Protein AF-A0A376BBV2-F1 (afdb_monomer_lite)

Radius of gyration: 43.09 Å; chains: 1; bounding box: 89×114×159 Å

Foldseek 3Di:
DDDDDDDDDDDDDDDDDDDDDDDDDDDDDDDDDDDDPPDDDDDDPPPPVVVVVVVVVVVPPPDPDDDDDPPDDPPDFDQLVNQCVPDDDPVSNVVSVVCCVQPVGDDDDDPVSVVVVVVVVVVVVVVCCQVLVLVVVQVVLVVCCVPPVPSQVVVQVVCCPPCCNPVPQKGKHQPDDFHAPVVVSWTKGAWIWMFRNDPPPPDQKGWTKIFRMKIWHFHPVCVVVLQDGTAEIETEQIETEIEHNDFCLVVCVPVRQNHKHQKYKYAFHWYHYNVQKTKTWHIWIFRMAGLQQRVLSRLVTQKTWIAIPNWIKIKHFDDPPDPVCPVVCVVLVVWFVTWIKIKTAWDWCVSVCQCVALARVFWDIWIKIKIKTKTHGDPPDVPPPDPDDDDDPDPDDPPDDDFRKIKMKMKMKTALIAGHQDPDARADLVRHGLDDSVLCVLLNVVLVVLNVVLVVCCVVPNQPVVVVVVVPDDPPDDDDDDDDDDDDDDDDDDDDDDDDDDDDDPDPDDPDDDDDDDDDDDDDDDDPDDDDPDDPDDDVPPPSGSIDMAIDMDMDGSNQSTSGDDCSSPCVVVRVSNSRVVRSSVVSVVVVVVVVVVVVVVVVVVVVVVVVVVVVVVVD

Organism: NCBI:txid36035

InterPro domains:
  IPR012571 Mitochondrial distribution and morphology protein family 31/32, fungi [PF08118] (80-198)
  IPR012571 Mitochondrial distribution and morphology protein family 31/32, fungi [PF08118] (200-379)
  IPR012571 Mitochondrial distribution and morphology protein family 31/32, fungi [PTHR31068] (56-618)

pLDDT: mean 70.57, std 24.75, range [23.73, 97.19]

Sequence (620 aa):
MKKVLPSITRYSTSRYFLSNTTKVSRIPITKIPIFSPIFYQLHNTHNFSTFQRLNYATYKNHNEDLNEHYTMKPPFKPTKEQLLKNSKGFLERFRIRSKWLLIKDYRPFNVDEISTLFSWFFIFQILWIILGTTTFVSLILFSVDKILGTNKDFVSMILNKSKWGADKNIQFVVMGDVSPNWRKGFLAFKCLRIKTKNANSSEPIFFDLTIKKLELTLSLRKWLNGQGLINEINLRGIEGNINLWEDPMANNWIKNHNYQINKIVCQDCHFIYNEDLNINIFNMTLPKLRFKYCMVDFFNATVVSGSINDSLFTIHKRQHSLAYTKDLSHDLASSWERISRLRIDQTSIRDLGLPRSKSFNWIDDGKLEITADIMIPKIESVDTDNNDHTPNNNMEDHDSKVNKYIVMDFKFKFKDLSAKLPSENPHLSNDATILKLDELKPLITYVNSKKTWYHSMRQKYGDPFLSSLRSSTYISNESPANNSSRNSGNALGDMGWTFTDDQIQHKSSYPEITVFSWPEDEDGNNSEGGKEIIKYHNIDRDTNNNEIILTCRVVENVQDLRNKLLFKETKIYDMVTMELYYDLMKVVEDWEYKKNHDWTKLWTATFMSQLLILGLGSIA

Secondary structure (DSSP, 8-state):
---PPPP------------------------PPP-----------SSSTTHHHHHHHTTSSS--S-------PPP----HHHHHHH--SHHHHHHHHHHHHHTSS-SPPPHHHHHHHHHHHHHHHHHHHHHSHHHHHHHHHHHHHHHHS-HHHHHHHHHHHSHHHHSS-EEEEE-S-EEEEGGGTEEEEEEEEEEES---TTSSEEEEEEEEEEEEEE-HHHHHTTS-SEEEEEEEEEEEEEEESS-TTTTTSSS-TT-EESEEEEEEEEEEETTTEEEEEEEEEES-EEGGGHHHHHHT-SEEEEEETTEEEEEEEPP---TT-HHHHHHHHHHEEEEEEEEEEEEETTTTTGGGSSSSTTEEEEEEEEEEEEEEE-----------------------S---EEEEEEEEEEEEEEE---SS--B-TT--B---HHHHHHHHHHHHHHHHHHHHHHHHH--HHHHHHHTS-------------------------------------------PPPPPP-------------------TT--S-EEEEEEEEEEEGGGGTT---GGGSTHHHHHHHHHHHHHHHHHHHHHHHHHHHHHHHHHHHHHHHHHHHHHHTT-

Structure (mmCIF, N/CA/C/O backbone):
data_AF-A0A376BBV2-F1
#
_entry.id   AF-A0A376BBV2-F1
#
loop_
_atom_site.group_PDB
_atom_site.id
_atom_site.type_symbol
_atom_site.label_atom_id
_atom_site.label_alt_id
_atom_site.label_comp_id
_atom_site.label_asym_id
_atom_site.label_entity_id
_atom_site.label_seq_id
_atom_site.pdbx_PDB_ins_code
_atom_site.Cartn_x
_atom_site.Cartn_y
_atom_site.Cartn_z
_atom_site.occupancy
_atom_site.B_iso_or_equiv
_atom_site.auth_seq_id
_atom_site.auth_comp_id
_atom_site.auth_asym_id
_atom_site.auth_atom_id
_atom_site.pdbx_PDB_model_num
ATOM 1 N N . MET A 1 1 ? -38.006 15.115 36.434 1.00 36.28 1 MET A N 1
ATOM 2 C CA . MET A 1 1 ? -37.764 16.531 36.073 1.00 36.28 1 MET A CA 1
ATOM 3 C C . MET A 1 1 ? -37.220 16.586 34.654 1.00 36.28 1 MET A C 1
ATOM 5 O O . MET A 1 1 ? -36.171 16.015 34.398 1.00 36.28 1 MET A O 1
ATOM 9 N N . LYS A 1 2 ? -37.971 17.198 33.731 1.00 38.59 2 LYS A N 1
ATOM 10 C CA . LYS A 1 2 ? -37.595 17.388 32.321 1.00 38.59 2 LYS A CA 1
ATOM 11 C C . LYS A 1 2 ? -36.348 18.275 32.222 1.00 38.59 2 LYS A C 1
ATOM 13 O O . LYS A 1 2 ? -36.377 19.390 32.736 1.00 38.59 2 LYS A O 1
ATOM 18 N N . LYS A 1 3 ? -35.314 17.836 31.501 1.00 30.34 3 LYS A N 1
ATOM 19 C CA . LYS A 1 3 ? -34.340 18.743 30.883 1.00 30.34 3 LYS A CA 1
ATOM 20 C C . LYS A 1 3 ? -34.187 18.395 29.408 1.00 30.34 3 LYS A C 1
ATOM 22 O O . LYS A 1 3 ? -33.968 17.253 29.027 1.00 30.34 3 LYS A O 1
ATOM 27 N N . VAL A 1 4 ? -34.434 19.432 28.629 1.00 31.56 4 VAL A N 1
ATOM 28 C CA . VAL A 1 4 ? -34.537 19.516 27.180 1.00 31.56 4 VAL A CA 1
ATOM 29 C C . VAL A 1 4 ? -33.126 19.515 26.588 1.00 31.56 4 VAL A C 1
ATOM 31 O O . VAL A 1 4 ? -32.280 20.284 27.036 1.00 31.56 4 VAL A O 1
ATOM 34 N N . LEU A 1 5 ? -32.882 18.656 25.596 1.00 30.78 5 LEU A N 1
ATOM 35 C CA . LEU A 1 5 ? -31.698 18.715 24.734 1.00 30.78 5 LEU A CA 1
ATOM 36 C C . LEU A 1 5 ? -31.789 19.930 23.797 1.00 30.78 5 LEU A C 1
ATOM 38 O O . LEU A 1 5 ? -32.842 20.122 23.184 1.00 30.78 5 LEU A O 1
ATOM 42 N N . PRO A 1 6 ? -30.705 20.692 23.582 1.00 30.81 6 PRO A N 1
ATOM 43 C CA . PRO A 1 6 ? -30.582 21.526 22.403 1.00 30.81 6 PRO A CA 1
ATOM 44 C C . PRO A 1 6 ? -29.951 20.726 21.254 1.00 30.81 6 PRO A C 1
ATOM 46 O O . PRO A 1 6 ? -28.831 20.226 21.335 1.00 30.81 6 PRO A O 1
ATOM 49 N N . SER A 1 7 ? -30.704 20.635 20.164 1.00 29.19 7 SER A N 1
ATOM 50 C CA . SER A 1 7 ? -30.272 20.220 18.833 1.00 29.19 7 SER A CA 1
ATOM 51 C C . SER A 1 7 ? -29.200 21.170 18.287 1.00 29.19 7 SER A C 1
ATOM 53 O O . SER A 1 7 ? -29.481 22.352 18.081 1.00 29.19 7 SER A O 1
ATOM 55 N N . ILE A 1 8 ? -27.998 20.665 18.003 1.00 28.12 8 ILE A N 1
ATOM 56 C CA . ILE A 1 8 ? -26.965 21.432 17.296 1.00 28.12 8 ILE A CA 1
ATOM 57 C C . ILE A 1 8 ? -27.146 21.219 15.791 1.00 28.12 8 ILE A C 1
ATOM 59 O O . ILE A 1 8 ? -26.928 20.143 15.236 1.00 28.12 8 ILE A O 1
ATOM 63 N N . THR A 1 9 ? -27.606 22.283 15.148 1.00 27.75 9 THR A N 1
ATOM 64 C CA . THR A 1 9 ? -27.820 22.448 13.712 1.00 27.75 9 THR A CA 1
ATOM 65 C C . THR A 1 9 ? -26.508 22.514 12.929 1.00 27.75 9 THR A C 1
ATOM 67 O O . THR A 1 9 ? -25.552 23.172 13.335 1.00 27.75 9 THR A O 1
ATOM 70 N N . ARG A 1 10 ? -26.502 21.865 11.757 1.00 25.77 10 ARG A N 1
ATOM 71 C CA . ARG A 1 10 ? -25.447 21.913 10.734 1.00 25.77 10 ARG A CA 1
ATOM 72 C C . ARG A 1 10 ? -25.265 23.341 10.210 1.00 25.77 10 ARG A C 1
ATOM 74 O O . ARG A 1 10 ? -26.220 23.925 9.704 1.00 25.77 10 ARG A O 1
ATOM 81 N N . TYR A 1 11 ? -24.039 23.859 10.238 1.00 26.86 11 TYR A N 1
ATOM 82 C CA . TYR A 1 11 ? -23.687 25.083 9.520 1.00 26.86 11 TYR A CA 1
ATOM 83 C C . TYR A 1 11 ? -23.192 24.751 8.110 1.00 26.86 11 TYR A C 1
ATOM 85 O O . TYR A 1 11 ? -22.118 24.191 7.915 1.00 26.86 11 TYR A O 1
ATOM 93 N N . SER A 1 12 ? -24.020 25.114 7.133 1.00 25.44 12 SER A N 1
ATOM 94 C CA . SER A 1 12 ? -23.662 25.312 5.730 1.00 25.44 12 SER A CA 1
ATOM 95 C C . SER A 1 12 ? -23.289 26.784 5.567 1.00 25.44 12 SER A C 1
ATOM 97 O O . SER A 1 12 ? -24.108 27.648 5.880 1.00 25.44 12 SER A O 1
ATOM 99 N N . THR A 1 13 ? -22.104 27.089 5.044 1.00 27.84 13 THR A N 1
ATOM 100 C CA . THR A 1 13 ? -21.741 28.454 4.650 1.00 27.84 13 THR A CA 1
ATOM 101 C C . THR A 1 13 ? -21.375 28.492 3.172 1.00 27.84 13 THR A C 1
ATOM 103 O O . THR A 1 13 ? -20.421 27.871 2.710 1.00 27.84 13 THR A O 1
ATOM 106 N N . SER A 1 14 ? -22.173 29.246 2.416 1.00 24.77 14 SER A N 1
ATOM 107 C CA . SER A 1 14 ? -21.867 29.693 1.063 1.00 24.77 14 SER A CA 1
ATOM 108 C C . SER A 1 14 ? -21.967 31.220 1.019 1.00 24.77 14 SER A C 1
ATOM 110 O O . SER A 1 14 ? -22.913 31.769 1.579 1.00 24.77 14 SER A O 1
ATOM 112 N N . ARG A 1 15 ? -21.054 31.829 0.248 1.00 25.98 15 ARG A N 1
ATOM 113 C CA . ARG A 1 15 ? -21.100 33.160 -0.398 1.00 25.98 15 ARG A CA 1
ATOM 114 C C . ARG A 1 15 ? -20.922 34.426 0.454 1.00 25.98 15 ARG A C 1
ATOM 116 O O . ARG A 1 15 ? -21.834 34.835 1.152 1.00 25.98 15 ARG A O 1
ATOM 123 N N . TYR A 1 16 ? -19.834 35.143 0.152 1.00 26.83 16 TYR A N 1
ATOM 124 C CA . TYR A 1 16 ? -19.787 36.589 -0.148 1.00 26.83 16 TYR A CA 1
ATOM 125 C C . TYR A 1 16 ? -18.721 36.769 -1.255 1.00 26.83 16 TYR A C 1
ATOM 127 O O . TYR A 1 16 ? -17.634 36.219 -1.134 1.00 26.83 16 TYR A O 1
ATOM 135 N N . PHE A 1 17 ? -19.099 37.106 -2.493 1.00 26.19 17 PHE A N 1
ATOM 136 C CA . PHE A 1 17 ? -19.283 38.431 -3.117 1.00 26.19 17 PHE A CA 1
ATOM 137 C C . PHE A 1 17 ? -17.994 39.180 -3.514 1.00 26.19 17 PHE A C 1
ATOM 139 O O . PHE A 1 17 ? -17.074 39.368 -2.729 1.00 26.19 17 PHE A O 1
ATOM 146 N N . LEU A 1 18 ? -17.994 39.570 -4.795 1.00 25.62 18 LEU A N 1
ATOM 147 C CA . LEU A 1 18 ? -16.977 40.254 -5.595 1.00 25.62 18 LEU A CA 1
ATOM 148 C C . LEU A 1 18 ? -16.691 41.696 -5.140 1.00 25.62 18 LEU A C 1
ATOM 150 O O . LEU A 1 18 ? -17.617 42.410 -4.763 1.00 25.62 18 LEU A O 1
ATOM 154 N N . SER A 1 19 ? -15.469 42.195 -5.376 1.00 26.11 19 SER A N 1
ATOM 155 C CA . SER A 1 19 ? -15.178 43.139 -6.482 1.00 26.11 19 SER A CA 1
ATOM 156 C C . SER A 1 19 ? -13.838 43.886 -6.334 1.00 26.11 19 SER A C 1
ATOM 158 O O . SER A 1 19 ? -13.332 44.093 -5.238 1.00 26.11 19 SER A O 1
ATOM 160 N N . ASN A 1 20 ? -13.347 44.332 -7.499 1.00 24.72 20 ASN A N 1
ATOM 161 C CA . ASN A 1 20 ? -12.390 45.416 -7.773 1.00 24.72 20 ASN A CA 1
ATOM 162 C C . ASN A 1 20 ? -10.904 45.091 -8.020 1.00 24.72 20 ASN A C 1
ATOM 164 O O . ASN A 1 20 ? -10.029 45.236 -7.178 1.00 24.72 20 ASN A O 1
ATOM 168 N N . THR A 1 21 ? -10.651 44.738 -9.286 1.00 27.98 21 THR A N 1
ATOM 169 C CA . THR A 1 21 ? -9.848 45.506 -10.262 1.00 27.98 21 THR A CA 1
ATOM 170 C C . THR A 1 21 ? -8.604 46.263 -9.779 1.00 27.98 21 THR A C 1
ATOM 172 O O . THR A 1 21 ? -8.720 47.347 -9.214 1.00 27.98 21 THR A O 1
ATOM 175 N N . THR A 1 22 ? -7.439 45.855 -10.285 1.00 28.06 22 THR A N 1
ATOM 176 C CA . THR A 1 22 ? -6.401 46.786 -10.757 1.00 28.06 22 THR A CA 1
ATOM 177 C C . THR A 1 22 ? -5.743 46.245 -12.028 1.00 28.06 22 THR A C 1
ATOM 179 O O . THR A 1 22 ? -5.361 45.083 -12.139 1.00 28.06 22 THR A O 1
ATOM 182 N N . LYS A 1 23 ? -5.703 47.117 -13.039 1.00 27.61 23 LYS A N 1
ATOM 183 C CA . LYS A 1 23 ? -5.090 46.926 -14.356 1.00 27.61 23 LYS A CA 1
ATOM 184 C C . LYS A 1 23 ? -3.576 46.759 -14.211 1.00 27.61 23 LYS A C 1
ATOM 186 O O . LYS A 1 23 ? -2.937 47.615 -13.608 1.00 27.61 23 LYS A O 1
ATOM 191 N N . VAL A 1 24 ? -3.005 45.752 -14.871 1.00 29.62 24 VAL A N 1
ATOM 192 C CA . VAL A 1 24 ? -1.566 45.689 -15.162 1.00 29.62 24 VAL A CA 1
ATOM 193 C C . VAL A 1 24 ? -1.363 45.606 -16.674 1.00 29.62 24 VAL A C 1
ATOM 195 O O . VAL A 1 24 ? -2.043 44.873 -17.393 1.00 29.62 24 VAL A O 1
ATOM 198 N N . SER A 1 25 ? -0.463 46.463 -17.138 1.00 27.69 25 SER A N 1
ATOM 199 C CA . SER A 1 25 ? -0.076 46.766 -18.510 1.00 27.69 25 SER A CA 1
ATOM 200 C C . SER A 1 25 ? 0.474 45.564 -19.281 1.00 27.69 25 SER A C 1
ATOM 202 O O . SER A 1 25 ? 1.327 44.826 -18.794 1.00 27.69 25 SER A O 1
ATOM 204 N N . ARG A 1 26 ? 0.012 45.424 -20.529 1.00 27.55 26 ARG A N 1
ATOM 205 C CA . ARG A 1 26 ? 0.464 44.438 -21.518 1.00 27.55 26 ARG A CA 1
ATOM 206 C C . ARG A 1 26 ? 1.838 44.816 -22.080 1.00 27.55 26 ARG A C 1
ATOM 208 O O . ARG A 1 26 ? 2.002 45.917 -22.595 1.00 27.55 26 ARG A O 1
ATOM 215 N N . ILE A 1 27 ? 2.769 43.865 -22.068 1.00 33.34 27 ILE A N 1
ATOM 216 C CA . ILE A 1 27 ? 3.990 43.859 -22.887 1.00 33.34 27 ILE A CA 1
ATOM 217 C C . ILE A 1 27 ? 3.764 42.810 -23.994 1.00 33.34 27 ILE A C 1
ATOM 219 O O . ILE A 1 27 ? 3.333 41.700 -23.671 1.00 33.34 27 ILE A O 1
ATOM 223 N N . PRO A 1 28 ? 3.983 43.112 -25.286 1.00 29.38 28 PRO A N 1
ATOM 224 C CA . PRO A 1 28 ? 3.757 42.146 -26.355 1.00 29.38 28 PRO A CA 1
ATOM 225 C C . PRO A 1 28 ? 4.915 41.143 -26.424 1.00 29.38 28 PRO A C 1
ATOM 227 O O . PRO A 1 28 ? 6.038 41.498 -26.774 1.00 29.38 28 PRO A O 1
ATOM 230 N N . ILE A 1 29 ? 4.632 39.877 -26.116 1.00 31.03 29 ILE A N 1
ATOM 231 C CA . ILE A 1 29 ? 5.540 38.761 -26.395 1.00 31.03 29 ILE A CA 1
ATOM 232 C C . ILE A 1 29 ? 5.282 38.289 -27.826 1.00 31.03 29 ILE A C 1
ATOM 234 O O . ILE A 1 29 ? 4.148 38.052 -28.248 1.00 31.03 29 ILE A O 1
ATOM 238 N N . THR A 1 30 ? 6.369 38.209 -28.578 1.00 30.28 30 THR A N 1
ATOM 239 C CA . THR A 1 30 ? 6.460 37.796 -29.971 1.00 30.28 30 THR A CA 1
ATOM 240 C C . THR A 1 30 ? 5.952 36.366 -30.167 1.00 30.28 30 THR A C 1
ATOM 242 O O . THR A 1 30 ? 6.302 35.437 -29.442 1.00 30.28 30 THR A O 1
ATOM 245 N N . LYS A 1 31 ? 5.089 36.196 -31.173 1.00 28.80 31 LYS A N 1
ATOM 246 C CA . LYS A 1 31 ? 4.529 34.909 -31.591 1.00 28.80 31 LYS A CA 1
ATOM 247 C C . LYS A 1 31 ? 5.634 34.037 -32.191 1.00 28.80 31 LYS A C 1
ATOM 249 O O . LYS A 1 31 ? 6.164 34.361 -33.248 1.00 28.80 31 LYS A O 1
ATOM 254 N N . ILE A 1 32 ? 5.931 32.916 -31.544 1.00 35.41 32 ILE A N 1
ATOM 255 C CA . ILE A 1 32 ? 6.656 31.794 -32.149 1.00 35.41 32 ILE A CA 1
ATOM 256 C C . ILE A 1 32 ? 5.599 30.936 -32.864 1.00 35.41 32 ILE A C 1
ATOM 258 O O . ILE A 1 32 ? 4.650 30.502 -32.204 1.00 35.41 32 ILE A O 1
ATOM 262 N N . PRO A 1 33 ? 5.683 30.711 -34.187 1.00 31.48 33 PRO A N 1
ATOM 263 C CA . PRO A 1 33 ? 4.717 29.872 -34.876 1.00 31.48 33 PRO A CA 1
ATOM 264 C C . PRO A 1 33 ? 4.909 28.404 -34.487 1.00 31.48 33 PRO A C 1
ATOM 266 O O . PRO A 1 33 ? 5.987 27.824 -34.609 1.00 31.48 33 PRO A O 1
ATOM 269 N N . ILE A 1 34 ? 3.812 27.822 -34.018 1.00 30.80 34 ILE A N 1
ATOM 270 C CA . ILE A 1 34 ? 3.610 26.393 -33.820 1.00 30.80 34 ILE A CA 1
ATOM 271 C C . ILE A 1 34 ? 3.652 25.737 -35.204 1.00 30.80 34 ILE A C 1
ATOM 273 O O . ILE A 1 34 ? 2.870 26.093 -36.085 1.00 30.80 34 ILE A O 1
ATOM 277 N N . PHE A 1 35 ? 4.571 24.792 -35.396 1.00 28.20 35 PHE A N 1
ATOM 278 C CA . PHE A 1 35 ? 4.574 23.899 -36.552 1.00 28.20 35 PHE A CA 1
ATOM 279 C C . PHE A 1 35 ? 3.278 23.079 -36.542 1.00 28.20 35 PHE A C 1
ATOM 281 O O . PHE A 1 35 ? 3.091 22.209 -35.691 1.00 28.20 35 PHE A O 1
ATOM 288 N N . SER A 1 36 ? 2.379 23.358 -37.482 1.00 31.92 36 SER A N 1
ATOM 289 C CA . SER A 1 36 ? 1.284 22.456 -37.818 1.00 31.92 36 SER A CA 1
ATOM 290 C C . SER A 1 36 ? 1.835 21.262 -38.615 1.00 31.92 36 SER A C 1
ATOM 292 O O . SER A 1 36 ? 2.699 21.443 -39.479 1.00 31.92 36 SER A O 1
ATOM 294 N N . PRO A 1 37 ? 1.371 20.027 -38.359 1.00 33.22 37 PRO A N 1
ATOM 295 C CA . PRO A 1 37 ? 1.704 18.895 -39.206 1.00 33.22 37 PRO A CA 1
ATOM 296 C C . PRO A 1 37 ? 0.907 19.027 -40.507 1.00 33.22 37 PRO A C 1
ATOM 298 O O . PRO A 1 37 ? -0.321 18.960 -40.515 1.00 33.22 37 PRO A O 1
ATOM 301 N N . ILE A 1 38 ? 1.609 19.231 -41.620 1.00 31.58 38 ILE A N 1
ATOM 302 C CA . ILE A 1 38 ? 1.019 19.174 -42.958 1.00 31.58 38 ILE A CA 1
ATOM 303 C C . ILE A 1 38 ? 0.725 17.702 -43.258 1.00 31.58 38 ILE A C 1
ATOM 305 O O . ILE A 1 38 ? 1.577 16.966 -43.748 1.00 31.58 38 ILE A O 1
ATOM 309 N N . PHE A 1 39 ? -0.484 17.260 -42.936 1.00 33.59 39 PHE A N 1
ATOM 310 C CA . PHE A 1 39 ? -1.061 16.052 -43.507 1.00 33.59 39 PHE A CA 1
ATOM 311 C C . PHE A 1 39 ? -2.562 16.271 -43.639 1.00 33.59 39 PHE A C 1
ATOM 313 O O . PHE A 1 39 ? -3.285 16.091 -42.676 1.00 33.59 39 PHE A O 1
ATOM 320 N N . TYR A 1 40 ? -2.984 16.769 -44.802 1.00 34.06 40 TYR A N 1
ATOM 321 C CA . TYR A 1 40 ? -4.253 16.491 -45.488 1.00 34.06 40 TYR A CA 1
ATOM 322 C C . TYR A 1 40 ? -4.318 17.394 -46.724 1.00 34.06 40 TYR A C 1
ATOM 324 O O . TYR A 1 40 ? -4.765 18.534 -46.659 1.00 34.06 40 TYR A O 1
ATOM 332 N N . GLN A 1 41 ? -3.871 16.878 -47.868 1.00 26.92 41 GLN A N 1
ATOM 333 C CA . GLN A 1 41 ? -4.374 17.336 -49.161 1.00 26.92 41 GLN A CA 1
ATOM 334 C C . GLN A 1 41 ? -4.287 16.177 -50.153 1.00 26.92 41 GLN A C 1
ATOM 336 O O . GLN A 1 41 ? -3.341 16.029 -50.920 1.00 26.92 41 GLN A O 1
ATOM 341 N N . LEU A 1 42 ? -5.281 15.297 -50.065 1.00 34.06 42 LEU A N 1
ATOM 342 C CA . LEU A 1 42 ? -5.593 14.315 -51.093 1.00 34.06 42 LEU A CA 1
ATOM 343 C C . LEU A 1 42 ? -6.802 14.831 -51.875 1.00 34.06 42 LEU A C 1
ATOM 345 O O . LEU A 1 42 ? -7.757 15.331 -51.288 1.00 34.06 42 LEU A O 1
ATOM 349 N N . HIS A 1 43 ? -6.725 14.650 -53.192 1.00 36.88 43 HIS A N 1
ATOM 350 C CA . HIS A 1 43 ? -7.783 14.814 -54.189 1.00 36.88 43 HIS A CA 1
ATOM 351 C C . HIS A 1 43 ? -8.224 16.237 -54.554 1.00 36.88 43 HIS A C 1
ATOM 353 O O . HIS A 1 43 ? -9.274 16.716 -54.147 1.00 36.88 43 HIS A O 1
ATOM 359 N N . ASN A 1 44 ? -7.484 16.847 -55.486 1.00 32.34 44 ASN A N 1
ATOM 360 C CA . ASN A 1 44 ? -8.077 17.221 -56.777 1.00 32.34 44 ASN A CA 1
ATOM 361 C C . ASN A 1 44 ? -6.982 17.562 -57.799 1.00 32.34 44 ASN A C 1
ATOM 363 O O . ASN A 1 44 ? -6.497 18.685 -57.875 1.00 32.34 44 ASN A O 1
ATOM 367 N N . THR A 1 45 ? -6.589 16.573 -58.603 1.00 34.78 45 THR A N 1
ATOM 368 C CA . THR A 1 45 ? -5.724 16.755 -59.779 1.00 34.78 45 THR A CA 1
ATOM 369 C C . THR A 1 45 ? -6.431 16.273 -61.045 1.00 34.78 45 THR A C 1
ATOM 371 O O . THR A 1 45 ? -5.870 15.562 -61.870 1.00 34.78 45 THR A O 1
ATOM 374 N N . HIS A 1 46 ? -7.672 16.711 -61.245 1.00 40.53 46 HIS A N 1
ATOM 375 C CA . HIS A 1 46 ? -8.220 16.858 -62.591 1.00 40.53 46 HIS A CA 1
ATOM 376 C C . HIS A 1 46 ? -8.078 18.334 -62.956 1.00 40.53 46 HIS A C 1
ATOM 378 O O . HIS A 1 46 ? -8.852 19.131 -62.446 1.00 40.53 46 HIS A O 1
ATOM 384 N N . ASN A 1 47 ? -7.026 18.687 -63.715 1.00 40.31 47 ASN A N 1
ATOM 385 C CA . ASN A 1 47 ? -6.902 19.883 -64.587 1.00 40.31 47 ASN A CA 1
ATOM 386 C C . ASN A 1 47 ? -5.454 20.323 -64.895 1.00 40.31 47 ASN A C 1
ATOM 388 O O . ASN A 1 47 ? -5.256 21.362 -65.515 1.00 40.31 47 ASN A O 1
ATOM 392 N N . PHE A 1 48 ? -4.424 19.533 -64.563 1.00 35.94 48 PHE A N 1
ATOM 393 C CA . PHE A 1 48 ? -3.047 19.829 -65.009 1.00 35.94 48 PHE A CA 1
ATOM 394 C C . PHE A 1 48 ? -2.639 19.149 -66.330 1.00 35.94 48 PHE A C 1
ATOM 396 O O . PHE A 1 48 ? -1.591 19.465 -66.887 1.00 35.94 48 PHE A O 1
ATOM 403 N N . SER A 1 49 ? -3.472 18.262 -66.887 1.00 41.50 49 SER A N 1
ATOM 404 C CA . SER A 1 49 ? -3.200 17.578 -68.163 1.00 41.50 49 SER A CA 1
ATOM 405 C C . SER A 1 49 ? -3.610 18.378 -69.410 1.00 41.50 49 SER A C 1
ATOM 407 O O . SER A 1 49 ? -3.260 17.993 -70.527 1.00 41.50 49 SER A O 1
ATOM 409 N N . THR A 1 50 ? -4.309 19.507 -69.251 1.00 42.94 50 THR A N 1
ATOM 410 C CA . THR A 1 50 ? -4.815 20.332 -70.363 1.00 42.94 50 THR A CA 1
ATOM 411 C C . THR A 1 50 ? -3.858 21.452 -70.782 1.00 42.94 50 THR A C 1
ATOM 413 O O . THR A 1 50 ? -3.852 21.826 -71.951 1.00 42.94 50 THR A O 1
ATOM 416 N N . PHE A 1 51 ? -2.973 21.927 -69.897 1.00 42.22 51 PHE A N 1
ATOM 417 C CA . PHE A 1 51 ? -2.018 23.000 -70.229 1.00 42.22 51 PHE A CA 1
ATOM 418 C C . PHE A 1 51 ? -0.742 22.519 -70.938 1.00 42.22 51 PHE A C 1
ATOM 420 O O . PHE A 1 51 ? -0.142 23.275 -71.695 1.00 42.22 51 PHE A O 1
ATOM 427 N N . GLN A 1 52 ? -0.353 21.248 -70.787 1.00 41.91 52 GLN A N 1
ATOM 428 C CA . GLN A 1 52 ? 0.759 20.671 -71.561 1.00 41.91 52 GLN A CA 1
ATOM 429 C C . 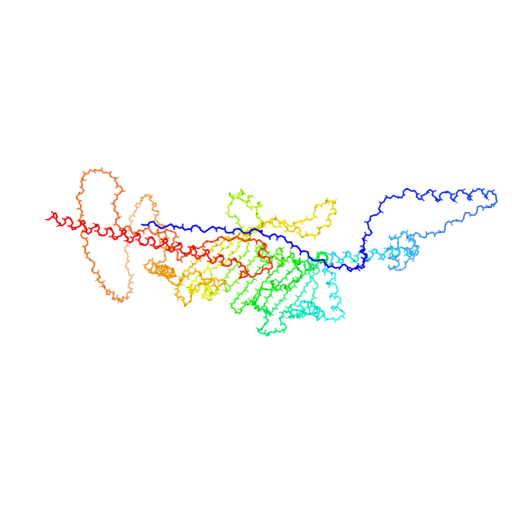GLN A 1 52 ? 0.339 20.172 -72.955 1.00 41.91 52 GLN A C 1
ATOM 431 O O . GLN A 1 52 ? 1.199 19.985 -73.811 1.00 41.91 52 GLN A O 1
ATOM 436 N N . ARG A 1 53 ? -0.965 20.006 -73.232 1.00 40.09 53 ARG A N 1
ATOM 437 C CA . ARG A 1 53 ? -1.456 19.604 -74.566 1.00 40.09 53 ARG A CA 1
ATOM 438 C C . ARG A 1 53 ? -1.501 20.746 -75.585 1.00 40.09 53 ARG A C 1
ATOM 440 O O . ARG A 1 53 ? -1.428 20.468 -76.777 1.00 40.09 53 ARG A O 1
ATOM 447 N N . LEU A 1 54 ? -1.563 22.005 -75.146 1.00 40.94 54 LEU A N 1
ATOM 448 C CA . LEU A 1 54 ? -1.627 23.158 -76.054 1.00 40.94 54 LEU A CA 1
ATOM 449 C C . LEU A 1 54 ? -0.260 23.577 -76.621 1.00 40.94 54 LEU A C 1
ATOM 451 O O . LEU A 1 54 ? -0.216 24.060 -77.743 1.00 40.94 54 LEU A O 1
ATOM 455 N N . ASN A 1 55 ? 0.853 23.304 -75.930 1.00 42.00 55 ASN A N 1
ATOM 456 C CA . ASN A 1 55 ? 2.197 23.633 -76.441 1.00 42.00 55 ASN A CA 1
ATOM 457 C C . ASN A 1 55 ? 2.851 22.526 -77.287 1.00 42.00 55 ASN A C 1
ATOM 459 O O . ASN A 1 55 ? 3.846 22.785 -77.955 1.00 42.00 55 ASN A O 1
ATOM 463 N N . TYR A 1 56 ? 2.290 21.313 -77.312 1.00 41.38 56 TYR A N 1
ATOM 464 C CA . TYR A 1 56 ? 2.757 20.238 -78.201 1.00 41.38 56 TYR A CA 1
ATOM 465 C C . TYR A 1 56 ? 2.018 20.192 -79.550 1.00 41.38 56 TYR A C 1
ATOM 467 O O . TYR A 1 56 ? 2.499 19.549 -80.481 1.00 41.38 56 TYR A O 1
ATOM 475 N N . ALA A 1 57 ? 0.878 20.879 -79.686 1.00 43.69 57 ALA A N 1
ATOM 476 C CA . ALA A 1 57 ? 0.106 20.921 -80.931 1.00 43.69 57 ALA A CA 1
ATOM 477 C C . ALA A 1 57 ? 0.606 21.993 -81.921 1.00 43.69 57 ALA A C 1
ATOM 479 O O . ALA A 1 57 ? 0.457 21.826 -83.126 1.00 43.69 57 ALA A O 1
ATOM 480 N N . THR A 1 58 ? 1.259 23.057 -81.445 1.00 43.91 58 THR A N 1
ATOM 481 C CA . THR A 1 58 ? 1.740 24.169 -82.289 1.00 43.91 58 THR A CA 1
ATOM 482 C C . THR A 1 58 ? 3.113 23.934 -82.918 1.00 43.91 58 THR A C 1
ATOM 484 O O . THR A 1 58 ? 3.507 24.679 -83.807 1.00 43.91 58 THR A O 1
ATOM 487 N N . TYR A 1 59 ? 3.831 22.885 -82.512 1.00 40.81 59 TYR A N 1
ATOM 488 C CA . TYR A 1 59 ? 5.140 22.533 -83.081 1.00 40.81 59 TYR A CA 1
ATOM 489 C C . TYR A 1 59 ? 5.086 21.402 -84.120 1.00 40.81 59 TYR A C 1
ATOM 491 O O . TYR A 1 59 ? 6.115 21.027 -84.675 1.00 40.81 59 TYR A O 1
ATOM 499 N N . LYS A 1 60 ? 3.895 20.855 -84.403 1.00 42.56 60 LYS A N 1
ATOM 500 C CA . LYS A 1 60 ? 3.709 19.683 -85.275 1.00 42.56 60 LYS A CA 1
ATOM 501 C C . LYS A 1 60 ? 3.118 20.007 -86.658 1.00 42.56 60 LYS A C 1
ATOM 503 O O . LYS A 1 60 ? 2.569 19.118 -87.287 1.00 42.56 60 LYS A O 1
ATOM 508 N N . ASN A 1 61 ? 3.223 21.253 -87.127 1.00 42.66 61 ASN A N 1
ATOM 509 C CA . ASN A 1 61 ? 2.681 21.681 -88.430 1.00 42.66 61 ASN A CA 1
ATOM 510 C C . ASN A 1 61 ? 3.694 22.436 -89.310 1.00 42.66 61 ASN A C 1
ATOM 512 O O . ASN A 1 61 ? 3.296 23.199 -90.186 1.00 42.66 61 ASN A O 1
ATOM 516 N N . HIS A 1 62 ? 5.001 22.272 -89.083 1.00 45.81 62 HIS A N 1
ATOM 517 C CA . HIS A 1 62 ? 6.003 22.996 -89.876 1.00 45.81 62 HIS A CA 1
ATOM 518 C C . HIS A 1 62 ? 7.263 22.208 -90.224 1.00 45.81 62 HIS A C 1
ATOM 520 O O . HIS A 1 62 ? 8.319 22.806 -90.326 1.00 45.81 62 HIS A O 1
ATOM 526 N N . ASN A 1 63 ? 7.156 20.888 -90.396 1.00 39.84 63 ASN A N 1
ATOM 527 C CA . ASN A 1 63 ? 8.191 20.057 -91.026 1.00 39.84 63 ASN A CA 1
ATOM 528 C C . ASN A 1 63 ? 7.556 18.742 -91.519 1.00 39.84 63 ASN A C 1
ATOM 530 O O . ASN A 1 63 ? 7.848 17.663 -91.007 1.00 39.84 63 ASN A O 1
ATOM 534 N N . GLU A 1 64 ? 6.629 18.843 -92.469 1.00 44.91 64 GLU A N 1
ATOM 535 C CA . GLU A 1 64 ? 6.368 17.768 -93.431 1.00 44.91 64 GLU A CA 1
ATOM 536 C C . GLU A 1 64 ? 7.116 18.165 -94.697 1.00 44.91 64 GLU A C 1
ATOM 538 O O . GLU A 1 64 ? 6.648 19.017 -95.438 1.00 44.91 64 GLU A O 1
ATOM 543 N N . ASP A 1 65 ? 8.353 17.690 -94.813 1.00 48.12 65 ASP A N 1
ATOM 544 C CA . ASP A 1 65 ? 9.007 17.269 -96.055 1.00 48.12 65 ASP A CA 1
ATOM 545 C C . ASP A 1 65 ? 10.515 17.151 -95.800 1.00 48.12 65 ASP A C 1
ATOM 547 O O . ASP A 1 65 ? 11.156 18.071 -95.299 1.00 48.12 65 ASP A O 1
ATOM 551 N N . LEU A 1 66 ? 11.065 15.987 -96.168 1.00 47.62 66 LEU A N 1
ATOM 552 C CA . LEU A 1 66 ? 12.484 15.600 -96.129 1.00 47.62 66 LEU A CA 1
ATOM 553 C C . LEU A 1 66 ? 13.052 15.257 -94.736 1.00 47.62 66 LEU A C 1
ATOM 555 O O . LEU A 1 66 ? 13.606 16.102 -94.039 1.00 47.62 66 LEU A O 1
ATOM 559 N N . ASN A 1 67 ? 12.994 13.972 -94.359 1.00 38.47 67 ASN A N 1
ATOM 560 C CA . ASN A 1 67 ? 14.199 13.163 -94.100 1.00 38.47 67 ASN A CA 1
ATOM 561 C C . ASN A 1 67 ? 13.856 11.726 -93.668 1.00 38.47 67 ASN A C 1
ATOM 563 O O . ASN A 1 67 ? 12.956 11.473 -92.871 1.00 38.47 67 ASN A O 1
ATOM 567 N N . GLU A 1 68 ? 14.609 10.791 -94.237 1.00 42.25 68 GLU A N 1
ATOM 568 C CA . GLU A 1 68 ? 14.475 9.342 -94.135 1.00 42.25 68 GLU A CA 1
ATOM 569 C C . GLU A 1 68 ? 14.432 8.800 -92.696 1.00 42.25 68 GLU A C 1
ATOM 571 O O . GLU A 1 68 ? 15.185 9.192 -91.801 1.00 42.25 68 GLU A O 1
ATOM 576 N N . HIS A 1 69 ? 13.559 7.811 -92.508 1.00 46.66 69 HIS A N 1
ATOM 577 C CA . HIS A 1 69 ? 13.408 7.012 -91.300 1.00 46.66 69 HIS A CA 1
ATOM 578 C C . HIS A 1 69 ? 14.671 6.186 -90.992 1.00 46.66 69 HIS A C 1
ATOM 580 O O . HIS A 1 69 ? 14.799 5.037 -91.408 1.00 46.66 69 HIS A O 1
ATOM 586 N N . TYR A 1 70 ? 15.547 6.703 -90.133 1.00 48.28 70 TYR A N 1
ATOM 587 C CA . TYR A 1 70 ? 16.409 5.856 -89.306 1.00 48.28 70 TYR A CA 1
ATOM 588 C C . TYR A 1 70 ? 15.672 5.547 -88.002 1.00 48.28 70 TYR A C 1
ATOM 590 O O . TYR A 1 70 ? 15.747 6.292 -87.025 1.00 48.28 70 TYR A O 1
ATOM 598 N N . THR A 1 71 ? 14.929 4.438 -87.958 1.00 49.38 71 THR A N 1
ATOM 599 C CA . THR A 1 71 ? 14.412 3.908 -86.691 1.00 49.38 71 THR A CA 1
ATOM 600 C C . THR A 1 71 ? 15.588 3.372 -85.876 1.00 49.38 71 THR A C 1
ATOM 602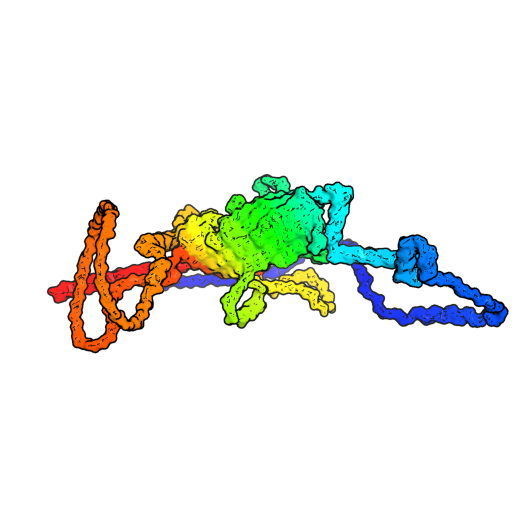 O O . THR A 1 71 ? 15.961 2.202 -85.997 1.00 49.38 71 THR A O 1
ATOM 605 N N . MET A 1 72 ? 16.209 4.216 -85.050 1.00 50.38 72 MET A N 1
ATOM 606 C CA . MET A 1 72 ? 17.121 3.725 -84.021 1.00 50.38 72 MET A CA 1
ATOM 607 C C . MET A 1 72 ? 16.327 2.786 -83.107 1.00 50.38 72 MET A C 1
ATOM 609 O O . MET A 1 72 ? 15.394 3.213 -82.425 1.00 50.38 72 MET A O 1
ATOM 613 N N . LYS A 1 73 ? 16.662 1.487 -83.121 1.00 52.78 73 LYS A N 1
ATOM 614 C CA . LYS A 1 73 ? 16.145 0.524 -82.139 1.00 52.78 73 LYS A CA 1
ATOM 615 C C . LYS A 1 73 ? 16.367 1.119 -80.743 1.00 52.78 73 LYS A C 1
ATOM 617 O O . LYS A 1 73 ? 17.477 1.593 -80.484 1.00 52.78 73 LYS A O 1
ATOM 622 N N . PRO A 1 74 ? 15.364 1.102 -79.844 1.00 58.62 74 PRO A N 1
ATOM 623 C CA . PRO A 1 74 ? 15.575 1.580 -78.487 1.00 58.62 74 PRO A CA 1
ATOM 624 C C . PRO A 1 74 ? 16.761 0.817 -77.881 1.00 58.62 74 PRO A C 1
ATOM 626 O O . PRO A 1 74 ? 16.890 -0.389 -78.128 1.00 58.62 74 PRO A O 1
ATOM 629 N N . PRO A 1 75 ? 17.648 1.490 -77.126 1.00 60.91 75 PRO A N 1
ATOM 630 C CA . PRO A 1 75 ? 18.812 0.843 -76.542 1.00 60.91 75 PRO A CA 1
ATOM 631 C C . PRO A 1 75 ? 18.369 -0.389 -75.750 1.00 60.91 75 PRO A C 1
ATOM 633 O O . PRO A 1 75 ? 17.419 -0.331 -74.965 1.00 60.91 75 PRO A O 1
ATOM 636 N N . PHE A 1 76 ? 19.040 -1.515 -75.995 1.00 63.84 76 PHE A N 1
ATOM 637 C CA . PHE A 1 76 ? 18.757 -2.788 -75.344 1.00 63.84 76 PHE A CA 1
ATOM 638 C C . PHE A 1 76 ? 18.828 -2.618 -73.823 1.00 63.84 76 PHE A C 1
ATOM 640 O O . PHE A 1 76 ? 19.906 -2.420 -73.260 1.00 63.84 76 PHE A O 1
ATOM 647 N N . LYS A 1 77 ? 17.674 -2.677 -73.150 1.00 64.69 77 LYS A N 1
ATOM 648 C CA . LYS A 1 77 ? 17.610 -2.684 -71.688 1.00 64.69 77 LYS A CA 1
ATOM 649 C C . LYS A 1 77 ? 17.824 -4.124 -71.213 1.00 64.69 77 LYS A C 1
ATOM 651 O O . LYS A 1 77 ? 16.965 -4.967 -71.479 1.00 64.69 77 LYS A O 1
ATOM 656 N N . PRO A 1 78 ? 18.943 -4.432 -70.535 1.00 73.75 78 PRO A N 1
ATOM 657 C CA . PRO A 1 78 ? 19.219 -5.791 -70.096 1.00 73.75 78 PRO A CA 1
ATOM 658 C C . PRO A 1 78 ? 18.139 -6.246 -69.114 1.00 73.75 78 PRO A C 1
ATOM 660 O O . PRO A 1 78 ? 17.807 -5.551 -68.152 1.00 73.75 78 PRO A O 1
ATOM 663 N N . THR A 1 79 ? 17.570 -7.422 -69.362 1.00 78.75 79 THR A N 1
ATOM 664 C CA . THR A 1 79 ? 16.530 -7.986 -68.497 1.00 78.75 79 THR A CA 1
ATOM 665 C C . THR A 1 79 ? 17.145 -8.425 -67.166 1.00 78.75 79 THR A C 1
ATOM 667 O O . THR A 1 79 ? 18.306 -8.841 -67.111 1.00 78.75 79 THR A O 1
ATOM 670 N N . LYS A 1 80 ? 16.364 -8.391 -66.078 1.00 79.12 80 LYS A N 1
ATOM 671 C CA . LYS A 1 80 ? 16.775 -8.850 -64.736 1.00 79.12 80 LYS A CA 1
ATOM 672 C C . LYS A 1 80 ? 17.543 -10.180 -64.765 1.00 79.12 80 LYS A C 1
ATOM 674 O O . LYS A 1 80 ? 18.551 -10.326 -64.081 1.00 79.12 80 LYS A O 1
ATOM 679 N N . GLU A 1 81 ? 17.082 -11.140 -65.561 1.00 82.12 81 GLU A N 1
ATOM 680 C CA . GLU A 1 81 ? 17.675 -12.478 -65.673 1.00 82.12 81 GLU A CA 1
ATOM 681 C C . GLU A 1 81 ? 19.049 -12.473 -66.352 1.00 82.12 81 GLU A C 1
ATOM 683 O O . GLU A 1 81 ? 19.951 -13.186 -65.918 1.00 82.12 81 GLU A O 1
ATOM 688 N N . GLN A 1 82 ? 19.250 -11.611 -67.351 1.00 80.62 82 GLN A N 1
ATOM 689 C CA . GLN A 1 82 ? 20.536 -11.446 -68.034 1.00 80.62 82 GLN A CA 1
ATOM 690 C C . GLN A 1 82 ? 21.575 -10.793 -67.112 1.00 80.62 82 GLN A C 1
ATOM 692 O O . GLN A 1 82 ? 22.732 -11.210 -67.087 1.00 80.62 82 GLN A O 1
ATOM 697 N N . LEU A 1 83 ? 21.149 -9.833 -66.283 1.00 80.94 83 LEU A N 1
ATOM 698 C CA . LEU A 1 83 ? 22.000 -9.224 -65.255 1.00 80.94 83 LEU A CA 1
ATOM 699 C C . LEU A 1 83 ? 22.378 -10.229 -64.158 1.00 80.94 83 LEU A C 1
ATOM 701 O O . LEU A 1 83 ? 23.523 -10.263 -63.713 1.00 80.94 83 LEU A O 1
ATOM 705 N N . LEU A 1 84 ? 21.440 -11.091 -63.750 1.00 83.75 84 LEU A N 1
ATOM 706 C CA . LEU A 1 84 ? 21.714 -12.157 -62.783 1.00 83.75 84 LEU A CA 1
ATOM 707 C C . LEU A 1 84 ? 22.641 -13.240 -63.356 1.00 83.75 84 LEU A C 1
ATOM 709 O O . LEU A 1 84 ? 23.501 -13.734 -62.626 1.00 83.75 84 LEU A O 1
ATOM 713 N N . LYS A 1 85 ? 22.519 -13.571 -64.648 1.00 83.44 85 LYS A N 1
ATOM 714 C CA . LYS A 1 85 ? 23.376 -14.547 -65.342 1.00 83.44 85 LYS A CA 1
ATOM 715 C C . LYS A 1 85 ? 24.833 -14.082 -65.444 1.00 83.44 85 LYS A C 1
ATOM 717 O O . LYS A 1 85 ? 25.734 -14.897 -65.276 1.00 83.44 85 LYS A O 1
ATOM 722 N N . ASN A 1 86 ? 25.058 -12.783 -65.645 1.00 84.06 86 ASN A N 1
ATOM 723 C CA . ASN A 1 86 ? 26.401 -12.201 -65.764 1.00 84.06 86 ASN A CA 1
ATOM 724 C C . ASN A 1 86 ? 27.066 -11.875 -64.412 1.00 84.06 86 ASN A C 1
ATOM 726 O O . ASN A 1 86 ? 28.260 -11.585 -64.376 1.00 84.06 86 ASN A O 1
ATOM 730 N N . SER A 1 87 ? 26.317 -11.920 -63.306 1.00 80.56 87 SER A N 1
ATOM 731 C CA . SER A 1 87 ? 26.831 -11.607 -61.966 1.00 80.56 87 SER A CA 1
ATOM 732 C C . SER A 1 87 ? 27.587 -12.779 -61.325 1.00 80.56 87 SER A C 1
ATOM 734 O O . SER A 1 87 ? 27.091 -13.915 -61.288 1.00 80.56 87 SER A O 1
ATOM 736 N N . LYS A 1 88 ? 28.774 -12.491 -60.777 1.00 81.81 88 LYS A N 1
ATOM 737 C CA . LYS A 1 88 ? 29.713 -13.495 -60.241 1.00 81.81 88 LYS A CA 1
ATOM 738 C C . LYS A 1 88 ? 29.637 -13.648 -58.717 1.00 81.81 88 LYS A C 1
ATOM 740 O O . LYS A 1 88 ? 30.182 -14.610 -58.187 1.00 81.81 88 LYS A O 1
ATOM 745 N N . GLY A 1 89 ? 28.930 -12.754 -58.012 1.00 88.81 89 GLY A N 1
ATOM 746 C CA . GLY A 1 89 ? 28.856 -12.751 -56.543 1.00 88.81 89 GLY A CA 1
ATOM 747 C C . GLY A 1 89 ? 27.449 -12.631 -55.944 1.00 88.81 89 GLY A C 1
ATOM 748 O O . GLY A 1 89 ? 26.515 -12.118 -56.563 1.00 88.81 89 GLY A O 1
ATOM 749 N N . PHE A 1 90 ? 27.304 -13.062 -54.685 1.00 85.31 90 PHE A N 1
ATOM 750 C CA . PHE A 1 90 ? 26.064 -12.927 -53.905 1.00 85.31 90 PHE A CA 1
ATOM 751 C C . PHE A 1 90 ? 25.621 -11.464 -53.771 1.00 85.31 90 PHE A C 1
ATOM 753 O O . PHE A 1 90 ? 24.448 -11.153 -53.974 1.00 85.31 90 PHE A O 1
ATOM 760 N N . LEU A 1 91 ? 26.563 -10.556 -53.491 1.00 85.12 91 LEU A N 1
ATOM 761 C CA . LEU A 1 91 ? 26.273 -9.136 -53.299 1.00 85.12 91 LEU A CA 1
ATOM 762 C C . LEU A 1 91 ? 25.775 -8.465 -54.587 1.00 85.12 91 LEU A C 1
ATOM 764 O O . LEU A 1 91 ? 24.858 -7.651 -54.540 1.00 85.12 91 LEU A O 1
ATOM 768 N N . GLU A 1 92 ? 26.322 -8.841 -55.745 1.00 83.00 92 GLU A N 1
ATOM 769 C CA . GLU A 1 92 ? 25.863 -8.348 -57.049 1.00 83.00 92 GLU A CA 1
ATOM 770 C C . GLU A 1 92 ? 24.441 -8.828 -57.349 1.00 83.00 92 GLU A C 1
ATOM 772 O O . GLU A 1 92 ? 23.582 -8.027 -57.716 1.00 83.00 92 GLU A O 1
ATOM 777 N N . ARG A 1 93 ? 24.152 -10.113 -57.104 1.00 85.75 93 ARG A N 1
ATOM 778 C CA . ARG A 1 93 ? 22.800 -10.679 -57.244 1.00 85.75 93 ARG A CA 1
ATOM 779 C C . ARG A 1 93 ? 21.807 -10.024 -56.294 1.00 85.75 93 ARG A C 1
ATOM 781 O O . ARG A 1 93 ? 20.690 -9.716 -56.706 1.00 85.75 93 ARG A O 1
ATOM 788 N N . PHE A 1 94 ? 22.204 -9.793 -55.044 1.00 87.62 94 PHE A N 1
ATOM 789 C CA . PHE A 1 94 ? 21.391 -9.093 -54.053 1.00 87.62 94 PHE A CA 1
ATOM 790 C C . PHE A 1 94 ? 21.133 -7.645 -54.473 1.00 87.62 94 PHE A C 1
ATOM 792 O O . PHE A 1 94 ? 19.984 -7.219 -54.464 1.00 87.62 94 PHE A O 1
ATOM 799 N N . ARG A 1 95 ? 22.160 -6.922 -54.938 1.00 83.62 95 ARG A N 1
ATOM 800 C CA . ARG A 1 95 ? 22.045 -5.549 -55.451 1.00 83.62 95 ARG A CA 1
ATOM 801 C C . ARG A 1 95 ? 21.120 -5.459 -56.663 1.00 83.62 95 ARG A C 1
ATOM 803 O O . ARG A 1 95 ? 20.311 -4.542 -56.739 1.00 83.62 95 ARG A O 1
ATOM 810 N N . ILE A 1 96 ? 21.219 -6.395 -57.607 1.00 85.50 96 ILE A N 1
ATOM 811 C CA . ILE A 1 96 ? 20.333 -6.454 -58.781 1.00 85.50 96 ILE A CA 1
ATOM 812 C C . ILE A 1 96 ? 18.892 -6.735 -58.337 1.00 85.50 96 ILE A C 1
ATOM 814 O O . ILE A 1 96 ? 17.966 -6.062 -58.787 1.00 85.50 96 ILE A O 1
ATOM 818 N N . ARG A 1 97 ? 18.687 -7.695 -57.423 1.00 85.81 97 ARG A N 1
ATOM 819 C CA . ARG A 1 97 ? 17.359 -8.031 -56.883 1.00 85.81 97 ARG A CA 1
ATOM 820 C C . ARG A 1 97 ? 16.743 -6.876 -56.093 1.00 85.81 97 ARG A C 1
ATOM 822 O O . ARG A 1 97 ? 15.565 -6.603 -56.294 1.00 85.81 97 ARG A O 1
ATOM 829 N N . SER A 1 98 ? 17.512 -6.195 -55.245 1.00 83.69 98 SER A N 1
ATOM 830 C CA . SER A 1 98 ? 17.033 -5.070 -54.437 1.00 83.69 98 SER A CA 1
ATOM 831 C C . SER A 1 98 ? 16.721 -3.846 -55.297 1.00 83.69 98 SER A C 1
ATOM 833 O O . SER A 1 98 ? 15.650 -3.265 -55.147 1.00 83.69 98 SER A O 1
ATOM 835 N N . LYS A 1 99 ? 17.573 -3.507 -56.276 1.00 81.56 99 LYS A N 1
ATOM 836 C CA . LYS A 1 99 ? 17.288 -2.441 -57.253 1.00 81.56 99 LYS A CA 1
ATOM 837 C C . LYS A 1 99 ? 16.024 -2.716 -58.064 1.00 81.56 99 LYS A C 1
ATOM 839 O O . LYS A 1 99 ? 15.186 -1.831 -58.213 1.00 81.56 99 LYS A O 1
ATOM 844 N N . TRP A 1 100 ? 15.862 -3.948 -58.546 1.00 83.06 100 TRP A N 1
ATOM 845 C CA . TRP A 1 100 ? 14.667 -4.336 -59.292 1.00 83.06 100 TRP A CA 1
ATOM 846 C C . TRP A 1 100 ? 13.403 -4.315 -58.425 1.00 83.06 100 TRP A C 1
ATOM 848 O O . TRP A 1 100 ? 12.327 -4.004 -58.921 1.00 83.06 100 TRP A O 1
ATOM 858 N N . LEU A 1 101 ? 13.514 -4.630 -57.133 1.00 85.06 101 LEU A N 1
ATOM 859 C CA . LEU A 1 101 ? 12.393 -4.543 -56.198 1.00 85.06 101 LEU A CA 1
ATOM 860 C C . LEU A 1 101 ? 11.977 -3.087 -55.946 1.00 85.06 101 LEU A C 1
ATOM 862 O O . LEU A 1 101 ? 10.785 -2.807 -55.898 1.00 85.06 101 LEU A O 1
ATOM 866 N N . LEU A 1 102 ? 12.946 -2.176 -55.819 1.00 82.00 102 LEU A N 1
ATOM 867 C CA . LEU A 1 102 ? 12.695 -0.775 -55.472 1.00 82.00 102 LEU A CA 1
ATOM 868 C C . LEU A 1 102 ? 12.239 0.080 -56.666 1.00 82.00 102 LEU A C 1
ATOM 870 O O . LEU A 1 102 ? 11.280 0.829 -56.532 1.00 82.00 102 LEU A O 1
ATOM 874 N N . ILE A 1 103 ? 12.906 -0.022 -57.823 1.00 83.25 103 ILE A N 1
ATOM 875 C CA . ILE A 1 103 ? 12.662 0.858 -58.991 1.00 83.25 103 ILE A CA 1
ATOM 876 C C . ILE A 1 103 ? 12.118 0.085 -60.204 1.00 83.25 103 ILE A C 1
ATOM 878 O O . ILE A 1 103 ? 11.587 0.688 -61.133 1.00 83.25 103 ILE A O 1
ATOM 882 N N . LYS A 1 104 ? 12.225 -1.254 -60.218 1.00 79.88 104 LYS A N 1
ATOM 883 C CA . LYS A 1 104 ? 11.949 -2.114 -61.394 1.00 79.88 104 LYS A CA 1
ATOM 884 C C . LYS A 1 104 ? 12.777 -1.761 -62.640 1.00 79.88 104 LYS A C 1
ATOM 886 O O . LYS A 1 104 ? 12.419 -2.155 -63.745 1.00 79.88 104 LYS A O 1
ATOM 891 N N . ASP A 1 105 ? 13.894 -1.058 -62.462 1.00 75.06 105 ASP A N 1
ATOM 892 C CA . ASP A 1 105 ? 14.823 -0.682 -63.532 1.00 75.06 105 ASP A CA 1
ATOM 893 C C . ASP A 1 105 ? 16.278 -0.737 -63.016 1.00 75.06 105 ASP A C 1
ATOM 895 O O . ASP A 1 105 ? 16.526 -0.824 -61.810 1.00 75.06 105 ASP A O 1
ATOM 899 N N . TYR A 1 106 ? 17.256 -0.712 -63.924 1.00 75.25 106 TYR A N 1
ATOM 900 C CA . TYR A 1 106 ? 18.691 -0.786 -63.612 1.00 75.25 106 TYR A CA 1
ATOM 901 C C . TYR A 1 106 ? 19.403 0.583 -63.621 1.00 75.25 106 TYR A C 1
ATOM 903 O O . TYR A 1 106 ? 20.617 0.655 -63.404 1.00 75.25 106 TYR A O 1
ATOM 911 N N . ARG A 1 107 ? 18.660 1.681 -63.828 1.00 81.62 107 ARG A N 1
ATOM 912 C CA . ARG A 1 107 ? 19.183 3.061 -63.821 1.00 81.62 107 ARG A CA 1
ATOM 913 C C . ARG A 1 107 ? 19.758 3.486 -62.450 1.00 81.62 107 ARG A C 1
ATOM 915 O O . ARG A 1 107 ? 19.410 2.883 -61.429 1.00 81.62 107 ARG A O 1
ATOM 922 N N . PRO A 1 108 ? 20.668 4.482 -62.389 1.00 80.88 108 PRO A N 1
ATOM 923 C CA . PRO A 1 108 ? 21.093 5.067 -61.115 1.00 80.88 108 PRO A CA 1
ATOM 924 C C . PRO A 1 108 ? 19.914 5.755 -60.408 1.00 80.88 108 PRO A C 1
ATOM 926 O O . PRO A 1 108 ? 19.001 6.256 -61.064 1.00 80.88 108 PRO A O 1
ATOM 929 N N . PHE A 1 109 ? 19.939 5.753 -59.073 1.00 81.38 109 PHE A N 1
ATOM 930 C CA . PHE A 1 109 ? 18.921 6.412 -58.254 1.00 81.38 109 PHE A CA 1
ATOM 931 C C . PHE A 1 109 ? 18.947 7.929 -58.483 1.00 81.38 109 PHE A C 1
ATOM 933 O O . PHE A 1 109 ? 20.029 8.520 -58.506 1.00 81.38 109 PHE A O 1
ATOM 940 N N . ASN A 1 110 ? 17.773 8.552 -58.613 1.00 86.81 110 ASN A N 1
ATOM 941 C CA . ASN A 1 110 ? 17.673 10.014 -58.593 1.00 86.81 110 ASN A CA 1
ATOM 942 C C . ASN A 1 110 ? 17.803 10.542 -57.151 1.00 86.81 110 ASN A C 1
ATOM 944 O O . ASN A 1 110 ? 17.456 9.842 -56.199 1.00 86.81 110 ASN A O 1
ATOM 948 N N . VAL A 1 111 ? 18.247 11.790 -56.982 1.00 88.00 111 VAL A N 1
ATOM 949 C CA . VAL A 1 111 ? 18.330 12.455 -55.671 1.00 88.00 111 VAL A CA 1
ATOM 950 C C . VAL A 1 111 ? 16.965 12.470 -54.979 1.00 88.00 111 VAL A C 1
ATOM 952 O O . VAL A 1 111 ? 16.902 12.194 -53.785 1.00 88.00 111 VAL A O 1
ATOM 955 N N . ASP A 1 112 ? 15.877 12.673 -55.726 1.00 87.06 112 ASP A N 1
ATOM 956 C CA . ASP A 1 112 ? 14.508 12.660 -55.186 1.00 87.06 112 ASP A CA 1
ATOM 957 C C . ASP A 1 112 ? 14.077 11.276 -54.676 1.00 87.06 112 ASP A C 1
ATOM 959 O O . ASP A 1 112 ? 13.351 11.148 -53.693 1.00 87.06 112 ASP A O 1
ATOM 963 N N . GLU A 1 113 ? 14.545 10.203 -55.315 1.00 85.62 113 GLU A N 1
ATOM 964 C CA . GLU A 1 113 ? 14.250 8.828 -54.893 1.00 85.62 113 GLU A CA 1
ATOM 965 C C . GLU A 1 113 ? 15.071 8.452 -53.662 1.00 85.62 113 GLU A C 1
ATOM 967 O O . GLU A 1 113 ? 14.556 7.827 -52.737 1.00 85.62 113 GLU A O 1
ATOM 972 N N . ILE A 1 114 ? 16.341 8.870 -53.628 1.00 86.00 114 ILE A N 1
ATOM 973 C CA . ILE A 1 114 ? 17.218 8.693 -52.468 1.00 86.00 114 ILE A CA 1
ATOM 974 C C . ILE A 1 114 ? 16.654 9.464 -51.277 1.00 86.00 114 ILE A C 1
ATOM 976 O O . ILE A 1 114 ? 16.566 8.901 -50.189 1.00 86.00 114 ILE A O 1
ATOM 980 N N . SER A 1 115 ? 16.229 10.715 -51.470 1.00 87.75 115 SER A N 1
ATOM 981 C CA . SER A 1 115 ? 15.650 11.536 -50.406 1.00 87.75 115 SER A CA 1
ATOM 982 C C . SER A 1 115 ? 14.311 10.975 -49.921 1.00 87.75 115 SER A C 1
ATOM 984 O O . SER A 1 115 ? 14.071 10.940 -48.715 1.00 87.75 115 SER A O 1
ATOM 986 N N . THR A 1 116 ? 13.482 10.432 -50.819 1.00 89.19 116 THR A N 1
ATOM 987 C CA . THR A 1 116 ? 12.228 9.749 -50.461 1.00 89.19 116 THR A CA 1
ATOM 988 C C . THR A 1 116 ? 12.487 8.487 -49.634 1.00 89.19 116 THR A C 1
ATOM 990 O O . THR A 1 116 ? 11.867 8.298 -48.586 1.00 89.19 116 THR A O 1
ATOM 993 N N . LEU A 1 117 ? 13.439 7.640 -50.046 1.00 86.44 117 LEU A N 1
ATOM 994 C CA . LEU A 1 117 ? 13.839 6.451 -49.282 1.00 86.44 117 LEU A CA 1
ATOM 995 C C . LEU A 1 117 ? 14.433 6.828 -47.920 1.00 86.44 117 LEU A C 1
ATOM 997 O O . LEU A 1 117 ? 14.149 6.172 -46.919 1.00 86.44 117 LEU A O 1
ATOM 1001 N N . PHE A 1 118 ? 15.226 7.898 -47.870 1.00 88.94 118 PHE A N 1
ATOM 1002 C CA . PHE A 1 118 ? 15.828 8.402 -46.640 1.00 88.94 118 PHE A CA 1
ATOM 1003 C C . PHE A 1 118 ? 14.774 8.970 -45.679 1.00 88.94 118 PHE A C 1
ATOM 1005 O O . PHE A 1 118 ? 14.819 8.695 -44.482 1.00 88.94 118 PHE A O 1
ATOM 1012 N N . SER A 1 119 ? 13.767 9.674 -46.201 1.00 91.56 119 SER A N 1
ATOM 1013 C CA . SER A 1 119 ? 12.613 10.140 -45.426 1.00 91.56 119 SER A CA 1
ATOM 1014 C C . SER A 1 119 ? 11.817 8.967 -44.845 1.00 91.56 119 SER A C 1
ATOM 1016 O O . SER A 1 119 ? 11.546 8.933 -43.645 1.00 91.56 119 SER A O 1
ATOM 1018 N N . TRP A 1 120 ? 11.529 7.939 -45.652 1.00 88.94 120 TRP A N 1
ATOM 1019 C CA . TRP A 1 120 ? 10.819 6.748 -45.177 1.00 88.94 120 TRP A CA 1
ATOM 1020 C C . TRP A 1 120 ? 11.620 5.962 -44.134 1.00 88.94 120 TRP A C 1
ATOM 1022 O O . TRP A 1 120 ? 11.055 5.490 -43.148 1.00 88.94 120 TRP A O 1
ATOM 1032 N N . PHE A 1 121 ? 12.944 5.887 -44.296 1.00 90.31 121 PHE A N 1
ATOM 1033 C CA . PHE A 1 121 ? 13.831 5.316 -43.289 1.00 90.31 121 PHE A CA 1
ATOM 1034 C C . PHE A 1 121 ? 13.731 6.070 -41.958 1.00 90.31 121 PHE A C 1
ATOM 1036 O O . PHE A 1 121 ? 13.550 5.436 -40.922 1.00 90.31 121 PHE A O 1
ATOM 1043 N N . PHE A 1 122 ? 13.776 7.406 -41.959 1.00 90.50 122 PHE A N 1
ATOM 1044 C CA . PHE A 1 122 ? 13.614 8.182 -40.725 1.00 90.50 122 PHE A CA 1
ATOM 1045 C C . PHE A 1 122 ? 12.237 8.023 -40.091 1.00 90.50 122 PHE A C 1
ATOM 1047 O O . PHE A 1 122 ? 12.150 7.862 -38.875 1.00 90.50 122 PHE A O 1
ATOM 1054 N N . ILE A 1 123 ? 11.169 8.018 -40.892 1.00 90.38 123 ILE A N 1
ATOM 1055 C CA . ILE A 1 123 ? 9.811 7.775 -40.394 1.00 90.38 123 ILE A CA 1
ATOM 1056 C C . ILE A 1 123 ? 9.737 6.394 -39.738 1.00 90.38 123 ILE A C 1
ATOM 1058 O O . ILE A 1 123 ? 9.182 6.265 -38.650 1.00 90.38 123 ILE A O 1
ATOM 1062 N N . PHE A 1 124 ? 10.353 5.376 -40.345 1.00 91.56 124 PHE A N 1
ATOM 1063 C CA . PHE A 1 124 ? 10.438 4.041 -39.764 1.00 91.56 124 PHE A CA 1
ATOM 1064 C C . PHE A 1 124 ? 11.221 4.029 -38.442 1.00 91.56 124 PHE A C 1
ATOM 1066 O O . PHE A 1 124 ? 10.767 3.405 -37.485 1.00 91.56 124 PHE A O 1
ATOM 1073 N N . GLN A 1 125 ? 12.340 4.758 -38.343 1.00 89.00 125 GLN A N 1
ATOM 1074 C CA . GLN A 1 125 ? 13.086 4.886 -37.083 1.00 89.00 125 GLN A CA 1
ATOM 1075 C C . GLN A 1 125 ? 12.246 5.556 -35.993 1.00 89.00 125 GLN A C 1
ATOM 1077 O O . GLN A 1 125 ? 12.186 5.056 -34.874 1.00 89.00 125 GLN A O 1
ATOM 1082 N N . ILE A 1 126 ? 11.549 6.648 -36.314 1.00 88.50 126 ILE A N 1
ATOM 1083 C CA . ILE A 1 126 ? 10.671 7.352 -35.369 1.00 88.50 126 ILE A CA 1
ATOM 1084 C C . ILE A 1 126 ? 9.519 6.441 -34.928 1.00 88.50 126 ILE A C 1
ATOM 1086 O O . ILE A 1 126 ? 9.242 6.327 -33.735 1.00 88.50 126 ILE A O 1
ATOM 1090 N N . LEU A 1 127 ? 8.876 5.748 -35.870 1.00 86.44 127 LEU A N 1
ATOM 1091 C CA . LEU A 1 127 ? 7.778 4.826 -35.591 1.00 86.44 127 LEU A CA 1
ATOM 1092 C C . LEU A 1 127 ? 8.235 3.667 -34.696 1.00 86.44 127 LEU A C 1
ATOM 1094 O O . LEU A 1 127 ? 7.558 3.330 -33.722 1.00 86.44 127 LEU A O 1
ATOM 1098 N N . TRP A 1 128 ? 9.404 3.093 -34.981 1.00 85.50 128 TRP A N 1
ATOM 1099 C CA . TRP A 1 128 ? 10.000 2.045 -34.159 1.00 85.50 128 TRP A CA 1
ATOM 1100 C C . TRP A 1 128 ? 10.392 2.554 -32.770 1.00 85.50 128 TRP A C 1
ATOM 1102 O O . TRP A 1 128 ? 10.146 1.861 -31.788 1.00 85.50 128 TRP A O 1
ATOM 1112 N N . ILE A 1 129 ? 10.910 3.779 -32.655 1.00 85.56 129 ILE A N 1
ATOM 1113 C CA . ILE A 1 129 ? 11.192 4.409 -31.361 1.00 85.56 129 ILE A CA 1
ATOM 1114 C C . ILE A 1 129 ? 9.905 4.606 -30.560 1.00 85.56 129 ILE A C 1
ATOM 1116 O O . ILE A 1 129 ? 9.943 4.406 -29.356 1.00 85.56 129 ILE A O 1
ATOM 1120 N N . ILE A 1 130 ? 8.779 4.968 -31.183 1.00 80.38 130 ILE A N 1
ATOM 1121 C CA . ILE A 1 130 ? 7.496 5.194 -30.493 1.00 80.38 130 ILE A CA 1
ATOM 1122 C C . ILE A 1 130 ? 6.827 3.876 -30.068 1.00 80.38 130 ILE A C 1
ATOM 1124 O O . ILE A 1 130 ? 6.263 3.809 -28.975 1.00 80.38 130 ILE A O 1
ATOM 1128 N N . LEU A 1 131 ? 6.876 2.840 -30.913 1.00 81.31 131 LEU A N 1
ATOM 1129 C CA . LEU A 1 131 ? 6.269 1.526 -30.646 1.00 81.31 131 LEU A CA 1
ATOM 1130 C C . LEU A 1 131 ? 7.148 0.641 -29.751 1.00 81.31 131 LEU A C 1
ATOM 1132 O O . LEU A 1 131 ? 6.650 -0.057 -28.874 1.00 81.31 131 LEU A O 1
ATOM 1136 N N . GLY A 1 132 ? 8.457 0.668 -29.987 1.00 85.69 132 GLY A N 1
ATOM 1137 C CA . GLY A 1 132 ? 9.482 -0.168 -29.369 1.00 85.69 132 GLY A CA 1
ATOM 1138 C C . GLY A 1 132 ? 10.430 0.635 -28.482 1.00 85.69 132 GLY A C 1
ATOM 1139 O O . GLY A 1 132 ? 11.641 0.430 -28.497 1.00 85.69 132 GLY A O 1
ATOM 1140 N N . THR A 1 133 ? 9.893 1.557 -27.699 1.00 89.75 133 THR A N 1
ATOM 1141 C CA . THR A 1 133 ? 10.618 2.471 -26.797 1.00 89.75 133 THR A CA 1
ATOM 1142 C C . THR A 1 133 ? 11.579 1.739 -25.865 1.00 89.75 133 THR A C 1
ATOM 1144 O O . THR A 1 133 ? 12.745 2.109 -25.742 1.00 89.75 133 THR A O 1
ATOM 1147 N N . THR A 1 134 ? 11.107 0.662 -25.230 1.00 91.06 134 THR A N 1
ATOM 1148 C CA . THR A 1 134 ? 11.921 -0.196 -24.362 1.00 91.06 134 THR A CA 1
ATOM 1149 C C . THR A 1 134 ? 12.995 -0.906 -25.144 1.00 91.06 134 THR A C 1
ATOM 1151 O O . THR A 1 134 ? 14.152 -0.864 -24.747 1.00 91.06 134 THR A O 1
ATOM 1154 N N . THR A 1 135 ? 12.623 -1.522 -26.266 1.00 89.56 135 THR A N 1
ATOM 1155 C CA . THR A 1 135 ? 13.547 -2.254 -27.129 1.00 89.56 135 THR A CA 1
ATOM 1156 C C . THR A 1 135 ? 14.661 -1.340 -27.626 1.00 89.56 135 THR A C 1
ATOM 1158 O O . THR A 1 135 ? 15.828 -1.699 -27.523 1.00 89.56 135 THR A O 1
ATOM 1161 N N . PHE A 1 136 ? 14.328 -0.115 -28.028 1.00 89.69 136 PHE A N 1
ATOM 1162 C CA . PHE A 1 136 ? 15.276 0.896 -28.473 1.00 89.69 136 PHE A CA 1
ATOM 1163 C C . PHE A 1 136 ? 16.243 1.316 -27.359 1.00 89.69 136 PHE A C 1
ATOM 1165 O O . PHE A 1 136 ? 17.457 1.209 -27.528 1.00 89.69 136 PHE A O 1
ATOM 1172 N N . VAL A 1 137 ? 15.729 1.716 -26.188 1.00 89.50 137 VAL A N 1
ATOM 1173 C CA . VAL A 1 137 ? 16.575 2.084 -25.034 1.00 89.50 137 VAL A CA 1
ATOM 1174 C C . VAL A 1 137 ? 17.452 0.909 -24.603 1.00 89.50 137 VAL A C 1
ATOM 1176 O O . VAL A 1 137 ? 18.630 1.077 -24.297 1.00 89.50 137 VAL A O 1
ATOM 1179 N N . SER A 1 138 ? 16.898 -0.299 -24.625 1.00 88.38 138 SER A N 1
ATOM 1180 C CA . SER A 1 138 ? 17.622 -1.510 -24.267 1.00 88.38 138 SER A CA 1
ATOM 1181 C C . SER A 1 138 ? 18.717 -1.862 -25.286 1.00 88.38 138 SER A C 1
ATOM 1183 O O . SER A 1 138 ? 19.770 -2.351 -24.886 1.00 88.38 138 SER A O 1
ATOM 1185 N N . LEU A 1 139 ? 18.533 -1.524 -26.573 1.00 89.12 139 LEU A N 1
ATOM 1186 C CA . LEU A 1 139 ? 19.560 -1.655 -27.613 1.00 89.12 139 LEU A CA 1
ATOM 1187 C C . LEU A 1 139 ? 20.711 -0.679 -27.384 1.00 89.12 139 LEU A C 1
ATOM 1189 O O . LEU A 1 139 ? 21.872 -1.058 -27.523 1.00 89.12 139 LEU A O 1
ATOM 1193 N N . ILE A 1 140 ? 20.391 0.564 -27.014 1.00 87.69 140 ILE A N 1
ATOM 1194 C CA . ILE A 1 140 ? 21.392 1.585 -26.685 1.00 87.69 140 ILE A CA 1
ATOM 1195 C C . ILE A 1 140 ? 22.231 1.116 -25.499 1.00 87.69 140 ILE A C 1
ATOM 1197 O O . ILE A 1 140 ? 23.454 1.099 -25.591 1.00 87.69 140 ILE A O 1
ATOM 1201 N N . LEU A 1 141 ? 21.589 0.680 -24.411 1.00 87.38 141 LEU A N 1
ATOM 1202 C CA . LEU A 1 141 ? 22.297 0.208 -23.220 1.00 87.38 141 LEU A CA 1
ATOM 1203 C C . LEU A 1 141 ? 23.126 -1.049 -23.500 1.00 87.38 141 LEU A C 1
ATOM 1205 O O . LEU A 1 141 ? 24.253 -1.145 -23.025 1.00 87.38 141 LEU A O 1
ATOM 1209 N N . PHE A 1 142 ? 22.614 -1.972 -24.318 1.00 88.00 142 PHE A N 1
ATOM 1210 C CA . PHE A 1 142 ? 23.381 -3.127 -24.783 1.00 88.00 142 PHE A CA 1
ATOM 1211 C C . PHE A 1 142 ? 24.590 -2.719 -25.637 1.00 88.00 142 PHE A C 1
ATOM 1213 O O . PHE A 1 142 ? 25.665 -3.294 -25.500 1.00 88.00 142 PHE A O 1
ATOM 1220 N N . SER A 1 143 ? 24.444 -1.710 -26.495 1.00 87.00 143 SER A N 1
ATOM 1221 C CA . SER A 1 143 ? 25.545 -1.204 -27.325 1.00 87.00 143 SER A CA 1
ATOM 1222 C C . SER A 1 143 ? 26.618 -0.526 -26.472 1.00 87.00 143 SER A C 1
ATOM 1224 O O . SER A 1 143 ? 27.802 -0.787 -26.660 1.00 87.00 143 SER A O 1
ATOM 1226 N N . VAL A 1 144 ? 26.212 0.290 -25.493 1.00 86.19 144 VAL A N 1
ATOM 1227 C CA . VAL A 1 144 ? 27.116 0.903 -24.506 1.00 86.19 144 VAL A CA 1
ATOM 1228 C C . VAL A 1 144 ? 27.861 -0.168 -23.717 1.00 86.19 144 VAL A C 1
ATOM 1230 O O . VAL A 1 144 ? 29.070 -0.059 -23.547 1.00 86.19 144 VAL A O 1
ATOM 1233 N N . ASP A 1 145 ? 27.173 -1.224 -23.287 1.00 86.56 145 ASP A N 1
ATOM 1234 C CA . ASP A 1 145 ? 27.798 -2.355 -22.603 1.00 86.56 145 ASP A CA 1
ATOM 1235 C C . ASP A 1 145 ? 28.851 -3.046 -23.484 1.00 86.56 145 ASP A C 1
ATOM 1237 O O . ASP A 1 145 ? 29.985 -3.249 -23.061 1.00 86.56 145 ASP A O 1
ATOM 1241 N N . LYS A 1 146 ? 28.525 -3.327 -24.752 1.00 86.69 146 LYS A N 1
ATOM 1242 C CA . LYS A 1 146 ? 29.458 -3.971 -25.690 1.00 86.69 146 LYS A CA 1
ATOM 1243 C C . LYS A 1 146 ? 30.669 -3.120 -26.059 1.00 86.69 146 LYS A C 1
ATOM 1245 O O . LYS A 1 146 ? 31.721 -3.689 -26.330 1.00 86.69 146 LYS A O 1
ATOM 1250 N N . ILE A 1 147 ? 30.521 -1.798 -26.107 1.00 88.50 147 ILE A N 1
ATOM 1251 C CA . ILE A 1 147 ? 31.588 -0.884 -26.538 1.00 88.50 147 ILE A CA 1
ATOM 1252 C C . ILE A 1 147 ? 32.440 -0.421 -25.349 1.00 88.50 147 ILE A C 1
ATOM 1254 O O . ILE A 1 147 ? 33.656 -0.328 -25.475 1.00 88.50 147 ILE A O 1
ATOM 1258 N N . LEU A 1 148 ? 31.814 -0.118 -24.206 1.00 80.62 148 LEU A N 1
ATOM 1259 C CA . LEU A 1 148 ? 32.450 0.554 -23.066 1.00 80.62 148 LEU A CA 1
ATOM 1260 C C . LEU A 1 148 ? 32.485 -0.285 -21.780 1.00 80.62 148 LEU A C 1
ATOM 1262 O O . LEU A 1 148 ? 33.142 0.127 -20.827 1.00 80.62 148 LEU A O 1
ATOM 1266 N N . GLY A 1 149 ? 31.752 -1.401 -21.698 1.00 76.81 149 GLY A N 1
ATOM 1267 C CA . GLY A 1 149 ? 31.723 -2.289 -20.523 1.00 76.81 149 GLY A CA 1
ATOM 1268 C C . GLY A 1 149 ? 31.221 -1.652 -19.216 1.00 76.81 149 GLY A C 1
ATOM 1269 O O . GLY A 1 149 ? 31.404 -2.221 -18.144 1.00 76.81 149 GLY A O 1
ATOM 1270 N N . THR A 1 150 ? 30.628 -0.456 -19.278 1.00 78.38 150 THR A N 1
ATOM 1271 C CA . THR A 1 150 ? 30.317 0.409 -18.118 1.00 78.38 150 THR A CA 1
ATOM 1272 C C . THR A 1 150 ? 28.854 0.865 -18.111 1.00 78.38 150 THR A C 1
ATOM 1274 O O . THR A 1 150 ? 28.521 1.990 -17.733 1.00 78.38 150 THR A O 1
ATOM 1277 N N . ASN A 1 151 ? 27.930 -0.013 -18.514 1.00 81.56 151 ASN A N 1
ATOM 1278 C CA . ASN A 1 151 ? 26.496 0.308 -18.536 1.00 81.56 151 ASN A CA 1
ATOM 1279 C C . ASN A 1 151 ? 25.942 0.700 -17.147 1.00 81.56 151 ASN A C 1
ATOM 1281 O O . ASN A 1 151 ? 25.138 1.626 -17.047 1.00 81.56 151 ASN A O 1
ATOM 1285 N N . LYS A 1 152 ? 26.398 0.047 -16.074 1.00 84.88 152 LYS A N 1
ATOM 1286 C CA . LYS A 1 152 ? 25.992 0.297 -14.683 1.00 84.88 152 LYS A CA 1
ATOM 1287 C C . LYS A 1 152 ? 26.377 1.693 -14.193 1.00 84.88 152 LYS A C 1
ATOM 1289 O O . LYS A 1 152 ? 25.542 2.390 -13.611 1.00 84.88 152 LYS A O 1
ATOM 1294 N N . ASP A 1 153 ? 27.592 2.139 -14.502 1.00 85.19 153 ASP A N 1
ATOM 1295 C CA . ASP A 1 153 ? 28.098 3.455 -14.107 1.00 85.19 153 ASP A CA 1
ATOM 1296 C C . ASP A 1 153 ? 27.429 4.552 -14.933 1.00 85.19 153 ASP A C 1
ATOM 1298 O O . ASP A 1 153 ? 27.008 5.575 -14.392 1.00 85.19 153 ASP A O 1
ATOM 1302 N N . PHE A 1 154 ? 27.231 4.302 -16.231 1.00 84.56 154 PHE A N 1
ATOM 1303 C CA . PHE A 1 154 ? 26.509 5.204 -17.122 1.00 84.56 154 PHE A CA 1
ATOM 1304 C C . PHE A 1 154 ? 25.067 5.443 -16.655 1.00 84.56 154 PHE A C 1
ATOM 1306 O O . PHE A 1 154 ? 24.627 6.587 -16.524 1.00 84.56 154 PHE A O 1
ATOM 1313 N N . VAL A 1 155 ? 24.338 4.371 -16.340 1.00 86.06 155 VAL A N 1
ATOM 1314 C CA . VAL A 1 155 ? 22.968 4.454 -15.821 1.00 86.06 155 VAL A CA 1
ATOM 1315 C C . VAL A 1 155 ? 22.941 5.144 -14.459 1.00 86.06 155 VAL A C 1
ATOM 1317 O O . VAL A 1 155 ? 22.117 6.035 -14.253 1.00 86.06 155 VAL A O 1
ATOM 1320 N N . SER A 1 156 ? 23.844 4.782 -13.545 1.00 84.69 156 SER A N 1
ATOM 1321 C CA . SER A 1 156 ? 23.939 5.430 -12.230 1.00 84.69 156 SER A CA 1
ATOM 1322 C C . SER A 1 156 ? 24.206 6.930 -12.376 1.00 84.69 156 SER A C 1
ATOM 1324 O O . SER A 1 156 ? 23.556 7.740 -11.716 1.00 84.69 156 SER A O 1
ATOM 1326 N N . MET A 1 157 ? 25.092 7.332 -13.294 1.00 85.25 157 MET A N 1
ATOM 1327 C CA . MET A 1 157 ? 25.357 8.740 -13.597 1.00 85.25 157 MET A CA 1
ATOM 1328 C C . MET A 1 157 ? 24.105 9.454 -14.119 1.00 85.25 157 MET A C 1
ATOM 1330 O O . MET A 1 157 ? 23.807 10.560 -13.666 1.00 85.25 157 MET A O 1
ATOM 1334 N N . ILE A 1 158 ? 23.355 8.843 -15.042 1.00 85.56 158 ILE A N 1
ATOM 1335 C CA . ILE A 1 158 ? 22.112 9.423 -15.576 1.00 85.56 158 ILE A CA 1
ATOM 1336 C C . ILE A 1 158 ? 21.066 9.598 -14.472 1.00 85.56 158 ILE A C 1
ATOM 1338 O O . ILE A 1 158 ? 20.465 10.667 -14.361 1.00 85.56 158 ILE A O 1
ATOM 1342 N N . LEU A 1 159 ? 20.855 8.578 -13.637 1.00 84.44 159 LEU A N 1
ATOM 1343 C CA . LEU A 1 159 ? 19.878 8.631 -12.548 1.00 84.44 159 LEU A CA 1
ATOM 1344 C C . LEU A 1 159 ? 20.260 9.678 -11.496 1.00 84.44 159 LEU A C 1
ATOM 1346 O O . LEU A 1 159 ? 19.402 10.435 -11.045 1.00 84.44 159 LEU A O 1
ATOM 1350 N N . ASN A 1 160 ? 21.546 9.788 -11.163 1.00 84.19 160 ASN A N 1
ATOM 1351 C CA . ASN A 1 160 ? 22.038 10.771 -10.198 1.00 84.19 160 ASN A CA 1
ATOM 1352 C C . ASN A 1 160 ? 22.010 12.212 -10.728 1.00 84.19 160 ASN A C 1
ATOM 1354 O O . ASN A 1 160 ? 21.823 13.137 -9.940 1.00 84.19 160 ASN A O 1
ATOM 1358 N N . LYS A 1 161 ? 22.166 12.413 -12.045 1.00 83.69 161 LYS A N 1
ATOM 1359 C CA . LYS A 1 161 ? 22.007 13.723 -12.705 1.00 83.69 161 LYS A CA 1
ATOM 1360 C C . LYS A 1 161 ? 20.548 14.093 -12.979 1.00 83.69 161 LYS A C 1
ATOM 1362 O O . LYS A 1 161 ? 20.253 15.259 -13.228 1.00 83.69 161 LYS A O 1
ATOM 1367 N N . SER A 1 162 ? 19.631 13.125 -12.959 1.00 79.94 162 SER A N 1
ATOM 1368 C CA . SER A 1 162 ? 18.194 13.392 -13.057 1.00 79.94 162 SER A CA 1
ATOM 1369 C C . SER A 1 162 ? 17.741 14.299 -11.913 1.00 79.94 162 SER A C 1
ATOM 1371 O O . SER A 1 162 ? 18.322 14.268 -10.831 1.00 79.94 162 SER A O 1
ATOM 1373 N N . LYS A 1 163 ? 16.636 15.033 -12.098 1.00 71.19 163 LYS A N 1
ATOM 1374 C CA . LYS A 1 163 ? 16.003 15.845 -11.036 1.00 71.19 163 LYS A CA 1
ATOM 1375 C C . LYS A 1 163 ? 15.737 15.049 -9.751 1.00 71.19 163 LYS A C 1
ATOM 1377 O O . LYS A 1 163 ? 15.668 15.618 -8.672 1.00 71.19 163 LYS A O 1
ATOM 1382 N N . TRP A 1 164 ? 15.594 13.729 -9.871 1.00 66.44 164 TRP A N 1
ATOM 1383 C CA . TRP A 1 164 ? 15.450 12.819 -8.738 1.00 66.44 164 TRP A CA 1
ATOM 1384 C C . TRP A 1 164 ? 16.736 12.717 -7.911 1.00 66.44 164 TRP A C 1
ATOM 1386 O O . TRP A 1 164 ? 16.664 12.740 -6.693 1.00 66.44 164 TRP A O 1
ATOM 1396 N N . GLY A 1 165 ? 17.907 12.638 -8.544 1.00 63.38 165 GLY A N 1
ATOM 1397 C CA . GLY A 1 165 ? 19.181 12.578 -7.831 1.00 63.38 165 GLY A CA 1
ATOM 1398 C C . GLY A 1 165 ? 19.769 13.948 -7.487 1.00 63.38 165 GLY A C 1
ATOM 1399 O O . GLY A 1 165 ? 20.371 14.115 -6.426 1.00 63.38 165 GLY A O 1
ATOM 1400 N N . ALA A 1 166 ? 19.593 14.938 -8.362 1.00 63.22 166 ALA A N 1
ATOM 1401 C CA . ALA A 1 166 ? 20.176 16.269 -8.214 1.00 63.22 166 ALA A CA 1
ATOM 1402 C C . ALA A 1 166 ? 19.425 17.136 -7.191 1.00 63.22 166 ALA A C 1
ATOM 1404 O O . ALA A 1 166 ? 20.058 17.678 -6.291 1.00 63.22 166 ALA A O 1
ATOM 1405 N N . ASP A 1 167 ? 18.091 17.210 -7.283 1.00 63.81 167 ASP A N 1
ATOM 1406 C CA . ASP A 1 167 ? 17.296 18.165 -6.494 1.00 63.81 167 ASP A CA 1
ATOM 1407 C C . ASP A 1 167 ? 16.783 17.574 -5.168 1.00 63.81 167 ASP A C 1
ATOM 1409 O O . ASP A 1 167 ? 16.356 18.318 -4.294 1.00 63.81 167 ASP A O 1
ATOM 1413 N N . LYS A 1 168 ? 16.747 16.239 -5.026 1.00 67.31 168 LYS A N 1
ATOM 1414 C CA . LYS A 1 168 ? 15.983 15.554 -3.958 1.00 67.31 168 LYS A CA 1
ATOM 1415 C C . LYS A 1 168 ? 16.818 14.724 -2.995 1.00 67.31 168 LYS A C 1
ATOM 1417 O O . LYS A 1 168 ? 16.285 13.845 -2.330 1.00 67.31 168 LYS A O 1
ATOM 1422 N N . ASN A 1 169 ? 18.123 14.985 -2.943 1.00 75.81 169 ASN A N 1
ATOM 1423 C CA . ASN A 1 169 ? 19.030 14.303 -2.023 1.00 75.81 169 ASN A CA 1
ATOM 1424 C C . ASN A 1 169 ? 18.996 12.758 -2.169 1.00 75.81 169 ASN A C 1
ATOM 1426 O O . ASN A 1 169 ? 19.221 12.035 -1.208 1.00 75.81 169 ASN A O 1
ATOM 1430 N N . ILE A 1 170 ? 18.728 12.230 -3.374 1.00 81.81 170 ILE A N 1
ATOM 1431 C CA . ILE A 1 170 ? 18.678 10.780 -3.646 1.00 81.81 170 ILE A CA 1
ATOM 1432 C C . ILE A 1 170 ? 19.946 10.339 -4.380 1.00 81.81 170 ILE A C 1
ATOM 1434 O O . ILE A 1 170 ? 20.400 10.989 -5.321 1.00 81.81 170 ILE A O 1
ATOM 1438 N N . GLN A 1 171 ? 20.508 9.208 -3.982 1.00 86.06 171 GLN A N 1
ATOM 1439 C CA . GLN A 1 171 ? 21.592 8.515 -4.656 1.00 86.06 171 GLN A CA 1
ATOM 1440 C C . GLN A 1 171 ? 21.096 7.184 -5.212 1.00 86.06 171 GLN A C 1
ATOM 1442 O O . GLN A 1 171 ? 20.582 6.339 -4.483 1.00 86.06 171 GLN A O 1
ATOM 1447 N N . PHE A 1 172 ? 21.317 6.981 -6.503 1.00 88.06 172 PHE A N 1
ATOM 1448 C CA . PHE A 1 172 ? 21.105 5.720 -7.194 1.00 88.06 172 PHE A CA 1
ATOM 1449 C C . PHE A 1 172 ? 22.463 5.071 -7.462 1.00 88.06 172 PHE A C 1
ATOM 1451 O O . PHE A 1 172 ? 23.338 5.679 -8.084 1.00 88.06 172 PHE A O 1
ATOM 1458 N N . VAL A 1 173 ? 22.636 3.837 -6.996 1.00 87.88 173 VAL A N 1
ATOM 1459 C CA . VAL A 1 173 ? 23.842 3.033 -7.212 1.00 87.88 173 VAL A CA 1
ATOM 1460 C C . VAL A 1 173 ? 23.423 1.700 -7.814 1.00 87.88 173 VAL A C 1
ATOM 1462 O O . VAL A 1 173 ? 22.839 0.852 -7.140 1.00 87.88 173 VAL A O 1
ATOM 1465 N N . VAL A 1 174 ? 23.707 1.515 -9.099 1.00 89.44 174 VAL A N 1
ATOM 1466 C CA . VAL A 1 174 ? 23.481 0.245 -9.791 1.00 89.44 174 VAL A CA 1
ATOM 1467 C C . VAL A 1 174 ? 24.694 -0.650 -9.544 1.00 89.44 174 VAL A C 1
ATOM 1469 O O . VAL A 1 174 ? 25.785 -0.362 -10.028 1.00 89.44 174 VAL A O 1
ATOM 1472 N N . MET A 1 175 ? 24.521 -1.718 -8.766 1.00 86.19 175 MET A N 1
ATOM 1473 C CA . MET A 1 175 ? 25.614 -2.629 -8.405 1.00 86.19 175 MET A CA 1
ATOM 1474 C C . MET A 1 175 ? 25.760 -3.789 -9.393 1.00 86.19 175 MET A C 1
ATOM 1476 O O . MET A 1 175 ? 26.870 -4.274 -9.608 1.00 86.19 175 MET A O 1
ATOM 1480 N N . GLY A 1 176 ? 24.653 -4.243 -9.983 1.00 84.75 176 GLY A N 1
ATOM 1481 C CA . GLY A 1 176 ? 24.646 -5.313 -10.978 1.00 84.75 176 GLY A CA 1
ATOM 1482 C C . GLY A 1 176 ? 24.486 -4.813 -12.414 1.00 84.75 176 GLY A C 1
ATOM 1483 O O . GLY A 1 176 ? 24.553 -3.620 -12.702 1.00 84.75 176 GLY A O 1
ATOM 1484 N N . ASP A 1 177 ? 24.268 -5.751 -13.332 1.00 84.75 177 ASP A N 1
ATOM 1485 C CA . ASP A 1 177 ? 24.135 -5.433 -14.755 1.00 84.75 177 ASP A CA 1
ATOM 1486 C C . ASP A 1 177 ? 22.776 -4.811 -15.086 1.00 84.75 177 ASP A C 1
ATOM 1488 O O . ASP A 1 177 ? 21.737 -5.171 -14.515 1.00 84.75 177 ASP A O 1
ATOM 1492 N N . VAL A 1 178 ? 22.778 -3.962 -16.114 1.00 87.12 178 VAL A N 1
ATOM 1493 C CA . VAL A 1 178 ? 21.562 -3.497 -16.783 1.00 87.12 178 VAL A CA 1
ATOM 1494 C C . VAL A 1 178 ? 21.443 -4.229 -18.111 1.00 87.12 178 VAL A C 1
ATOM 1496 O O . VAL A 1 178 ? 22.183 -3.965 -19.055 1.00 87.12 178 VAL A O 1
ATOM 1499 N N . SER A 1 179 ? 20.521 -5.187 -18.178 1.00 86.75 179 SER A N 1
ATOM 1500 C CA . SER A 1 179 ? 20.405 -6.115 -19.304 1.00 86.75 179 SER A CA 1
ATOM 1501 C C . SER A 1 179 ? 19.021 -6.067 -19.956 1.00 86.75 179 SER A C 1
ATOM 1503 O O . SER A 1 179 ? 18.006 -5.910 -19.269 1.00 86.75 179 SER A O 1
ATOM 1505 N N . PRO A 1 180 ? 18.946 -6.204 -21.288 1.00 86.44 180 PRO A N 1
ATOM 1506 C CA . PRO A 1 180 ? 17.676 -6.290 -21.989 1.00 86.44 180 PRO A CA 1
ATOM 1507 C C . PRO A 1 180 ? 17.036 -7.674 -21.811 1.00 86.44 180 PRO A C 1
ATOM 1509 O O . PRO A 1 180 ? 17.690 -8.705 -21.967 1.00 86.44 180 PRO A O 1
ATOM 1512 N N . ASN A 1 181 ? 15.727 -7.714 -21.575 1.00 86.81 181 ASN A N 1
ATOM 1513 C CA . ASN A 1 181 ? 14.921 -8.932 -21.626 1.00 86.81 181 ASN A CA 1
ATOM 1514 C C . ASN A 1 181 ? 13.970 -8.875 -22.831 1.00 86.81 181 ASN A C 1
ATOM 1516 O O . ASN A 1 181 ? 12.764 -8.668 -22.686 1.00 86.81 181 ASN A O 1
ATOM 1520 N N . TRP A 1 182 ? 14.526 -9.053 -24.034 1.00 81.50 182 TRP A N 1
ATOM 1521 C CA . TRP A 1 182 ? 13.824 -8.882 -25.315 1.00 81.50 182 TRP A CA 1
ATOM 1522 C C . TRP A 1 182 ? 12.570 -9.742 -25.458 1.00 81.50 182 TRP A C 1
ATOM 1524 O O . TRP A 1 182 ? 11.554 -9.255 -25.942 1.00 81.50 182 TRP A O 1
ATOM 1534 N N . ARG A 1 183 ? 12.607 -10.995 -24.979 1.00 83.75 183 ARG A N 1
ATOM 1535 C CA . ARG A 1 183 ? 11.458 -11.916 -25.050 1.00 83.75 183 ARG A CA 1
ATOM 1536 C C . ARG A 1 183 ? 10.224 -11.350 -24.348 1.00 83.75 183 ARG A C 1
ATOM 1538 O O . ARG A 1 183 ? 9.106 -11.644 -24.753 1.00 83.75 183 ARG A O 1
ATOM 1545 N N . LYS A 1 184 ? 10.434 -10.579 -23.282 1.00 81.75 184 LYS A N 1
ATOM 1546 C CA . LYS A 1 184 ? 9.364 -9.983 -22.483 1.00 81.75 184 LYS A CA 1
ATOM 1547 C C . LYS A 1 184 ? 9.245 -8.460 -22.664 1.00 81.75 184 LYS A C 1
ATOM 1549 O O . LYS A 1 184 ? 8.362 -7.862 -22.068 1.00 81.75 184 LYS A O 1
ATOM 1554 N N . GLY A 1 185 ? 10.124 -7.829 -23.447 1.00 85.12 185 GLY A N 1
ATOM 1555 C CA . GLY A 1 185 ? 10.139 -6.379 -23.677 1.00 85.12 185 GLY A CA 1
ATOM 1556 C C . GLY A 1 185 ? 10.563 -5.521 -22.475 1.00 85.12 185 GLY A C 1
ATOM 1557 O O . GLY A 1 185 ? 10.332 -4.311 -22.497 1.00 85.12 185 GLY A O 1
ATOM 1558 N N . PHE A 1 186 ? 11.173 -6.116 -21.442 1.00 90.12 186 PHE A N 1
ATOM 1559 C CA . PHE A 1 186 ? 11.598 -5.401 -20.231 1.00 90.12 186 PHE A CA 1
ATOM 1560 C C . PHE A 1 186 ? 13.067 -4.985 -20.286 1.00 90.12 186 PHE A C 1
ATOM 1562 O O . PHE A 1 186 ? 13.916 -5.699 -20.821 1.00 90.12 186 PHE A O 1
ATOM 1569 N N . LEU A 1 187 ? 13.374 -3.870 -19.630 1.00 91.88 187 LEU A N 1
ATOM 1570 C CA . LEU A 1 187 ? 14.726 -3.511 -19.225 1.00 91.88 187 LEU A CA 1
ATOM 1571 C C . LEU A 1 187 ? 14.949 -3.976 -17.782 1.00 91.88 187 LEU A C 1
ATOM 1573 O O . LEU A 1 187 ? 14.210 -3.556 -16.893 1.00 91.88 187 LEU A O 1
ATOM 1577 N N . ALA A 1 188 ? 15.929 -4.851 -17.554 1.00 92.12 188 ALA A N 1
ATOM 1578 C CA . ALA A 1 188 ? 16.186 -5.461 -16.254 1.00 92.12 188 ALA A CA 1
ATOM 1579 C C . ALA A 1 188 ? 17.447 -4.882 -15.597 1.00 92.12 188 ALA A C 1
ATOM 1581 O O . ALA A 1 188 ? 18.532 -4.930 -16.171 1.00 92.12 188 ALA A O 1
ATOM 1582 N N . PHE A 1 189 ? 17.303 -4.404 -14.368 1.00 91.94 189 PHE A N 1
ATOM 1583 C CA . PHE A 1 189 ? 18.363 -3.937 -13.485 1.00 91.94 189 PHE A CA 1
ATOM 1584 C C . PHE A 1 189 ? 18.565 -4.989 -12.400 1.00 91.94 189 PHE A C 1
ATOM 1586 O O . PHE A 1 189 ? 17.615 -5.368 -11.705 1.00 91.94 189 PHE A O 1
ATOM 1593 N N . LYS A 1 190 ? 19.798 -5.472 -12.259 1.00 92.06 190 LYS A N 1
ATOM 1594 C CA . LYS A 1 190 ? 20.192 -6.348 -11.156 1.00 92.06 190 LYS A CA 1
ATOM 1595 C C . LYS A 1 190 ? 20.798 -5.498 -10.044 1.00 92.06 190 LYS A C 1
ATOM 1597 O O . LYS A 1 190 ? 21.684 -4.695 -10.317 1.00 92.06 190 LYS A O 1
ATOM 1602 N N . CYS A 1 191 ? 20.343 -5.696 -8.811 1.00 91.50 191 CYS A N 1
ATOM 1603 C CA . CYS A 1 191 ? 20.864 -5.049 -7.605 1.00 91.50 191 CYS A CA 1
ATOM 1604 C C . CYS A 1 191 ? 20.989 -3.520 -7.736 1.00 91.50 191 CYS A C 1
ATOM 1606 O O . CYS A 1 191 ? 22.078 -2.978 -7.924 1.00 91.50 191 CYS A O 1
ATOM 1608 N N . LEU A 1 192 ? 19.861 -2.818 -7.631 1.00 92.94 192 LEU A N 1
ATOM 1609 C CA . LEU A 1 192 ? 19.815 -1.360 -7.545 1.00 92.94 192 LEU A CA 1
ATOM 1610 C C . LEU A 1 192 ? 19.715 -0.946 -6.078 1.00 92.94 192 LEU A C 1
ATOM 1612 O O . LEU A 1 192 ? 18.753 -1.311 -5.410 1.00 92.94 192 LEU A O 1
ATOM 1616 N N . ARG A 1 193 ? 20.661 -0.146 -5.593 1.00 92.25 193 ARG A N 1
ATOM 1617 C CA . ARG A 1 193 ? 20.573 0.481 -4.274 1.00 92.25 193 ARG A CA 1
ATOM 1618 C C . ARG A 1 193 ? 20.163 1.940 -4.415 1.00 92.25 193 ARG A C 1
ATOM 1620 O O . ARG A 1 193 ? 20.703 2.664 -5.252 1.00 92.25 193 ARG A O 1
ATOM 1627 N N . ILE A 1 194 ? 19.205 2.357 -3.602 1.00 91.44 194 ILE A N 1
ATOM 1628 C CA . ILE A 1 194 ? 18.663 3.708 -3.562 1.00 91.44 194 ILE A CA 1
ATOM 1629 C C . ILE A 1 194 ? 18.830 4.226 -2.136 1.00 91.44 194 ILE A C 1
ATOM 1631 O O . ILE A 1 194 ? 18.359 3.592 -1.196 1.00 91.44 194 ILE A O 1
ATOM 1635 N N . LYS A 1 195 ? 19.511 5.359 -1.977 1.00 89.38 195 LYS A N 1
ATOM 1636 C CA . LYS A 1 195 ? 19.800 5.963 -0.673 1.00 89.38 195 LYS A CA 1
ATOM 1637 C C . LYS A 1 195 ? 19.482 7.444 -0.647 1.00 89.38 195 LYS A C 1
ATOM 1639 O O . LYS A 1 195 ? 19.611 8.098 -1.676 1.00 89.38 195 LYS A O 1
ATOM 1644 N N . THR A 1 196 ? 19.211 7.999 0.522 1.00 86.69 196 THR A N 1
ATOM 1645 C CA . THR A 1 196 ? 19.341 9.446 0.750 1.00 86.69 196 THR A CA 1
ATOM 1646 C C . THR A 1 196 ? 20.836 9.816 0.874 1.00 86.69 196 THR A C 1
ATOM 1648 O O . THR A 1 196 ? 21.562 9.133 1.596 1.00 86.69 196 THR A O 1
ATOM 1651 N N . LYS A 1 197 ? 21.349 10.838 0.155 1.00 77.50 197 LYS A N 1
ATOM 1652 C CA . LYS A 1 197 ? 22.800 11.171 0.150 1.00 77.50 197 LYS A CA 1
ATOM 1653 C C . LYS A 1 197 ? 23.258 11.740 1.489 1.00 77.50 197 LYS A C 1
ATOM 1655 O O . LYS A 1 197 ? 24.360 11.424 1.927 1.00 77.50 197 LYS A O 1
ATOM 1660 N N . ASN A 1 198 ? 22.440 12.586 2.111 1.00 69.69 198 ASN A N 1
ATOM 1661 C CA . ASN A 1 198 ? 22.710 13.132 3.435 1.00 69.69 198 ASN A CA 1
ATOM 1662 C C . ASN A 1 198 ? 21.814 12.440 4.465 1.00 69.69 198 ASN A C 1
ATOM 1664 O O . ASN A 1 198 ? 20.607 12.651 4.466 1.00 69.69 198 ASN A O 1
ATOM 1668 N N . ALA A 1 199 ? 22.406 11.606 5.317 1.00 58.97 199 ALA A N 1
ATOM 1669 C CA . ALA A 1 199 ? 21.705 10.889 6.382 1.00 58.97 199 ALA A CA 1
ATOM 1670 C C . ALA A 1 199 ? 21.626 11.701 7.688 1.00 58.97 199 ALA A C 1
ATOM 1672 O O . ALA A 1 199 ? 21.445 11.128 8.760 1.00 58.97 199 ALA A O 1
ATOM 1673 N N . ASN A 1 200 ? 21.804 13.024 7.627 1.00 60.84 200 ASN A N 1
ATOM 1674 C CA . ASN A 1 200 ? 21.612 13.867 8.799 1.00 60.84 200 ASN A CA 1
ATOM 1675 C C . ASN A 1 200 ? 20.138 13.798 9.225 1.00 60.84 200 ASN A C 1
ATOM 1677 O O . ASN A 1 200 ? 19.239 13.938 8.397 1.00 60.84 200 ASN A O 1
ATOM 1681 N N . SER A 1 201 ? 19.902 13.623 10.524 1.00 54.31 201 SER A N 1
ATOM 1682 C CA . SER A 1 201 ? 18.603 13.420 11.188 1.00 54.31 201 SER A CA 1
ATOM 1683 C C . SER A 1 201 ? 17.588 14.570 11.043 1.00 54.31 201 SER A C 1
ATOM 1685 O O . SER A 1 201 ? 16.549 14.556 11.693 1.00 54.31 201 SER A O 1
ATOM 1687 N N . SER A 1 202 ? 17.877 15.570 10.207 1.00 57.81 202 SER A N 1
ATOM 1688 C CA . SER A 1 202 ? 17.022 16.726 9.925 1.00 57.81 202 SER A CA 1
ATOM 1689 C C . SER A 1 202 ? 16.265 16.639 8.594 1.00 57.81 202 SER A C 1
ATOM 1691 O O . SER A 1 202 ? 15.475 17.530 8.300 1.00 57.81 202 SER A O 1
ATOM 1693 N N . GLU A 1 203 ? 16.544 15.645 7.747 1.00 65.31 203 GLU A N 1
ATOM 1694 C CA . GLU A 1 203 ? 15.805 15.454 6.492 1.00 65.31 203 GLU A CA 1
ATOM 1695 C C . GLU A 1 203 ? 14.436 14.823 6.781 1.00 65.31 203 GLU A C 1
ATOM 1697 O O . GLU A 1 203 ? 14.384 13.869 7.543 1.00 65.31 203 GLU A O 1
ATOM 1702 N N . PRO A 1 204 ? 13.329 15.273 6.165 1.00 70.12 204 PRO A N 1
ATOM 1703 C CA . PRO A 1 204 ? 11.985 14.766 6.468 1.00 70.12 204 PRO A CA 1
ATOM 1704 C C . PRO A 1 204 ? 11.750 13.322 5.993 1.00 70.12 204 PRO A C 1
ATOM 1706 O O . PRO A 1 204 ? 10.792 12.672 6.422 1.00 70.12 204 PRO A O 1
ATOM 1709 N N . ILE A 1 205 ? 12.602 12.815 5.094 1.00 76.88 205 ILE A N 1
ATOM 1710 C CA . ILE A 1 205 ? 12.480 11.489 4.482 1.00 76.88 205 ILE A CA 1
ATOM 1711 C C . ILE A 1 205 ? 13.864 10.847 4.343 1.00 76.88 205 ILE A C 1
ATOM 1713 O O . ILE A 1 205 ? 14.727 11.333 3.609 1.00 76.88 205 ILE A O 1
ATOM 1717 N N . PHE A 1 206 ? 14.045 9.699 4.988 1.00 84.25 206 PHE A N 1
ATOM 1718 C CA . PHE A 1 206 ? 15.246 8.878 4.895 1.00 84.25 206 PHE A CA 1
ATOM 1719 C C . PHE A 1 206 ? 14.898 7.489 4.361 1.00 84.25 206 PHE A C 1
ATOM 1721 O O . PHE A 1 206 ? 13.981 6.833 4.849 1.00 84.25 206 PHE A O 1
ATOM 1728 N N . PHE A 1 207 ? 15.636 7.015 3.360 1.00 86.75 207 PHE A N 1
ATOM 1729 C CA . PHE A 1 207 ? 15.532 5.631 2.910 1.00 86.75 207 PHE A CA 1
ATOM 1730 C C . PHE A 1 207 ? 16.895 5.085 2.475 1.00 86.75 207 PHE A C 1
ATOM 1732 O O . PHE A 1 207 ? 17.673 5.771 1.812 1.00 86.75 207 PHE A O 1
ATOM 1739 N N . ASP A 1 208 ? 17.170 3.828 2.826 1.00 91.12 208 ASP A N 1
ATOM 1740 C CA . ASP A 1 208 ? 18.256 3.009 2.270 1.00 91.12 208 ASP A CA 1
ATOM 1741 C C . ASP A 1 208 ? 17.637 1.684 1.842 1.00 91.12 208 ASP A C 1
ATOM 1743 O O . ASP A 1 208 ? 17.345 0.825 2.671 1.00 91.12 208 ASP A O 1
ATOM 1747 N N . LEU A 1 209 ? 17.373 1.564 0.543 1.00 93.31 209 LEU A N 1
ATOM 1748 C CA . LEU A 1 209 ? 16.664 0.448 -0.064 1.00 93.31 209 LEU A CA 1
ATOM 1749 C C . LEU A 1 209 ? 17.558 -0.244 -1.083 1.00 93.31 209 LEU A C 1
ATOM 1751 O O . LEU A 1 209 ? 18.147 0.389 -1.958 1.00 93.31 209 LEU A O 1
ATOM 1755 N N . THR A 1 210 ? 17.607 -1.565 -1.019 1.00 95.44 210 THR A N 1
ATOM 1756 C CA . THR A 1 210 ? 18.275 -2.421 -1.993 1.00 95.44 210 THR A CA 1
ATOM 1757 C C . THR A 1 210 ? 17.228 -3.242 -2.729 1.00 95.44 210 THR A C 1
ATOM 1759 O O . THR A 1 210 ? 16.422 -3.929 -2.119 1.00 95.44 210 THR A O 1
ATOM 1762 N N . ILE A 1 211 ? 17.234 -3.176 -4.056 1.00 96.06 211 ILE A N 1
ATOM 1763 C CA . ILE A 1 211 ? 16.303 -3.879 -4.936 1.00 96.06 211 ILE A CA 1
ATOM 1764 C C . ILE A 1 211 ? 17.093 -4.936 -5.703 1.00 96.06 211 ILE A C 1
ATOM 1766 O O . ILE A 1 211 ? 17.871 -4.598 -6.598 1.00 96.06 211 ILE A O 1
ATOM 1770 N N . LYS A 1 212 ? 16.897 -6.221 -5.388 1.00 95.31 212 LYS A N 1
ATOM 1771 C CA . LYS A 1 212 ? 17.624 -7.330 -6.038 1.00 95.31 212 LYS A CA 1
ATOM 1772 C C . LYS A 1 212 ? 17.357 -7.393 -7.540 1.00 95.31 212 LYS A C 1
ATOM 1774 O O . LYS A 1 212 ? 18.283 -7.601 -8.326 1.00 95.31 212 LYS A O 1
ATOM 1779 N N . LYS A 1 213 ? 16.106 -7.197 -7.960 1.00 95.31 213 LYS A N 1
ATOM 1780 C CA . LYS A 1 213 ? 15.738 -7.183 -9.379 1.00 95.31 213 LYS A CA 1
ATOM 1781 C C . LYS A 1 213 ? 14.621 -6.181 -9.662 1.00 95.31 213 LYS A C 1
ATOM 1783 O O . LYS A 1 213 ? 13.541 -6.270 -9.088 1.00 95.31 213 LYS A O 1
ATOM 1788 N N . LEU A 1 214 ? 14.877 -5.275 -10.601 1.00 95.25 214 LEU A N 1
ATOM 1789 C CA . LEU A 1 214 ? 13.920 -4.305 -11.131 1.00 95.25 214 LEU A CA 1
ATOM 1790 C C . LEU A 1 214 ? 13.776 -4.547 -12.635 1.00 95.25 214 LEU A C 1
ATOM 1792 O O . LEU A 1 214 ? 14.746 -4.437 -13.372 1.00 95.25 214 LEU A O 1
ATOM 1796 N N . GLU A 1 215 ? 12.581 -4.872 -13.109 1.00 95.06 215 GLU A N 1
ATOM 1797 C CA . GLU A 1 215 ? 12.261 -4.915 -14.538 1.00 95.06 215 GLU A CA 1
ATOM 1798 C C . GLU A 1 215 ? 11.281 -3.789 -14.854 1.00 95.06 215 GLU A C 1
ATOM 1800 O O . GLU A 1 215 ? 10.292 -3.614 -14.149 1.00 95.06 215 GLU A O 1
ATOM 1805 N N . LEU A 1 216 ? 11.535 -3.020 -15.910 1.00 94.50 216 LEU A N 1
ATOM 1806 C CA . LEU A 1 216 ? 10.670 -1.905 -16.283 1.00 94.50 216 LEU A CA 1
ATOM 1807 C C . LEU A 1 216 ? 10.366 -1.868 -17.776 1.00 94.50 216 LEU A C 1
ATOM 1809 O O . LEU A 1 216 ? 11.178 -2.287 -18.605 1.00 94.50 216 LEU A O 1
ATOM 1813 N N . THR A 1 217 ? 9.191 -1.340 -18.110 1.00 94.38 217 THR A N 1
ATOM 1814 C CA . THR A 1 217 ? 8.846 -0.929 -19.471 1.00 94.38 217 THR A CA 1
ATOM 1815 C C . THR A 1 217 ? 8.646 0.578 -19.543 1.00 94.38 217 THR A C 1
ATOM 1817 O O . THR A 1 217 ? 8.239 1.233 -18.587 1.00 94.38 217 THR A O 1
ATOM 1820 N N . LEU A 1 218 ? 8.948 1.138 -20.704 1.00 92.50 218 LEU A N 1
ATOM 1821 C CA . LEU A 1 218 ? 8.928 2.555 -21.022 1.00 92.50 218 LEU A CA 1
ATOM 1822 C C . LEU A 1 218 ? 7.896 2.781 -22.126 1.00 92.50 218 LEU A C 1
ATOM 1824 O O . LEU A 1 218 ? 7.728 1.926 -22.986 1.00 92.50 218 LEU A O 1
ATOM 1828 N N . SER A 1 219 ? 7.245 3.936 -22.153 1.00 92.69 219 SER A N 1
ATOM 1829 C CA . SER A 1 219 ? 6.324 4.338 -23.215 1.00 92.69 219 SER A CA 1
ATOM 1830 C C . SER A 1 219 ? 6.514 5.816 -23.537 1.00 92.69 219 SER A C 1
ATOM 1832 O O . SER A 1 219 ? 6.151 6.701 -22.766 1.00 92.69 219 SER A O 1
ATOM 1834 N N . LEU A 1 220 ? 7.094 6.084 -24.704 1.00 89.81 220 LEU A N 1
ATOM 1835 C CA . LEU A 1 220 ? 7.308 7.423 -25.236 1.00 89.81 220 LEU A CA 1
ATOM 1836 C C . LEU A 1 220 ? 5.984 8.080 -25.615 1.00 89.81 220 LEU A C 1
ATOM 1838 O O . LEU A 1 220 ? 5.814 9.255 -25.329 1.00 89.81 220 LEU A O 1
ATOM 1842 N N . ARG A 1 221 ? 5.015 7.331 -26.162 1.00 89.62 221 ARG A N 1
ATOM 1843 C CA . ARG A 1 221 ? 3.659 7.856 -26.408 1.00 89.62 221 ARG A CA 1
ATOM 1844 C C . ARG A 1 221 ? 3.051 8.416 -25.120 1.00 89.62 221 ARG A C 1
ATOM 1846 O O . ARG A 1 221 ? 2.560 9.537 -25.098 1.00 89.62 221 ARG A O 1
ATOM 1853 N N . LYS A 1 222 ? 3.143 7.656 -24.028 1.00 91.50 222 LYS A N 1
ATOM 1854 C CA . LYS A 1 222 ? 2.673 8.082 -22.707 1.00 91.50 222 LYS A CA 1
ATOM 1855 C C . LYS A 1 222 ? 3.454 9.289 -22.177 1.00 91.50 222 LYS A C 1
ATOM 1857 O O . LYS A 1 222 ? 2.864 10.211 -21.618 1.00 91.50 222 LYS A O 1
ATOM 1862 N N . TRP A 1 223 ? 4.770 9.301 -22.378 1.00 90.19 223 TRP A N 1
ATOM 1863 C CA . TRP A 1 223 ? 5.620 10.416 -21.974 1.00 90.19 223 TRP A CA 1
ATOM 1864 C C . TRP A 1 223 ? 5.287 11.715 -22.715 1.00 90.19 223 TRP A C 1
ATOM 1866 O O . TRP A 1 223 ? 5.144 12.747 -22.066 1.00 90.19 223 TRP A O 1
ATOM 1876 N N . LEU A 1 224 ? 5.101 11.649 -24.038 1.00 88.81 224 LEU A N 1
ATOM 1877 C CA . LEU A 1 224 ? 4.708 12.780 -24.885 1.00 88.81 224 LEU A CA 1
ATOM 1878 C C . LEU A 1 224 ? 3.313 13.307 -24.522 1.00 88.81 224 LEU A C 1
ATOM 1880 O O . LEU A 1 224 ? 3.089 14.510 -24.562 1.00 88.81 224 LEU A O 1
ATOM 1884 N N . ASN A 1 225 ? 2.418 12.430 -24.061 1.00 88.88 225 ASN A N 1
ATOM 1885 C CA . ASN A 1 225 ? 1.112 12.805 -23.511 1.00 88.88 225 ASN A CA 1
ATOM 1886 C C . ASN A 1 225 ? 1.185 13.374 -22.075 1.00 88.88 225 ASN A C 1
ATOM 1888 O O . ASN A 1 225 ? 0.154 13.581 -21.440 1.00 88.88 225 ASN A O 1
ATOM 1892 N N . GLY A 1 226 ? 2.381 13.570 -21.509 1.00 85.75 226 GLY A N 1
ATOM 1893 C CA . GLY A 1 226 ? 2.573 14.130 -20.167 1.00 85.75 226 GLY A CA 1
ATOM 1894 C C . GLY A 1 226 ? 2.305 13.161 -19.007 1.00 85.75 226 GLY A C 1
ATOM 1895 O O . GLY A 1 226 ? 2.397 13.558 -17.849 1.00 85.75 226 GLY A O 1
ATOM 1896 N N . GLN A 1 227 ? 2.036 11.882 -19.277 1.00 87.38 227 GLN A N 1
ATOM 1897 C CA . GLN A 1 227 ? 1.645 10.881 -18.271 1.00 87.38 227 GLN A CA 1
ATOM 1898 C C . GLN A 1 227 ? 2.827 10.119 -17.643 1.00 87.38 227 GLN A C 1
ATOM 1900 O O . GLN A 1 227 ? 2.631 9.204 -16.841 1.00 87.38 227 GLN A O 1
ATOM 1905 N N . GLY A 1 228 ? 4.061 10.488 -17.997 1.00 87.81 228 GLY A N 1
ATOM 1906 C CA . GLY A 1 228 ? 5.285 9.846 -17.516 1.00 87.81 228 GLY A CA 1
ATOM 1907 C C . GLY A 1 228 ? 5.814 8.753 -18.449 1.00 87.81 228 GLY A C 1
ATOM 1908 O O . GLY A 1 228 ? 5.080 8.170 -19.239 1.00 87.81 228 GLY A O 1
ATOM 1909 N N . LEU A 1 229 ? 7.122 8.493 -18.373 1.00 91.25 229 LEU A N 1
ATOM 1910 C CA . LEU A 1 229 ? 7.804 7.552 -19.269 1.00 91.25 229 LEU A CA 1
ATOM 1911 C C . LEU A 1 229 ? 7.614 6.090 -18.860 1.00 91.25 229 LEU A C 1
ATOM 1913 O O . LEU A 1 229 ? 7.598 5.221 -19.724 1.00 91.25 229 LEU A O 1
ATOM 1917 N N . ILE A 1 230 ? 7.479 5.797 -17.567 1.00 93.12 230 ILE A N 1
ATOM 1918 C CA . ILE A 1 230 ? 7.417 4.417 -17.083 1.00 93.12 230 ILE A CA 1
ATOM 1919 C C . ILE A 1 230 ? 6.007 3.859 -17.295 1.00 93.12 230 ILE A C 1
ATOM 1921 O O . ILE A 1 230 ? 5.010 4.458 -16.888 1.00 93.12 230 ILE A O 1
ATOM 1925 N N . ASN A 1 231 ? 5.917 2.706 -17.949 1.00 93.19 231 ASN A N 1
ATOM 1926 C CA . ASN A 1 231 ? 4.658 2.035 -18.242 1.00 93.19 231 ASN A CA 1
ATOM 1927 C C . ASN A 1 231 ? 4.361 0.922 -17.226 1.00 93.19 231 ASN A C 1
ATOM 1929 O O . ASN A 1 231 ? 3.335 0.994 -16.554 1.00 93.19 231 ASN A O 1
ATOM 1933 N N . GLU A 1 232 ? 5.271 -0.038 -17.060 1.00 95.31 232 GLU A N 1
ATOM 1934 C CA . GLU A 1 232 ? 5.166 -1.147 -16.100 1.00 95.31 232 GLU A CA 1
ATOM 1935 C C . GLU A 1 232 ? 6.442 -1.257 -15.264 1.00 95.31 232 GLU A C 1
ATOM 1937 O O . GLU A 1 232 ? 7.539 -1.037 -15.784 1.00 95.31 232 GLU A O 1
ATOM 1942 N N . ILE A 1 233 ? 6.293 -1.607 -13.985 1.00 95.81 233 ILE A N 1
ATOM 1943 C CA . ILE A 1 233 ? 7.394 -1.863 -13.051 1.00 95.81 233 ILE A CA 1
ATOM 1944 C C . ILE A 1 233 ? 7.166 -3.214 -12.373 1.00 95.81 233 ILE A C 1
ATOM 1946 O O . ILE A 1 233 ? 6.132 -3.415 -11.742 1.00 95.81 233 ILE A O 1
ATOM 1950 N N . ASN A 1 234 ? 8.157 -4.099 -12.441 1.00 96.19 234 ASN A N 1
ATOM 1951 C CA . ASN A 1 234 ? 8.211 -5.332 -11.667 1.00 96.19 234 ASN A CA 1
ATOM 1952 C C . ASN A 1 234 ? 9.411 -5.280 -10.716 1.00 96.19 234 ASN A C 1
ATOM 1954 O O . ASN A 1 234 ? 10.563 -5.236 -11.153 1.00 96.19 234 ASN A O 1
ATOM 1958 N N . LEU A 1 235 ? 9.138 -5.301 -9.418 1.00 96.25 235 LEU A N 1
ATOM 1959 C CA . LEU A 1 235 ? 10.124 -5.274 -8.346 1.00 96.25 235 LEU A CA 1
ATOM 1960 C C . LEU A 1 235 ? 10.181 -6.643 -7.671 1.00 96.25 235 LEU A C 1
ATOM 1962 O O . LEU A 1 235 ? 9.143 -7.241 -7.381 1.00 96.25 235 LEU A O 1
ATOM 1966 N N . ARG A 1 236 ? 11.391 -7.141 -7.410 1.00 96.19 236 ARG A N 1
ATOM 1967 C CA . ARG A 1 236 ? 11.612 -8.354 -6.618 1.00 96.19 236 ARG A CA 1
ATOM 1968 C C . ARG A 1 236 ? 12.753 -8.169 -5.635 1.00 96.19 236 ARG A C 1
ATOM 1970 O O . ARG A 1 236 ? 13.817 -7.682 -6.033 1.00 96.19 236 ARG A O 1
ATOM 1977 N N . GLY A 1 237 ? 12.558 -8.631 -4.402 1.00 94.88 237 GLY A N 1
ATOM 1978 C CA . GLY A 1 237 ? 13.610 -8.621 -3.390 1.00 94.88 237 GLY A CA 1
ATOM 1979 C C . GLY A 1 237 ? 13.981 -7.205 -2.968 1.00 94.88 237 GLY A C 1
ATOM 1980 O O . GLY A 1 237 ? 15.146 -6.835 -3.106 1.00 94.88 237 GLY A O 1
ATOM 1981 N N . ILE A 1 238 ? 12.996 -6.394 -2.572 1.00 96.12 238 ILE A N 1
ATOM 1982 C CA . ILE A 1 238 ? 13.261 -5.078 -1.971 1.00 96.12 238 ILE A CA 1
ATOM 1983 C C . ILE A 1 238 ? 13.585 -5.302 -0.500 1.00 96.12 238 ILE A C 1
ATOM 1985 O O . ILE A 1 238 ? 12.788 -5.920 0.192 1.00 96.12 238 ILE A O 1
ATOM 1989 N N . GLU A 1 239 ? 14.713 -4.792 -0.028 1.00 95.31 239 GLU A N 1
ATOM 1990 C CA . GLU A 1 239 ? 15.155 -4.893 1.364 1.00 95.31 239 GLU A CA 1
ATOM 1991 C C . GLU A 1 239 ? 15.706 -3.543 1.828 1.00 95.31 239 GLU A C 1
ATOM 1993 O O . GLU A 1 239 ? 16.506 -2.934 1.113 1.00 95.31 239 GLU A O 1
ATOM 1998 N N . GLY A 1 240 ? 15.307 -3.062 3.008 1.00 93.38 240 GLY A N 1
ATOM 1999 C CA . GLY A 1 240 ? 15.917 -1.869 3.599 1.00 93.38 240 GLY A CA 1
ATOM 2000 C C . GLY A 1 240 ? 15.054 -1.119 4.607 1.00 93.38 240 GLY A C 1
ATOM 2001 O O . GLY A 1 240 ? 14.038 -1.625 5.070 1.00 93.38 240 GLY A O 1
ATOM 2002 N N . ASN A 1 241 ? 15.458 0.107 4.934 1.00 92.06 241 ASN A N 1
ATOM 2003 C CA . ASN A 1 241 ? 14.810 0.924 5.963 1.00 92.06 241 ASN A CA 1
ATOM 2004 C C . ASN A 1 241 ? 14.204 2.184 5.346 1.00 92.06 241 ASN A C 1
ATOM 2006 O O . ASN A 1 241 ? 14.814 2.803 4.468 1.00 92.06 241 ASN A O 1
ATOM 2010 N N . ILE A 1 242 ? 13.015 2.560 5.816 1.00 90.38 242 ILE A N 1
ATOM 2011 C CA . ILE A 1 242 ? 12.268 3.739 5.379 1.00 90.38 242 ILE A CA 1
ATOM 2012 C C . ILE A 1 242 ? 11.811 4.504 6.620 1.00 90.38 242 ILE A C 1
ATOM 2014 O O . ILE A 1 242 ? 10.953 4.031 7.357 1.00 90.38 242 ILE A O 1
ATOM 2018 N N . ASN A 1 243 ? 12.312 5.719 6.802 1.00 87.62 243 ASN A N 1
ATOM 2019 C CA . ASN A 1 243 ? 11.843 6.642 7.827 1.00 87.62 243 ASN A CA 1
ATOM 2020 C C . ASN A 1 243 ? 11.157 7.829 7.134 1.00 87.62 243 ASN A C 1
ATOM 2022 O O . ASN A 1 243 ? 11.791 8.574 6.382 1.00 87.62 243 ASN A O 1
ATOM 2026 N N . LEU A 1 244 ? 9.847 7.973 7.349 1.00 81.25 244 LEU A N 1
ATOM 2027 C CA . LEU A 1 244 ? 9.034 9.092 6.867 1.00 81.25 244 LEU A CA 1
ATOM 2028 C C . LEU A 1 244 ? 8.535 9.889 8.072 1.00 81.25 244 LEU A C 1
ATOM 2030 O O . LEU A 1 244 ? 7.687 9.404 8.829 1.00 81.25 244 LEU A O 1
ATOM 2034 N N . TRP A 1 245 ? 9.032 11.116 8.219 1.00 75.12 245 TRP A N 1
ATOM 2035 C CA . TRP A 1 245 ? 8.538 12.068 9.215 1.00 75.12 245 TRP A CA 1
ATOM 2036 C C . TRP A 1 245 ? 7.441 12.985 8.649 1.00 75.12 245 TRP A C 1
ATOM 2038 O O . TRP A 1 245 ? 6.562 13.406 9.398 1.00 75.12 245 TRP A O 1
ATOM 2048 N N . GLU A 1 246 ? 7.435 13.218 7.332 1.00 73.75 246 GLU A N 1
ATOM 2049 C CA . GLU A 1 246 ? 6.416 13.990 6.600 1.00 73.75 246 GLU A CA 1
ATOM 2050 C C . GLU A 1 246 ? 5.883 13.207 5.385 1.00 73.75 246 GLU A C 1
ATOM 2052 O O . GLU A 1 246 ? 6.560 12.309 4.870 1.00 73.75 246 GLU A O 1
ATOM 2057 N N . ASP A 1 247 ? 4.684 13.543 4.892 1.00 69.56 247 ASP A N 1
ATOM 2058 C CA . ASP A 1 247 ? 4.141 12.910 3.688 1.00 69.56 247 ASP A CA 1
ATOM 2059 C C . ASP A 1 247 ? 4.877 13.392 2.418 1.00 69.56 247 ASP A C 1
ATOM 2061 O O . ASP A 1 247 ? 4.875 14.586 2.083 1.00 69.56 247 ASP A O 1
ATOM 2065 N N . PRO A 1 248 ? 5.483 12.471 1.641 1.00 67.12 248 PRO A N 1
ATOM 2066 C CA . PRO A 1 248 ? 6.169 12.821 0.399 1.00 67.12 248 PRO A CA 1
ATOM 2067 C C . PRO A 1 248 ? 5.245 13.486 -0.631 1.00 67.12 248 PRO A C 1
ATOM 2069 O O . PRO A 1 248 ? 5.700 14.245 -1.491 1.00 67.12 248 PRO A O 1
ATOM 2072 N N . MET A 1 249 ? 3.951 13.183 -0.603 1.00 67.62 249 MET A N 1
ATOM 2073 C CA . MET A 1 249 ? 2.990 13.663 -1.589 1.00 67.62 249 MET A CA 1
ATOM 2074 C C . MET A 1 249 ? 2.519 15.082 -1.293 1.00 67.62 249 MET A C 1
ATOM 2076 O O . MET A 1 249 ? 2.375 15.864 -2.237 1.00 67.62 249 MET A O 1
ATOM 2080 N N . ALA A 1 250 ? 2.384 15.433 -0.013 1.00 60.62 250 ALA A N 1
ATOM 2081 C CA . ALA A 1 250 ? 2.076 16.788 0.430 1.00 60.62 250 ALA A CA 1
ATOM 2082 C C . ALA A 1 250 ? 3.181 17.779 0.018 1.00 60.62 250 ALA A C 1
ATOM 2084 O O . ALA A 1 250 ? 2.897 18.874 -0.469 1.00 60.62 250 ALA A O 1
ATOM 2085 N N . ASN A 1 251 ? 4.446 17.349 0.074 1.00 61.69 251 ASN A N 1
ATOM 2086 C CA . ASN A 1 251 ? 5.614 18.162 -0.282 1.00 61.69 251 ASN A CA 1
ATOM 2087 C C . ASN A 1 251 ? 5.910 18.240 -1.795 1.00 61.69 251 ASN A C 1
ATOM 2089 O O . ASN A 1 251 ? 7.034 18.549 -2.204 1.00 61.69 251 ASN A O 1
ATOM 2093 N N . ASN A 1 252 ? 4.926 17.951 -2.660 1.00 65.62 252 ASN A N 1
ATOM 2094 C CA . ASN A 1 252 ? 5.069 17.977 -4.122 1.00 65.62 252 ASN A CA 1
ATOM 2095 C C . ASN A 1 252 ? 6.316 17.222 -4.607 1.00 65.62 252 ASN A C 1
ATOM 2097 O O . ASN A 1 252 ? 7.033 17.664 -5.519 1.00 65.62 252 ASN A O 1
ATOM 2101 N N . TRP A 1 253 ? 6.600 16.055 -4.008 1.00 65.50 253 TRP A N 1
ATOM 2102 C CA . TRP A 1 253 ? 7.803 15.314 -4.365 1.00 65.50 253 TRP A CA 1
ATOM 2103 C C . TRP A 1 253 ? 7.805 14.937 -5.853 1.00 65.50 253 TRP A C 1
ATOM 2105 O O . TRP A 1 253 ? 8.854 14.832 -6.485 1.00 65.50 253 TRP A O 1
ATOM 2115 N N . ILE A 1 254 ? 6.630 14.819 -6.461 1.00 68.94 254 ILE A N 1
ATOM 2116 C CA . ILE A 1 254 ? 6.479 14.570 -7.887 1.00 68.94 254 ILE A CA 1
ATOM 2117 C C . ILE A 1 254 ? 5.829 15.798 -8.518 1.00 68.94 254 ILE A C 1
ATOM 2119 O O . ILE A 1 254 ? 4.622 15.985 -8.449 1.00 68.94 254 ILE A O 1
ATOM 2123 N N . LYS A 1 255 ? 6.650 16.631 -9.177 1.00 70.38 255 LYS A N 1
ATOM 2124 C CA . LYS A 1 255 ? 6.197 17.866 -9.851 1.00 70.38 255 LYS A CA 1
ATOM 2125 C C . LYS A 1 255 ? 5.136 17.600 -10.928 1.00 70.38 255 LYS A C 1
ATOM 2127 O O . LYS A 1 255 ? 4.299 18.455 -11.201 1.00 70.38 255 LYS A O 1
ATOM 2132 N N . ASN A 1 256 ? 5.191 16.429 -11.571 1.00 75.88 256 ASN A N 1
ATOM 2133 C CA . ASN A 1 256 ? 4.210 16.042 -12.578 1.00 75.88 256 ASN A CA 1
ATOM 2134 C C . ASN A 1 256 ? 3.011 15.338 -11.929 1.00 75.88 256 ASN A C 1
ATOM 2136 O O . ASN A 1 256 ? 3.032 14.128 -11.712 1.00 75.88 256 ASN A O 1
ATOM 2140 N N . HIS A 1 257 ? 1.948 16.100 -11.697 1.00 71.88 257 HIS A N 1
ATOM 2141 C CA . HIS A 1 257 ? 0.695 15.615 -11.118 1.00 71.88 257 HIS A CA 1
ATOM 2142 C C . HIS A 1 257 ? -0.023 14.563 -11.977 1.00 71.88 257 HIS A C 1
ATOM 2144 O O . HIS A 1 257 ? -0.766 13.742 -11.442 1.00 71.88 257 HIS A O 1
ATOM 2150 N N . ASN A 1 258 ? 0.223 14.553 -13.291 1.00 83.56 258 ASN A N 1
ATOM 2151 C CA . ASN A 1 258 ? -0.401 13.620 -14.233 1.00 83.56 258 ASN A CA 1
ATOM 2152 C C . ASN A 1 258 ? 0.428 12.347 -14.434 1.00 83.56 258 ASN A C 1
ATOM 2154 O O . ASN A 1 258 ? 0.068 11.490 -15.243 1.00 83.56 258 ASN A O 1
ATOM 2158 N N . TYR A 1 259 ? 1.542 12.210 -13.711 1.00 88.00 259 TYR A N 1
ATOM 2159 C CA . TYR A 1 259 ? 2.357 11.015 -13.788 1.00 88.00 259 TYR A CA 1
ATOM 2160 C C . TYR A 1 259 ? 1.571 9.820 -13.243 1.00 88.00 259 TYR A C 1
ATOM 2162 O O . TYR A 1 259 ? 1.124 9.799 -12.093 1.00 88.00 259 TYR A O 1
ATOM 2170 N N . GLN A 1 260 ? 1.441 8.801 -14.084 1.00 90.88 260 GLN A N 1
ATOM 2171 C CA . GLN A 1 260 ? 0.816 7.536 -13.734 1.00 90.88 260 GLN A CA 1
ATOM 2172 C C . GLN A 1 260 ? 1.744 6.386 -14.095 1.00 90.88 260 GLN A C 1
ATOM 2174 O O . GLN A 1 260 ? 2.580 6.515 -14.983 1.00 90.88 260 GLN A O 1
ATOM 2179 N N . ILE A 1 261 ? 1.590 5.240 -13.451 1.00 94.00 261 ILE A N 1
ATOM 2180 C CA . ILE A 1 261 ? 2.228 3.973 -13.815 1.00 94.00 261 ILE A CA 1
ATOM 2181 C C . ILE A 1 261 ? 1.093 2.996 -14.101 1.00 94.00 261 ILE A C 1
ATOM 2183 O O . ILE A 1 261 ? 0.138 2.921 -13.335 1.00 94.00 261 ILE A O 1
ATOM 2187 N N . ASN A 1 262 ? 1.151 2.300 -15.236 1.00 93.44 262 ASN A N 1
ATOM 2188 C CA . ASN A 1 262 ? 0.019 1.504 -15.713 1.00 93.44 262 ASN A CA 1
ATOM 2189 C C . ASN A 1 262 ? -0.001 0.105 -15.110 1.00 93.44 262 ASN A C 1
ATOM 2191 O O . ASN A 1 262 ? -1.021 -0.551 -15.185 1.00 93.44 262 ASN A O 1
ATOM 2195 N N . LYS A 1 263 ? 1.108 -0.391 -14.564 1.00 95.25 263 LYS A N 1
ATOM 2196 C CA . LYS A 1 263 ? 1.123 -1.665 -13.849 1.00 95.25 263 LYS A CA 1
ATOM 2197 C C . LYS A 1 263 ? 2.321 -1.730 -12.920 1.00 95.25 263 LYS A C 1
ATOM 2199 O O . LYS A 1 263 ? 3.433 -1.393 -13.326 1.00 95.25 263 LYS A O 1
ATOM 2204 N N . ILE A 1 264 ? 2.089 -2.150 -11.683 1.00 96.56 264 ILE A N 1
ATOM 2205 C CA . ILE A 1 264 ? 3.150 -2.360 -10.698 1.00 96.56 264 ILE A CA 1
ATOM 2206 C C . ILE A 1 264 ? 2.975 -3.746 -10.104 1.00 96.56 264 ILE A C 1
ATOM 2208 O O . ILE A 1 264 ? 1.894 -4.081 -9.624 1.00 96.56 264 ILE A O 1
ATOM 2212 N N . VAL A 1 265 ? 4.041 -4.535 -10.132 1.00 96.75 265 VAL A N 1
ATOM 2213 C CA . VAL A 1 265 ? 4.116 -5.832 -9.467 1.00 96.75 265 VAL A CA 1
ATOM 2214 C C . VAL A 1 265 ? 5.294 -5.800 -8.508 1.00 96.75 265 VAL A C 1
ATOM 2216 O O . VAL A 1 265 ? 6.413 -5.517 -8.925 1.00 96.75 265 VAL A O 1
ATOM 2219 N N . CYS A 1 266 ? 5.065 -6.116 -7.241 1.00 96.62 266 CYS A N 1
ATOM 2220 C CA . CYS A 1 266 ? 6.118 -6.238 -6.238 1.00 96.62 266 CYS A CA 1
ATOM 2221 C C . CYS A 1 266 ? 6.039 -7.616 -5.589 1.00 96.62 266 CYS A C 1
ATOM 2223 O O . CYS A 1 266 ? 4.951 -8.073 -5.238 1.00 96.62 266 CYS A O 1
ATOM 2225 N N . GLN A 1 267 ? 7.183 -8.278 -5.449 1.00 96.88 267 GLN A N 1
ATOM 2226 C CA . GLN A 1 267 ? 7.296 -9.604 -4.843 1.00 96.88 267 GLN A CA 1
ATOM 2227 C C . GLN A 1 267 ? 8.469 -9.615 -3.869 1.00 96.88 267 GLN A C 1
ATOM 2229 O O . GLN A 1 267 ? 9.490 -8.975 -4.136 1.00 96.88 267 GLN A O 1
ATOM 2234 N N . ASP A 1 268 ? 8.322 -10.341 -2.765 1.00 95.94 268 ASP A N 1
ATOM 2235 C CA . ASP A 1 268 ? 9.370 -10.532 -1.758 1.00 95.94 268 ASP A CA 1
ATOM 2236 C C . ASP A 1 268 ? 10.002 -9.201 -1.314 1.00 95.94 268 ASP A C 1
ATOM 2238 O O . ASP A 1 268 ? 11.186 -8.946 -1.532 1.00 95.94 268 ASP A O 1
ATOM 2242 N N . CYS A 1 269 ? 9.189 -8.287 -0.784 1.00 96.00 269 CYS A N 1
ATOM 2243 C CA . CYS A 1 269 ? 9.669 -7.014 -0.248 1.00 96.00 269 CYS A CA 1
ATOM 2244 C C . CYS A 1 269 ? 9.649 -7.054 1.279 1.00 96.00 269 CYS A C 1
ATOM 2246 O O . CYS A 1 269 ? 8.658 -7.475 1.866 1.00 96.00 269 CYS A O 1
ATOM 2248 N N . HIS A 1 270 ? 10.713 -6.574 1.903 1.00 95.62 270 HIS A N 1
ATOM 2249 C CA . HIS A 1 270 ? 10.876 -6.448 3.341 1.00 95.62 270 HIS A CA 1
ATOM 2250 C C . HIS A 1 270 ? 11.421 -5.054 3.640 1.00 95.62 270 HIS A C 1
ATOM 2252 O O . HIS A 1 270 ? 12.435 -4.645 3.072 1.00 95.62 270 HIS A O 1
ATOM 2258 N N . PHE A 1 271 ? 10.750 -4.297 4.496 1.00 93.94 271 PHE A N 1
ATOM 2259 C CA . PHE A 1 271 ? 11.268 -3.012 4.934 1.00 93.94 271 PHE A CA 1
ATOM 2260 C C . PHE A 1 271 ? 10.830 -2.664 6.348 1.00 93.94 271 PHE A C 1
ATOM 2262 O O . PHE A 1 271 ? 9.710 -2.962 6.762 1.00 93.94 271 PHE A O 1
ATOM 2269 N N . ILE A 1 272 ? 11.726 -1.999 7.072 1.00 91.88 272 ILE A N 1
ATOM 2270 C CA . ILE A 1 272 ? 11.448 -1.463 8.403 1.00 91.88 272 ILE A CA 1
ATOM 2271 C C . ILE A 1 272 ? 11.001 -0.015 8.231 1.00 91.88 272 ILE A C 1
ATOM 2273 O O . ILE A 1 272 ? 11.739 0.810 7.687 1.00 91.88 272 ILE A O 1
ATOM 2277 N N . TYR A 1 273 ? 9.778 0.273 8.660 1.00 89.00 273 TYR A N 1
ATOM 2278 C CA . TYR A 1 273 ? 9.164 1.589 8.616 1.00 89.00 273 TYR A CA 1
ATOM 2279 C C . TYR A 1 273 ? 9.268 2.287 9.977 1.00 89.00 273 TYR A C 1
ATOM 2281 O O . TYR A 1 273 ? 8.834 1.731 10.985 1.00 89.00 273 TYR A O 1
ATOM 2289 N N . ASN A 1 274 ? 9.810 3.509 9.998 1.00 85.06 274 ASN A N 1
ATOM 2290 C CA . ASN A 1 274 ? 9.960 4.347 11.197 1.00 85.06 274 ASN A CA 1
ATOM 2291 C C . ASN A 1 274 ? 10.555 3.593 12.403 1.00 85.06 274 ASN A C 1
ATOM 2293 O O . ASN A 1 274 ? 10.091 3.764 13.525 1.00 85.06 274 ASN A O 1
ATOM 2297 N N . GLU A 1 275 ? 11.552 2.741 12.149 1.00 82.00 275 GLU A N 1
ATOM 2298 C CA . GLU A 1 275 ? 12.316 1.946 13.135 1.00 82.00 275 GLU A CA 1
ATOM 2299 C C . GLU A 1 275 ? 11.531 0.882 13.933 1.00 82.00 275 GLU A C 1
ATOM 2301 O O . GLU A 1 275 ? 12.137 -0.083 14.390 1.00 82.00 275 GLU A O 1
ATOM 2306 N N . ASP A 1 276 ? 10.203 0.984 14.014 1.00 82.56 276 ASP A N 1
ATOM 2307 C CA . ASP A 1 276 ? 9.356 0.131 14.859 1.00 82.56 276 ASP A CA 1
ATOM 2308 C C . ASP A 1 276 ? 8.477 -0.859 14.067 1.00 82.56 276 ASP A C 1
ATOM 2310 O O . ASP A 1 276 ? 8.034 -1.871 14.614 1.00 82.56 276 ASP A O 1
ATOM 2314 N N . LEU A 1 277 ? 8.177 -0.580 12.792 1.00 86.50 277 LEU A N 1
ATOM 2315 C CA . LEU A 1 277 ? 7.196 -1.347 12.013 1.00 86.50 277 LEU A CA 1
ATOM 2316 C C . LEU A 1 277 ? 7.879 -2.214 10.955 1.00 86.50 277 LEU A C 1
ATOM 2318 O O . LEU A 1 277 ? 8.315 -1.730 9.914 1.00 86.50 277 LEU A O 1
ATOM 2322 N N . ASN A 1 278 ? 7.922 -3.521 11.194 1.00 92.44 278 ASN A N 1
ATOM 2323 C CA . ASN A 1 278 ? 8.396 -4.500 10.226 1.00 92.44 278 ASN A CA 1
ATOM 2324 C C . ASN A 1 278 ? 7.288 -4.815 9.210 1.00 92.44 278 ASN A C 1
ATOM 2326 O O . ASN A 1 278 ? 6.263 -5.402 9.566 1.00 92.44 278 ASN A O 1
ATOM 2330 N N . ILE A 1 279 ? 7.492 -4.437 7.947 1.00 93.69 279 ILE A N 1
ATOM 2331 C CA . ILE A 1 279 ? 6.523 -4.638 6.871 1.00 93.69 279 ILE A CA 1
ATOM 2332 C C . ILE A 1 279 ? 7.108 -5.587 5.827 1.00 93.69 279 ILE A C 1
ATOM 2334 O O . ILE A 1 279 ? 8.115 -5.303 5.177 1.00 93.69 279 ILE A O 1
ATOM 2338 N N . ASN A 1 280 ? 6.400 -6.690 5.604 1.00 95.62 280 ASN A N 1
ATOM 2339 C CA . ASN A 1 280 ? 6.674 -7.635 4.533 1.00 95.62 280 ASN A CA 1
ATOM 2340 C C . ASN A 1 280 ? 5.551 -7.580 3.504 1.00 95.62 280 ASN A C 1
ATOM 2342 O O . ASN A 1 280 ? 4.374 -7.640 3.851 1.00 95.62 280 ASN A O 1
ATOM 2346 N N . ILE A 1 281 ? 5.899 -7.535 2.224 1.00 96.62 281 ILE A N 1
ATOM 2347 C CA . ILE A 1 281 ? 4.964 -7.681 1.110 1.00 96.62 281 ILE A CA 1
ATOM 2348 C C . ILE A 1 281 ? 5.397 -8.909 0.315 1.00 96.62 281 ILE A C 1
ATOM 2350 O O . ILE A 1 281 ? 6.394 -8.878 -0.406 1.00 96.62 281 ILE A O 1
ATOM 2354 N N . PHE A 1 282 ? 4.627 -9.989 0.422 1.00 96.44 282 PHE A N 1
ATOM 2355 C CA . PHE A 1 282 ? 4.880 -11.225 -0.322 1.00 96.44 282 PHE A CA 1
ATOM 2356 C C . PHE A 1 282 ? 4.511 -11.057 -1.795 1.00 96.44 282 PHE A C 1
ATOM 2358 O O . PHE A 1 282 ? 5.258 -11.442 -2.693 1.00 96.44 282 PHE A O 1
ATOM 2365 N N . ASN A 1 283 ?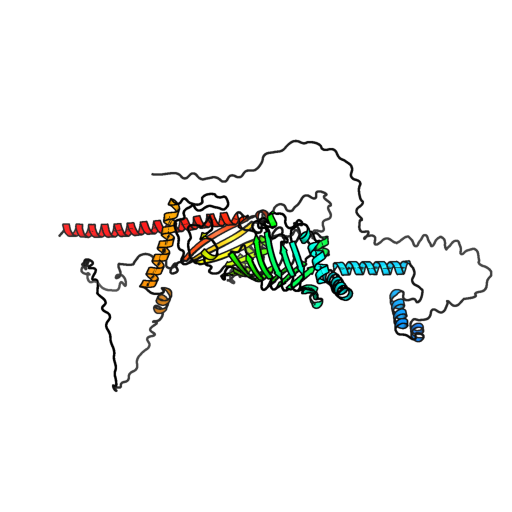 3.356 -10.442 -2.049 1.00 97.19 283 ASN A N 1
ATOM 2366 C CA . ASN A 1 283 ? 2.869 -10.181 -3.393 1.00 97.19 283 ASN A CA 1
ATOM 2367 C C . ASN A 1 283 ? 1.990 -8.932 -3.397 1.00 97.19 283 ASN A C 1
ATOM 2369 O O . ASN A 1 283 ? 1.064 -8.808 -2.600 1.00 97.19 283 ASN A O 1
ATOM 2373 N N . MET A 1 284 ? 2.251 -8.024 -4.325 1.00 97.00 284 MET A N 1
ATOM 2374 C CA . MET A 1 284 ? 1.430 -6.848 -4.572 1.00 97.00 284 MET A CA 1
ATOM 2375 C C . MET A 1 284 ? 1.308 -6.642 -6.071 1.00 97.00 284 MET A C 1
ATOM 2377 O O . MET A 1 284 ? 2.305 -6.627 -6.787 1.00 97.00 284 MET A O 1
ATOM 2381 N N . THR A 1 285 ? 0.082 -6.470 -6.556 1.00 96.69 285 THR A N 1
ATOM 2382 C CA . THR A 1 285 ? -0.186 -6.147 -7.958 1.00 96.69 285 THR A CA 1
ATOM 2383 C C . THR A 1 285 ? -1.189 -5.003 -8.055 1.00 96.69 285 THR A C 1
ATOM 2385 O O . THR A 1 285 ? -2.378 -5.153 -7.750 1.00 96.69 285 THR A O 1
ATOM 2388 N N . LEU A 1 286 ? -0.705 -3.856 -8.525 1.00 95.31 286 LEU A N 1
ATOM 2389 C CA . LEU A 1 286 ? -1.492 -2.653 -8.768 1.00 95.31 286 LEU A CA 1
ATOM 2390 C C . LEU A 1 286 ? -1.769 -2.520 -10.273 1.00 95.31 286 LEU A C 1
ATOM 2392 O O . LEU A 1 286 ? -0.821 -2.523 -11.068 1.00 95.31 286 LEU A O 1
ATOM 2396 N N . PRO A 1 287 ? -3.043 -2.383 -10.682 1.00 92.56 287 PRO A N 1
ATOM 2397 C CA . PRO A 1 287 ? -3.413 -2.218 -12.086 1.00 92.56 287 PRO A CA 1
ATOM 2398 C C . PRO A 1 287 ? -3.164 -0.798 -12.597 1.00 92.56 287 PRO A C 1
ATOM 2400 O O . PRO A 1 287 ? -3.250 -0.563 -13.791 1.00 92.56 287 PRO A O 1
ATOM 2403 N N . LYS A 1 288 ? -2.938 0.163 -11.700 1.00 92.12 288 LYS A N 1
ATOM 2404 C CA . LYS A 1 288 ? -2.636 1.559 -12.003 1.00 92.12 288 LYS A CA 1
ATOM 2405 C C . LYS A 1 288 ? -2.107 2.211 -10.731 1.00 92.12 288 LYS A C 1
ATOM 2407 O O . LYS A 1 288 ? -2.546 1.851 -9.645 1.00 92.12 288 LYS A O 1
ATOM 2412 N N . LEU A 1 289 ? -1.185 3.157 -10.862 1.00 92.31 289 LEU A N 1
ATOM 2413 C CA . LEU A 1 289 ? -0.756 4.027 -9.772 1.00 92.31 289 LEU A CA 1
ATOM 2414 C C . LEU A 1 289 ? -0.600 5.450 -10.298 1.00 92.31 289 LEU A C 1
ATOM 2416 O O . LEU A 1 289 ? 0.369 5.765 -10.989 1.00 92.31 289 LEU A O 1
ATOM 2420 N N . ARG A 1 290 ? -1.560 6.313 -9.989 1.00 89.56 290 ARG A N 1
ATOM 2421 C CA . ARG A 1 290 ? -1.474 7.757 -10.193 1.00 89.56 290 ARG A CA 1
ATOM 2422 C C . ARG A 1 290 ? -0.968 8.369 -8.908 1.00 89.56 290 ARG A C 1
ATOM 2424 O O . ARG A 1 290 ? -1.594 8.204 -7.867 1.00 89.56 290 ARG A O 1
ATOM 2431 N N . PHE A 1 291 ? 0.103 9.146 -8.989 1.00 85.62 291 PHE A N 1
ATOM 2432 C CA . PHE A 1 291 ? 0.629 9.800 -7.797 1.00 85.62 291 PHE A CA 1
ATOM 2433 C C . PHE A 1 291 ? -0.434 10.715 -7.157 1.00 85.62 291 PHE A C 1
ATOM 2435 O O . PHE A 1 291 ? -0.717 10.578 -5.975 1.00 85.62 291 PHE A O 1
ATOM 2442 N N . LYS A 1 292 ? -1.174 11.508 -7.944 1.00 85.06 292 LYS A N 1
ATOM 2443 C CA . LYS A 1 292 ? -2.294 12.340 -7.450 1.00 85.06 292 LYS A CA 1
ATOM 2444 C C . LYS A 1 292 ? -3.322 11.583 -6.577 1.00 85.06 292 LYS A C 1
ATOM 2446 O O . LYS A 1 292 ? -3.867 12.182 -5.656 1.00 85.06 292 LYS A O 1
ATOM 2451 N N . TYR A 1 293 ? -3.580 10.301 -6.857 1.00 86.44 293 TYR A N 1
ATOM 2452 C CA . TYR A 1 293 ? -4.588 9.465 -6.185 1.00 86.44 293 TYR A CA 1
ATOM 2453 C C . TYR A 1 293 ? -3.981 8.160 -5.642 1.00 86.44 293 TYR A C 1
ATOM 2455 O O . TYR A 1 293 ? -4.591 7.096 -5.743 1.00 86.44 293 TYR A O 1
ATOM 2463 N N . CYS A 1 294 ? -2.769 8.237 -5.083 1.00 87.25 294 CYS A N 1
ATOM 2464 C CA . CYS A 1 294 ? -1.991 7.068 -4.668 1.00 87.25 294 CYS A CA 1
ATOM 2465 C C . CYS A 1 294 ? -2.758 6.160 -3.693 1.00 87.25 294 CYS A C 1
ATOM 2467 O O . CYS A 1 294 ? -2.856 4.958 -3.925 1.00 87.25 294 CYS A O 1
ATOM 2469 N N . MET A 1 295 ? -3.369 6.739 -2.654 1.00 88.06 295 MET A N 1
ATOM 2470 C CA . MET A 1 295 ? -4.142 5.990 -1.657 1.00 88.06 295 MET A CA 1
ATOM 2471 C C . MET A 1 295 ? -5.333 5.243 -2.284 1.00 88.06 295 MET A C 1
ATOM 2473 O O . MET A 1 295 ? -5.549 4.066 -2.004 1.00 88.06 295 MET A O 1
ATOM 2477 N N . VAL A 1 296 ? -6.083 5.900 -3.175 1.00 89.81 296 VAL A N 1
ATOM 2478 C CA . VAL A 1 296 ? -7.243 5.295 -3.854 1.00 89.81 296 VAL A CA 1
ATOM 2479 C C . VAL A 1 296 ? -6.801 4.151 -4.763 1.00 89.81 296 VAL A C 1
ATOM 2481 O O . VAL A 1 296 ? -7.383 3.067 -4.732 1.00 89.81 296 VAL A O 1
ATOM 2484 N N . ASP A 1 297 ? -5.745 4.374 -5.542 1.00 91.25 297 ASP A N 1
ATOM 2485 C CA . ASP A 1 297 ? -5.207 3.377 -6.464 1.00 91.25 297 ASP A CA 1
ATOM 2486 C C . ASP A 1 297 ? -4.580 2.185 -5.707 1.00 91.25 297 ASP A C 1
ATOM 2488 O O . ASP A 1 297 ? -4.691 1.046 -6.164 1.00 91.25 297 ASP A O 1
ATOM 2492 N N . PHE A 1 298 ? -4.011 2.411 -4.514 1.00 91.94 298 PHE A N 1
ATOM 2493 C CA . PHE A 1 298 ? -3.544 1.351 -3.615 1.00 91.94 298 PHE A CA 1
ATOM 2494 C C . PHE A 1 298 ? -4.696 0.466 -3.122 1.00 91.94 298 PHE A C 1
ATOM 2496 O O . PHE A 1 298 ? -4.599 -0.757 -3.184 1.00 91.94 298 PHE A O 1
ATOM 2503 N N . PHE A 1 299 ? -5.831 1.041 -2.711 1.00 90.81 299 PHE A N 1
ATOM 2504 C CA . PHE A 1 299 ? -7.005 0.236 -2.348 1.00 90.81 299 PHE A CA 1
ATOM 2505 C C . PHE A 1 299 ? -7.696 -0.409 -3.553 1.00 90.81 299 PHE A C 1
ATOM 2507 O O . PHE A 1 299 ? -8.346 -1.446 -3.401 1.00 90.81 299 PHE A O 1
ATOM 2514 N N . ASN A 1 300 ? -7.494 0.125 -4.761 1.00 90.75 300 ASN A N 1
ATOM 2515 C CA . ASN A 1 300 ? -7.903 -0.508 -6.017 1.00 90.75 300 ASN A CA 1
ATOM 2516 C C . ASN A 1 300 ? -6.939 -1.626 -6.477 1.00 90.75 300 ASN A C 1
ATOM 2518 O O . ASN A 1 300 ? -7.063 -2.140 -7.592 1.00 90.75 300 ASN A O 1
ATOM 2522 N N . ALA A 1 301 ? -5.978 -2.035 -5.637 1.00 92.25 301 ALA A N 1
ATOM 2523 C CA . ALA A 1 301 ? -5.086 -3.152 -5.922 1.00 92.25 301 ALA A CA 1
ATOM 2524 C C . ALA A 1 301 ? -5.852 -4.421 -6.303 1.00 92.25 301 ALA A C 1
ATOM 2526 O O . ALA A 1 301 ? -6.897 -4.741 -5.728 1.00 92.25 301 ALA A O 1
ATOM 2527 N N . THR A 1 302 ? -5.292 -5.194 -7.237 1.00 92.31 302 THR A N 1
ATOM 2528 C CA . THR A 1 302 ? -5.858 -6.501 -7.603 1.00 92.31 302 THR A CA 1
ATOM 2529 C C . THR A 1 302 ? -5.729 -7.484 -6.443 1.00 92.31 302 THR A C 1
ATOM 2531 O O . THR A 1 302 ? -6.737 -8.065 -6.031 1.00 92.31 302 THR A O 1
ATOM 2534 N N . VAL A 1 303 ? -4.509 -7.601 -5.913 1.00 94.56 303 VAL A N 1
ATOM 2535 C CA . VAL A 1 303 ? -4.119 -8.381 -4.739 1.00 94.56 303 VAL A CA 1
ATOM 2536 C C . VAL A 1 303 ? -2.950 -7.672 -4.056 1.00 94.56 303 VAL A C 1
ATOM 2538 O O . VAL A 1 303 ? -1.993 -7.268 -4.722 1.00 94.56 303 VAL A O 1
ATOM 2541 N N . VAL A 1 304 ? -3.015 -7.572 -2.734 1.00 96.62 304 VAL A N 1
ATOM 2542 C CA . VAL A 1 304 ? -1.879 -7.300 -1.850 1.00 96.62 304 VAL A CA 1
ATOM 2543 C C . VAL A 1 304 ? -1.910 -8.347 -0.749 1.00 96.62 304 VAL A C 1
ATOM 2545 O O . VAL A 1 304 ? -2.962 -8.593 -0.165 1.00 96.62 304 VAL A O 1
ATOM 2548 N N . SER A 1 305 ? -0.779 -8.975 -0.472 1.00 96.69 305 SER A N 1
ATOM 2549 C CA . SER A 1 305 ? -0.610 -9.919 0.628 1.00 96.69 305 SER A CA 1
ATOM 2550 C C . SER A 1 305 ? 0.745 -9.697 1.275 1.00 96.69 305 SER A C 1
ATOM 2552 O O . SER A 1 305 ? 1.757 -9.610 0.570 1.00 96.69 305 SER A O 1
ATOM 2554 N N . GLY A 1 306 ? 0.767 -9.647 2.597 1.00 96.44 306 GLY A N 1
ATOM 2555 C CA . GLY A 1 306 ? 1.969 -9.361 3.358 1.00 96.44 306 GLY A CA 1
ATOM 2556 C C . GLY A 1 306 ? 1.784 -9.606 4.847 1.00 96.44 306 GLY A C 1
ATOM 2557 O O . GLY A 1 306 ? 0.788 -10.197 5.265 1.00 96.44 306 GLY A O 1
ATOM 2558 N N . SER A 1 307 ? 2.735 -9.127 5.639 1.00 94.88 307 SER A N 1
ATOM 2559 C CA . SER A 1 307 ? 2.635 -9.087 7.094 1.00 94.88 307 SER A CA 1
ATOM 2560 C C . SER A 1 307 ? 3.122 -7.749 7.645 1.00 94.88 307 SER A C 1
ATOM 2562 O O . SER A 1 307 ? 4.025 -7.137 7.079 1.00 94.88 307 SER A O 1
ATOM 2564 N N . ILE A 1 308 ? 2.534 -7.306 8.752 1.00 91.75 308 ILE A N 1
ATOM 2565 C CA . ILE A 1 308 ? 2.978 -6.159 9.550 1.00 91.75 308 ILE A CA 1
ATOM 2566 C C . ILE A 1 308 ? 3.231 -6.690 10.960 1.00 91.75 308 ILE A C 1
ATOM 2568 O O . ILE A 1 308 ? 2.302 -7.231 11.556 1.00 91.75 308 ILE A O 1
ATOM 2572 N N . ASN A 1 309 ? 4.458 -6.567 11.474 1.00 88.25 309 ASN A N 1
ATOM 2573 C CA . ASN A 1 309 ? 4.866 -7.106 12.783 1.00 88.25 309 ASN A CA 1
ATOM 2574 C C . ASN A 1 309 ? 4.377 -8.557 12.984 1.00 88.25 309 ASN A C 1
ATOM 2576 O O . ASN A 1 309 ? 3.670 -8.866 13.936 1.00 88.25 309 ASN A O 1
ATOM 2580 N N . ASP A 1 310 ? 4.671 -9.416 12.001 1.00 85.38 310 ASP A N 1
ATOM 2581 C CA . ASP A 1 310 ? 4.273 -10.834 11.919 1.00 85.38 310 ASP A CA 1
ATOM 2582 C C . ASP A 1 310 ? 2.765 -11.128 11.800 1.00 85.38 310 ASP A C 1
ATOM 2584 O O . ASP A 1 310 ? 2.372 -12.276 11.583 1.00 85.38 310 ASP A O 1
ATOM 2588 N N . SER A 1 311 ? 1.903 -10.110 11.829 1.00 92.19 311 SER A N 1
ATOM 2589 C CA . SER A 1 311 ? 0.476 -10.272 11.558 1.00 92.19 311 SER A CA 1
ATOM 2590 C C . SER A 1 311 ? 0.178 -10.177 10.067 1.00 92.19 311 SER A C 1
ATOM 2592 O O . SER A 1 311 ? 0.561 -9.214 9.400 1.00 92.19 311 SER A O 1
ATOM 2594 N N . LEU A 1 312 ? -0.510 -11.180 9.522 1.00 95.38 312 LEU A N 1
ATOM 2595 C CA . LEU A 1 312 ? -0.851 -11.231 8.103 1.00 95.38 312 LEU A CA 1
ATOM 2596 C C . LEU A 1 312 ? -1.874 -10.153 7.741 1.00 95.38 312 LEU A C 1
ATOM 2598 O O . LEU A 1 312 ? -2.864 -9.943 8.442 1.00 95.38 312 LEU A O 1
ATOM 2602 N N . PHE A 1 313 ? -1.673 -9.514 6.591 1.00 95.50 313 PHE A N 1
ATOM 2603 C CA . PHE A 1 313 ? -2.674 -8.645 5.991 1.00 95.50 313 PHE A CA 1
ATOM 2604 C C . PHE A 1 313 ? -2.899 -8.980 4.520 1.00 95.50 313 PHE A C 1
ATOM 2606 O O . PHE A 1 313 ? -2.000 -9.422 3.798 1.00 95.50 313 PHE A O 1
ATOM 2613 N N . THR A 1 314 ? -4.124 -8.741 4.060 1.00 96.06 314 THR A N 1
ATOM 2614 C CA . THR A 1 314 ? -4.510 -8.923 2.663 1.00 96.06 314 THR A CA 1
ATOM 2615 C C . THR A 1 314 ? -5.422 -7.802 2.187 1.00 96.06 314 THR A C 1
ATOM 2617 O O . THR A 1 314 ? -6.291 -7.339 2.921 1.00 96.06 314 THR A O 1
ATOM 2620 N N . ILE A 1 315 ? -5.253 -7.396 0.932 1.00 95.50 315 ILE A N 1
ATOM 2621 C CA . ILE A 1 315 ? -6.168 -6.519 0.200 1.00 95.50 315 ILE A CA 1
ATOM 2622 C C . ILE A 1 315 ? -6.565 -7.260 -1.067 1.00 95.50 315 ILE A C 1
ATOM 2624 O O . ILE A 1 315 ? -5.712 -7.644 -1.866 1.00 95.50 315 ILE A O 1
ATOM 2628 N N . HIS A 1 316 ? -7.856 -7.496 -1.254 1.00 92.81 316 HIS A N 1
ATOM 2629 C CA . HIS A 1 316 ? -8.356 -8.240 -2.406 1.00 92.81 316 HIS A CA 1
ATOM 2630 C C . HIS A 1 316 ? -9.756 -7.777 -2.797 1.00 92.81 316 HIS A C 1
ATOM 2632 O O . HIS A 1 316 ? -10.453 -7.111 -2.034 1.00 92.81 316 HIS A O 1
ATOM 2638 N N . LYS A 1 317 ? -10.200 -8.152 -4.001 1.00 90.50 317 LYS A N 1
ATOM 2639 C CA . LYS A 1 317 ? -11.587 -7.906 -4.412 1.00 90.50 317 LYS A CA 1
ATOM 2640 C C . LYS A 1 317 ? -12.498 -8.690 -3.478 1.00 90.50 317 LYS A C 1
ATOM 2642 O O . LYS A 1 317 ? -12.331 -9.905 -3.376 1.00 90.50 317 LYS A O 1
ATOM 2647 N N . ARG A 1 318 ? -13.483 -8.038 -2.860 1.00 85.56 318 ARG A N 1
ATOM 2648 C CA . ARG A 1 318 ? -14.486 -8.752 -2.068 1.00 85.56 318 ARG A CA 1
ATOM 2649 C C . ARG A 1 318 ? -15.171 -9.795 -2.955 1.00 85.56 318 ARG A C 1
ATOM 2651 O O . ARG A 1 318 ? -15.767 -9.458 -3.977 1.00 85.56 318 ARG A O 1
ATOM 2658 N N . GLN A 1 319 ? -15.072 -11.063 -2.570 1.00 78.25 319 GLN A N 1
ATOM 2659 C CA . GLN A 1 319 ? -15.840 -12.128 -3.205 1.00 78.25 319 GLN A CA 1
ATOM 2660 C C . GLN A 1 319 ? -17.269 -12.077 -2.652 1.00 78.25 319 GLN A C 1
ATOM 2662 O O . GLN A 1 319 ? -17.474 -12.072 -1.436 1.00 78.25 319 GLN A O 1
ATOM 2667 N N . HIS A 1 320 ? -18.264 -11.995 -3.533 1.00 64.94 320 HIS A N 1
ATOM 2668 C CA . HIS A 1 320 ? -19.664 -12.075 -3.128 1.00 64.94 320 HIS A CA 1
ATOM 2669 C C . HIS A 1 320 ? -19.992 -13.542 -2.841 1.00 64.94 320 HIS A C 1
ATOM 2671 O O . HIS A 1 320 ? -20.224 -14.331 -3.752 1.00 64.94 320 HIS A O 1
ATOM 2677 N N . SER A 1 321 ? -19.951 -13.922 -1.566 1.00 46.06 321 SER A N 1
ATOM 2678 C CA . SER A 1 321 ? -20.425 -15.227 -1.111 1.00 46.06 321 SER A CA 1
ATOM 2679 C C . SER A 1 321 ? -21.950 -15.182 -1.045 1.00 46.06 321 SER A C 1
ATOM 2681 O O . SER A 1 321 ? -22.471 -14.776 -0.016 1.00 46.06 321 SER A O 1
ATOM 2683 N N . LEU A 1 322 ? -22.636 -15.438 -2.170 1.00 51.12 322 LEU A N 1
ATOM 2684 C CA . LEU A 1 322 ? -24.016 -15.957 -2.306 1.00 51.12 322 LEU A CA 1
ATOM 2685 C C . LEU A 1 322 ? -24.518 -15.757 -3.751 1.00 51.12 322 LEU A C 1
ATOM 2687 O O . LEU A 1 322 ? -24.527 -14.649 -4.280 1.00 51.12 322 LEU A O 1
ATOM 2691 N N . ALA A 1 323 ? -25.008 -16.830 -4.382 1.00 49.75 323 ALA A N 1
ATOM 2692 C CA . ALA A 1 323 ? -25.597 -16.802 -5.729 1.00 49.75 323 ALA A CA 1
ATOM 2693 C C . ALA A 1 323 ? -26.928 -16.018 -5.811 1.00 49.75 323 ALA A C 1
ATOM 2695 O O . ALA A 1 323 ? -27.371 -15.684 -6.907 1.00 49.75 323 ALA A O 1
ATOM 2696 N N . TYR A 1 324 ? -27.528 -15.689 -4.661 1.00 47.88 324 TYR A N 1
ATOM 2697 C CA . TYR A 1 324 ? -28.791 -14.951 -4.538 1.00 47.88 324 TYR A CA 1
ATOM 2698 C C . TYR A 1 324 ? -28.637 -13.420 -4.544 1.00 47.88 324 TYR A C 1
ATOM 2700 O O . TYR A 1 324 ? -29.635 -12.713 -4.576 1.00 47.88 324 TYR A O 1
ATOM 2708 N N . THR A 1 325 ? -27.413 -12.875 -4.561 1.00 51.84 325 THR A N 1
ATOM 2709 C CA . THR A 1 325 ? -27.183 -11.416 -4.602 1.00 51.84 325 THR A CA 1
ATOM 2710 C C . THR A 1 325 ? -26.870 -10.897 -6.004 1.00 51.84 325 THR A C 1
ATOM 2712 O O . THR A 1 325 ? -26.160 -9.902 -6.132 1.00 51.84 325 THR A O 1
ATOM 2715 N N . LYS A 1 326 ? -27.328 -11.564 -7.071 1.00 54.31 326 LYS A N 1
ATOM 2716 C CA . LYS A 1 326 ? -27.112 -11.071 -8.443 1.00 54.31 326 LYS A CA 1
ATOM 2717 C C . LYS A 1 326 ? -27.831 -9.740 -8.688 1.00 54.31 326 LYS A C 1
ATOM 2719 O O . LYS A 1 326 ? -27.213 -8.836 -9.245 1.00 54.31 326 LYS A O 1
ATOM 2724 N N . ASP A 1 327 ? -29.039 -9.569 -8.161 1.00 54.69 327 ASP A N 1
ATOM 2725 C CA . ASP A 1 327 ? -29.816 -8.339 -8.365 1.00 54.69 327 ASP A CA 1
ATOM 2726 C C . ASP A 1 327 ? -29.230 -7.160 -7.573 1.00 54.69 327 ASP A C 1
ATOM 2728 O O . ASP A 1 327 ? -28.951 -6.105 -8.136 1.00 54.69 327 ASP A O 1
ATOM 2732 N N . LEU A 1 328 ? -28.860 -7.382 -6.305 1.00 55.00 328 LEU A N 1
ATOM 2733 C CA . LEU A 1 328 ? -28.150 -6.379 -5.500 1.00 55.00 328 LEU A CA 1
ATOM 2734 C C . LEU A 1 328 ? -26.756 -6.059 -6.077 1.00 55.00 328 LEU A C 1
ATOM 2736 O O . LEU A 1 328 ? -26.261 -4.940 -5.956 1.00 55.00 328 LEU A O 1
ATOM 2740 N N . SER A 1 329 ? -26.105 -7.037 -6.721 1.00 54.28 329 SER A N 1
ATOM 2741 C CA . SER A 1 329 ? -24.817 -6.817 -7.381 1.00 54.28 329 SER A CA 1
ATOM 2742 C C . SER A 1 329 ? -24.934 -5.937 -8.619 1.00 54.28 329 SER A C 1
ATOM 2744 O O . SER A 1 329 ? -23.991 -5.205 -8.891 1.00 54.28 329 SER A O 1
ATOM 2746 N N . HIS A 1 330 ? -26.061 -5.961 -9.336 1.00 58.50 330 HIS A N 1
ATOM 2747 C CA . HIS A 1 330 ? -26.287 -5.079 -10.479 1.00 58.50 330 HIS A CA 1
ATOM 2748 C C . HIS A 1 330 ? -26.438 -3.621 -10.014 1.00 58.50 330 HIS A C 1
ATOM 2750 O O . HIS A 1 330 ? -25.791 -2.724 -10.558 1.00 58.50 330 HIS A O 1
ATOM 2756 N N . ASP A 1 331 ? -27.178 -3.400 -8.925 1.00 55.25 331 ASP A N 1
ATOM 2757 C CA . ASP A 1 331 ? -27.375 -2.068 -8.347 1.00 55.25 331 ASP A CA 1
ATOM 2758 C C . ASP A 1 331 ? -26.105 -1.526 -7.669 1.00 55.25 331 ASP A C 1
ATOM 2760 O O . ASP A 1 331 ? -25.745 -0.369 -7.885 1.00 55.25 331 ASP A O 1
ATOM 2764 N N . LEU A 1 332 ? -25.335 -2.346 -6.938 1.00 57.97 332 LEU A N 1
ATOM 2765 C CA . LEU A 1 332 ? -24.036 -1.911 -6.399 1.00 57.97 332 LEU A CA 1
ATOM 2766 C C . LEU A 1 332 ? -22.973 -1.743 -7.494 1.00 57.97 332 LEU A C 1
ATOM 2768 O O . LEU A 1 332 ? -22.170 -0.814 -7.415 1.00 57.97 332 LEU A O 1
ATOM 2772 N N . ALA A 1 333 ? -22.960 -2.596 -8.523 1.00 57.97 333 ALA A N 1
ATOM 2773 C CA . ALA A 1 333 ? -22.054 -2.439 -9.660 1.00 57.97 333 ALA A CA 1
ATOM 2774 C C . ALA A 1 333 ? -22.397 -1.214 -10.512 1.00 57.97 333 ALA A C 1
ATOM 2776 O O . ALA A 1 333 ? -21.532 -0.752 -11.255 1.00 57.97 333 ALA A O 1
ATOM 2777 N N . SER A 1 334 ? -23.614 -0.665 -10.424 1.00 61.41 334 SER A N 1
ATOM 2778 C CA . SER A 1 334 ? -23.948 0.600 -11.086 1.00 61.41 334 SER A CA 1
ATOM 2779 C C . SER A 1 334 ? -23.173 1.776 -10.471 1.00 61.41 334 SER A C 1
ATOM 2781 O O . SER A 1 334 ? -22.621 2.592 -11.206 1.00 61.41 334 SER A O 1
ATOM 2783 N N . SER A 1 335 ? -23.039 1.799 -9.137 1.00 67.00 335 SER A N 1
ATOM 2784 C CA . SER A 1 335 ? -22.471 2.922 -8.373 1.00 67.00 335 SER A CA 1
ATOM 2785 C C . SER A 1 335 ? -20.970 2.787 -8.077 1.00 67.00 335 SER A C 1
ATOM 2787 O O . SER A 1 335 ? -20.260 3.791 -7.984 1.00 67.00 335 SER A O 1
ATOM 2789 N N . TRP A 1 336 ? -20.461 1.557 -7.958 1.00 75.44 336 TRP A N 1
ATOM 2790 C CA . TRP A 1 336 ? -19.089 1.276 -7.523 1.00 75.44 336 TRP A CA 1
ATOM 2791 C C . TRP A 1 336 ? -18.281 0.567 -8.614 1.00 75.44 336 TRP A C 1
ATOM 2793 O O . TRP A 1 336 ? -18.766 -0.343 -9.282 1.00 75.44 336 TRP A O 1
ATOM 2803 N N . GLU A 1 337 ? -17.020 0.966 -8.792 1.00 76.31 337 GLU A N 1
ATOM 2804 C CA . GLU A 1 337 ? -16.071 0.280 -9.682 1.00 76.31 337 GLU A CA 1
ATOM 2805 C C . GLU A 1 337 ? -15.646 -1.052 -9.073 1.00 76.31 337 GLU A C 1
ATOM 2807 O O . GLU A 1 337 ? -15.561 -2.086 -9.740 1.00 76.31 337 GLU A O 1
ATOM 2812 N N . ARG A 1 338 ? -15.371 -1.007 -7.767 1.00 84.06 338 ARG A N 1
ATOM 2813 C CA . ARG A 1 338 ? -14.796 -2.109 -7.013 1.00 84.06 338 ARG A CA 1
ATOM 2814 C C . ARG A 1 338 ? -15.119 -1.964 -5.533 1.00 84.06 338 ARG A C 1
ATOM 2816 O O . ARG A 1 338 ? -15.058 -0.873 -4.978 1.00 84.06 338 ARG A O 1
ATOM 2823 N N . ILE A 1 339 ? -15.363 -3.102 -4.888 1.00 89.75 339 ILE A N 1
ATOM 2824 C CA . ILE A 1 339 ? -15.340 -3.230 -3.430 1.00 89.75 339 ILE A CA 1
ATOM 2825 C C . ILE A 1 339 ? -14.078 -4.012 -3.063 1.00 89.75 339 ILE A C 1
ATOM 2827 O O . ILE A 1 339 ? -13.920 -5.177 -3.450 1.00 89.75 339 ILE A O 1
ATOM 2831 N N . SER A 1 340 ? -13.159 -3.350 -2.371 1.00 92.69 340 SER A N 1
ATOM 2832 C CA . SER A 1 340 ? -11.889 -3.907 -1.920 1.00 92.69 340 SER A CA 1
ATOM 2833 C C . SER A 1 340 ? -11.985 -4.255 -0.443 1.00 92.69 340 SER A C 1
ATOM 2835 O O . SER A 1 340 ? -12.413 -3.431 0.358 1.00 92.69 340 SER A O 1
ATOM 2837 N N . ARG A 1 341 ? -11.613 -5.478 -0.076 1.00 94.38 341 ARG A N 1
ATOM 2838 C CA . ARG A 1 341 ? -11.575 -5.928 1.310 1.00 94.38 341 ARG A CA 1
ATOM 2839 C C . ARG A 1 341 ? -10.140 -5.911 1.800 1.00 94.38 341 ARG A C 1
ATOM 2841 O O . ARG A 1 341 ? -9.317 -6.678 1.301 1.00 94.38 341 ARG A O 1
ATOM 2848 N N . LEU A 1 342 ? -9.879 -5.073 2.793 1.00 95.19 342 LEU A N 1
ATOM 2849 C CA . LEU A 1 342 ? -8.692 -5.120 3.630 1.00 95.19 342 LEU A CA 1
ATOM 2850 C C . LEU A 1 342 ? -8.987 -6.021 4.832 1.00 95.19 342 LEU A C 1
ATOM 2852 O O . LEU A 1 342 ? -9.990 -5.842 5.522 1.00 95.19 342 LEU A O 1
ATOM 2856 N N . ARG A 1 343 ? -8.107 -6.981 5.095 1.00 95.50 343 ARG A N 1
ATOM 2857 C CA . ARG A 1 343 ? -8.117 -7.796 6.308 1.00 95.50 343 ARG A CA 1
ATOM 2858 C C . ARG A 1 343 ? -6.736 -7.752 6.933 1.00 95.50 343 ARG A C 1
ATOM 2860 O O . ARG A 1 343 ? -5.761 -7.997 6.231 1.00 95.50 343 ARG A O 1
ATOM 2867 N N . ILE A 1 344 ? -6.679 -7.467 8.223 1.00 94.69 344 ILE A N 1
ATOM 2868 C CA . ILE A 1 344 ? -5.504 -7.625 9.074 1.00 94.69 344 ILE A CA 1
ATOM 2869 C C . ILE A 1 344 ? -5.902 -8.662 10.118 1.00 94.69 344 ILE A C 1
ATOM 2871 O O . ILE A 1 344 ? -6.915 -8.485 10.803 1.00 94.69 344 ILE A O 1
ATOM 2875 N N . ASP A 1 345 ? -5.152 -9.757 10.179 1.00 92.81 345 ASP A N 1
ATOM 2876 C CA . ASP A 1 345 ? -5.396 -10.838 11.127 1.00 92.81 345 ASP A CA 1
ATOM 2877 C C . ASP A 1 345 ? -5.072 -10.389 12.561 1.00 92.81 345 ASP A C 1
ATOM 2879 O O . ASP A 1 345 ? -4.782 -9.224 12.830 1.00 92.81 345 ASP A O 1
ATOM 2883 N N . GLN A 1 346 ? -5.193 -11.303 13.524 1.00 90.50 346 GLN A N 1
ATOM 2884 C CA . GLN A 1 346 ? -4.965 -10.967 14.926 1.00 90.50 346 GLN A CA 1
ATOM 2885 C C . GLN A 1 346 ? -3.543 -10.434 15.121 1.00 90.50 346 GLN A C 1
ATOM 2887 O O . GLN A 1 346 ? -2.565 -11.143 14.892 1.00 90.50 346 GLN A O 1
ATOM 2892 N N . THR A 1 347 ? -3.455 -9.184 15.555 1.00 90.81 347 THR A N 1
ATOM 2893 C CA . THR A 1 347 ? -2.210 -8.483 15.861 1.00 90.81 347 THR A CA 1
ATOM 2894 C C . THR A 1 347 ? -2.250 -7.951 17.286 1.00 90.81 347 THR A C 1
ATOM 2896 O O . THR A 1 347 ? -3.326 -7.607 17.789 1.00 90.81 347 THR A O 1
ATOM 2899 N N . SER A 1 348 ? -1.110 -7.915 17.975 1.00 90.44 348 SER A N 1
ATOM 2900 C CA . SER A 1 348 ? -1.064 -7.363 19.327 1.00 90.44 348 SER A CA 1
ATOM 2901 C C . SER A 1 348 ? -1.229 -5.850 19.264 1.00 90.44 348 SER A C 1
ATOM 2903 O O . SER A 1 348 ? -0.590 -5.149 18.482 1.00 90.44 348 SER A O 1
ATOM 2905 N N . ILE A 1 349 ? -2.065 -5.317 20.144 1.00 89.81 349 ILE A N 1
ATOM 2906 C CA . ILE A 1 349 ? -2.333 -3.879 20.231 1.00 89.81 349 ILE A CA 1
ATOM 2907 C C . ILE A 1 349 ? -1.058 -3.098 20.579 1.00 89.81 349 ILE A C 1
ATOM 2909 O O . ILE A 1 349 ? -0.851 -1.990 20.082 1.00 89.81 349 ILE A O 1
ATOM 2913 N N . ARG A 1 350 ? -0.180 -3.700 21.392 1.00 87.12 350 ARG A N 1
ATOM 2914 C CA . ARG A 1 350 ? 1.139 -3.154 21.738 1.00 87.12 350 ARG A CA 1
ATOM 2915 C C . ARG A 1 350 ? 2.035 -2.995 20.512 1.00 87.12 350 ARG A C 1
ATOM 2917 O O . ARG A 1 350 ? 2.618 -1.928 20.342 1.00 87.12 350 ARG A O 1
ATOM 2924 N N . ASP A 1 351 ? 2.058 -3.999 19.640 1.00 85.06 351 ASP A N 1
ATOM 2925 C CA . ASP A 1 351 ? 2.879 -4.014 18.424 1.00 85.06 351 ASP A CA 1
ATOM 2926 C C . ASP A 1 351 ? 2.373 -3.006 17.382 1.00 85.06 351 ASP A C 1
ATOM 2928 O O . ASP A 1 351 ? 3.147 -2.515 16.568 1.00 85.06 351 ASP A O 1
ATOM 2932 N N . LEU A 1 352 ? 1.085 -2.646 17.427 1.00 82.06 352 LEU A N 1
ATOM 2933 C CA . LEU A 1 352 ? 0.506 -1.567 16.615 1.00 82.06 352 LEU A CA 1
ATOM 2934 C C . LEU A 1 352 ? 0.812 -0.161 17.145 1.00 82.06 352 LEU A C 1
ATOM 2936 O O . LEU A 1 352 ? 0.480 0.822 16.485 1.00 82.06 352 LEU A O 1
ATOM 2940 N N . GLY A 1 353 ? 1.383 -0.040 18.346 1.00 83.56 353 GLY A N 1
ATOM 2941 C CA . GLY A 1 353 ? 1.652 1.253 18.973 1.00 83.56 353 GLY A CA 1
ATOM 2942 C C . GLY A 1 353 ? 0.400 1.991 19.466 1.00 83.56 353 GLY A C 1
ATOM 2943 O O . GLY A 1 353 ? 0.493 3.161 19.831 1.00 83.56 353 GLY A O 1
ATOM 2944 N N . LEU A 1 354 ? -0.759 1.327 19.542 1.00 84.56 354 LEU A N 1
ATOM 2945 C CA . LEU A 1 354 ? -2.000 1.895 20.095 1.00 84.56 354 LEU A CA 1
ATOM 2946 C C . LEU A 1 354 ? -1.820 2.459 21.523 1.00 84.56 354 LEU A C 1
ATOM 2948 O O . LEU A 1 354 ? -2.255 3.590 21.743 1.00 84.56 354 LEU A O 1
ATOM 2952 N N . PRO A 1 355 ? -1.112 1.790 22.460 1.00 85.00 355 PRO A N 1
ATOM 2953 C CA . PRO A 1 355 ? -0.872 2.333 23.801 1.00 85.00 355 PRO A CA 1
ATOM 2954 C C . PRO A 1 355 ? 0.025 3.578 23.809 1.00 85.00 355 PRO A C 1
ATOM 2956 O O . PRO A 1 355 ? -0.021 4.367 24.748 1.00 85.00 355 PRO A O 1
ATOM 2959 N N . ARG A 1 356 ? 0.863 3.751 22.775 1.00 84.88 356 ARG A N 1
ATOM 2960 C CA . ARG A 1 356 ? 1.717 4.937 22.586 1.00 84.88 356 ARG A CA 1
ATOM 2961 C C . ARG A 1 356 ? 0.969 6.076 21.882 1.00 84.88 356 ARG A C 1
ATOM 2963 O O . ARG A 1 356 ? 1.478 7.191 21.810 1.00 84.88 356 ARG A O 1
ATOM 2970 N N . SER A 1 357 ? -0.214 5.804 21.331 1.00 86.12 357 SER A N 1
ATOM 2971 C CA . SER A 1 357 ? -1.016 6.803 20.632 1.00 86.12 357 SER A CA 1
ATOM 2972 C C . SER A 1 357 ? -1.688 7.759 21.618 1.00 86.12 357 SER A C 1
ATOM 2974 O O . SER A 1 357 ? -2.130 7.356 22.692 1.00 86.12 357 SER A O 1
ATOM 2976 N N . LYS A 1 358 ? -1.844 9.026 21.217 1.00 87.31 358 LYS A N 1
ATOM 2977 C CA . LYS A 1 358 ? -2.610 10.019 21.988 1.00 87.31 358 LYS A CA 1
ATOM 2978 C C . LYS A 1 358 ? -4.088 9.642 22.124 1.00 87.31 358 LYS A C 1
ATOM 2980 O O . LYS A 1 358 ? -4.726 9.995 23.109 1.00 87.31 358 LYS A O 1
ATOM 2985 N N . SER A 1 359 ? -4.633 8.933 21.137 1.00 89.69 359 SER A N 1
ATOM 2986 C CA . SER A 1 359 ? -6.065 8.653 21.052 1.00 89.69 359 SER A CA 1
ATOM 2987 C C . SER A 1 359 ? -6.494 7.431 21.846 1.00 89.69 359 SER A C 1
ATOM 2989 O O . SER A 1 359 ? -7.625 7.419 22.297 1.00 89.69 359 SER A O 1
ATOM 2991 N N . PHE A 1 360 ? -5.638 6.424 22.042 1.00 90.88 360 PHE A N 1
ATOM 2992 C CA . PHE A 1 360 ? -5.979 5.163 22.724 1.00 90.88 360 PHE A CA 1
ATOM 2993 C C . PHE A 1 360 ? -5.003 4.819 23.863 1.00 90.88 360 PHE A C 1
ATOM 2995 O O . PHE A 1 360 ? -4.793 3.650 24.179 1.00 90.88 360 PHE A O 1
ATOM 3002 N N . ASN A 1 361 ? -4.428 5.838 24.510 1.00 90.81 361 ASN A N 1
ATOM 3003 C CA . ASN A 1 361 ? -3.433 5.716 25.587 1.00 90.81 361 ASN A CA 1
ATOM 3004 C C . ASN A 1 361 ? -3.884 4.898 26.823 1.00 90.81 361 ASN A C 1
ATOM 3006 O O . ASN A 1 361 ? -3.056 4.482 27.635 1.00 90.81 361 ASN A O 1
ATOM 3010 N N . TRP A 1 362 ? -5.188 4.662 26.975 1.00 92.31 362 TRP A N 1
ATOM 3011 C CA . TRP A 1 362 ? -5.785 3.868 28.049 1.00 92.31 362 TRP A CA 1
ATOM 3012 C C . TRP A 1 362 ? -5.837 2.367 27.744 1.00 92.31 362 TRP A C 1
ATOM 3014 O O . TRP A 1 362 ? -6.027 1.562 28.657 1.00 92.31 362 TRP A O 1
ATOM 3024 N N . ILE A 1 363 ? -5.666 1.966 26.482 1.00 92.69 363 ILE A N 1
ATOM 3025 C CA . ILE A 1 363 ? -5.582 0.558 26.094 1.00 92.69 363 ILE A CA 1
ATOM 3026 C C . ILE A 1 363 ? -4.148 0.083 26.331 1.00 92.69 363 ILE A C 1
ATOM 3028 O O . ILE A 1 363 ? -3.210 0.661 25.790 1.00 92.69 363 ILE A O 1
ATOM 3032 N N . ASP A 1 364 ? -3.966 -0.975 27.122 1.00 90.81 364 ASP A N 1
ATOM 3033 C CA . ASP A 1 364 ? -2.632 -1.470 27.480 1.00 90.81 364 ASP A CA 1
ATOM 3034 C C . ASP A 1 364 ? -2.213 -2.725 26.705 1.00 90.81 364 ASP A C 1
ATOM 3036 O O . ASP A 1 364 ? -1.074 -2.816 26.247 1.00 90.81 364 ASP A O 1
ATOM 3040 N N . ASP A 1 365 ? -3.111 -3.702 26.563 1.00 92.50 365 ASP A N 1
ATOM 3041 C CA . ASP A 1 365 ? -2.804 -4.981 25.910 1.00 92.50 365 ASP A CA 1
ATOM 3042 C C . ASP A 1 365 ? -4.060 -5.638 25.326 1.00 92.50 365 ASP A C 1
ATOM 3044 O O . ASP A 1 365 ? -5.183 -5.270 25.672 1.00 92.50 365 ASP A O 1
ATOM 3048 N N . GLY A 1 366 ? -3.869 -6.612 24.442 1.00 92.00 366 GLY A N 1
ATOM 3049 C CA . GLY A 1 366 ? -4.927 -7.357 23.769 1.00 92.00 366 GLY A CA 1
ATOM 3050 C C . GLY A 1 366 ? -4.585 -7.644 22.311 1.00 92.00 366 GLY A C 1
ATOM 3051 O O . GLY A 1 366 ? -3.567 -7.189 21.784 1.00 92.00 366 GLY A O 1
ATOM 3052 N N . LYS A 1 367 ? -5.462 -8.392 21.643 1.00 93.19 367 LYS A N 1
ATOM 3053 C CA . LYS A 1 367 ? -5.358 -8.680 20.209 1.00 93.19 367 LYS A CA 1
ATOM 3054 C C . LYS A 1 367 ? -6.437 -7.935 19.443 1.00 93.19 367 LYS A C 1
ATOM 3056 O O . LYS A 1 367 ? -7.571 -7.839 19.907 1.00 93.19 367 LYS A O 1
ATOM 3061 N N . LEU A 1 368 ? -6.099 -7.459 18.257 1.00 93.12 368 LEU A N 1
ATOM 3062 C CA . LEU A 1 368 ? -6.997 -6.754 17.358 1.00 93.12 368 LEU A CA 1
ATOM 3063 C C . LEU A 1 368 ? -7.010 -7.457 16.000 1.00 93.12 368 LEU A C 1
ATOM 3065 O O . LEU A 1 368 ? -5.963 -7.747 15.445 1.00 93.12 368 LEU A O 1
ATOM 3069 N N . GLU A 1 369 ? -8.193 -7.734 15.470 1.00 94.75 369 GLU A N 1
ATOM 3070 C CA . GLU A 1 369 ? -8.407 -8.123 14.074 1.00 94.75 369 GLU A CA 1
ATOM 3071 C C . GLU A 1 369 ? -9.201 -7.001 13.391 1.00 94.75 369 GLU A C 1
ATOM 3073 O O . GLU A 1 369 ? -10.201 -6.523 13.937 1.00 94.75 369 GLU A O 1
ATOM 3078 N N . ILE A 1 370 ? -8.754 -6.562 12.212 1.00 94.69 370 ILE A N 1
ATOM 3079 C CA . ILE A 1 370 ? -9.372 -5.454 11.470 1.00 94.69 370 ILE A CA 1
ATOM 3080 C C . ILE A 1 370 ? -9.860 -5.980 10.129 1.00 94.69 370 ILE A C 1
ATOM 3082 O O . ILE A 1 370 ? -9.110 -6.576 9.360 1.00 94.69 370 ILE A O 1
ATOM 3086 N N . THR A 1 371 ? -11.125 -5.732 9.814 1.00 95.50 371 THR A N 1
ATOM 3087 C CA . THR A 1 371 ? -11.672 -5.940 8.472 1.00 95.50 371 THR A CA 1
ATOM 3088 C C . THR A 1 371 ? -12.262 -4.631 7.983 1.00 95.50 371 THR A C 1
ATOM 3090 O O . THR A 1 371 ? -13.088 -4.047 8.674 1.00 95.50 371 THR A O 1
ATOM 3093 N N . ALA A 1 372 ? -11.863 -4.174 6.801 1.00 94.88 372 ALA A N 1
ATOM 3094 C CA . ALA A 1 372 ? -12.413 -2.979 6.179 1.00 94.88 372 ALA A CA 1
ATOM 3095 C C . ALA A 1 372 ? -12.875 -3.281 4.752 1.00 94.88 372 ALA A C 1
ATOM 3097 O O . ALA A 1 372 ? -12.110 -3.798 3.937 1.00 94.88 372 ALA A O 1
ATOM 3098 N N . ASP A 1 373 ? -14.126 -2.956 4.447 1.00 94.00 373 ASP A N 1
ATOM 3099 C CA . ASP A 1 373 ? -14.686 -3.016 3.104 1.00 94.00 373 ASP A CA 1
ATOM 3100 C C . ASP A 1 373 ? -14.715 -1.600 2.513 1.00 94.00 373 ASP A C 1
ATOM 3102 O O . ASP A 1 373 ? -15.446 -0.727 2.973 1.00 94.00 373 ASP A O 1
ATOM 3106 N N . ILE A 1 374 ? -13.894 -1.374 1.491 1.00 93.00 374 ILE A N 1
ATOM 3107 C CA . ILE A 1 374 ? -13.657 -0.075 0.860 1.00 93.00 374 ILE A CA 1
ATOM 3108 C C . ILE A 1 374 ? -14.351 -0.067 -0.499 1.00 93.00 374 ILE A C 1
ATOM 3110 O O . ILE A 1 374 ? -13.993 -0.826 -1.403 1.00 93.00 374 ILE A O 1
ATOM 3114 N N . MET A 1 375 ? -15.352 0.791 -0.648 1.00 90.38 375 MET A N 1
ATOM 3115 C CA . MET A 1 375 ? -16.134 0.960 -1.867 1.00 90.38 375 MET A CA 1
ATOM 3116 C C . MET A 1 375 ? -15.544 2.110 -2.685 1.00 90.38 375 MET A C 1
ATOM 3118 O O . MET A 1 375 ? -15.550 3.266 -2.258 1.00 90.38 375 MET A O 1
ATOM 3122 N N . ILE A 1 376 ? -15.002 1.776 -3.856 1.00 89.38 376 ILE A N 1
ATOM 3123 C CA . ILE A 1 376 ? -14.317 2.714 -4.748 1.00 89.38 376 ILE A CA 1
ATOM 3124 C C . ILE A 1 376 ? -15.275 3.085 -5.886 1.00 89.38 376 ILE A C 1
ATOM 3126 O O . ILE A 1 376 ? -15.763 2.187 -6.585 1.00 89.38 376 ILE A O 1
ATOM 3130 N N . PRO A 1 377 ? -15.591 4.376 -6.075 1.00 86.69 377 PRO A N 1
ATOM 3131 C CA . PRO A 1 377 ? -16.530 4.817 -7.101 1.00 86.69 377 PRO A CA 1
ATOM 3132 C C . PRO A 1 377 ? -15.905 4.697 -8.494 1.00 86.69 377 PRO A C 1
ATOM 3134 O O . PRO A 1 377 ? -14.692 4.842 -8.638 1.00 86.69 377 PRO A O 1
ATOM 3137 N N . LYS A 1 378 ? -16.729 4.504 -9.532 1.00 77.19 378 LYS A N 1
ATOM 3138 C CA . LYS A 1 378 ? -16.258 4.531 -10.927 1.00 77.19 378 LYS A CA 1
ATOM 3139 C C . LYS A 1 378 ? -15.728 5.906 -11.262 1.00 77.19 378 LYS A C 1
ATOM 3141 O O . LYS A 1 378 ? -16.494 6.856 -11.441 1.00 77.19 378 LYS A O 1
ATOM 3146 N N . ILE A 1 379 ? -14.412 6.037 -11.361 1.00 68.56 379 ILE A N 1
ATOM 3147 C CA . ILE A 1 379 ? -13.807 7.246 -11.904 1.00 68.56 379 ILE A CA 1
ATOM 3148 C C . ILE A 1 379 ? -13.818 7.078 -13.419 1.00 68.56 379 ILE A C 1
ATOM 3150 O O . ILE A 1 379 ? -12.834 6.622 -13.984 1.00 68.56 379 ILE A O 1
ATOM 3154 N N . GLU A 1 380 ? -14.942 7.410 -14.065 1.00 56.62 380 GLU A N 1
ATOM 3155 C CA . GLU A 1 380 ? -14.960 7.663 -15.507 1.00 56.62 380 GLU A CA 1
ATOM 3156 C C . GLU A 1 380 ? -13.801 8.612 -15.819 1.00 56.62 380 GLU A C 1
ATOM 3158 O O . GLU A 1 380 ? -13.819 9.786 -15.441 1.00 56.62 380 GLU A O 1
ATOM 3163 N N . SER A 1 381 ? -12.742 8.075 -16.424 1.00 46.00 381 SER A N 1
ATOM 3164 C CA . SER A 1 381 ? -11.884 8.891 -17.253 1.00 46.00 381 SER A CA 1
ATOM 3165 C C . SER A 1 381 ? -12.804 9.439 -18.324 1.00 46.00 381 SER A C 1
ATOM 3167 O O . SER A 1 381 ? -13.522 8.678 -18.968 1.00 46.00 381 SER A O 1
ATOM 3169 N N . VAL A 1 382 ? -12.822 10.756 -18.488 1.00 41.81 382 VAL A N 1
ATOM 3170 C CA . VAL A 1 382 ? -13.321 11.354 -19.721 1.00 41.81 382 VAL A CA 1
ATOM 3171 C C . VAL A 1 382 ? -12.360 10.885 -20.814 1.00 41.81 382 VAL A C 1
ATOM 3173 O O . VAL A 1 382 ? -11.385 11.557 -21.146 1.00 41.81 382 VAL A O 1
ATOM 3176 N N . ASP A 1 383 ? -12.563 9.657 -21.282 1.00 35.47 383 ASP A N 1
ATOM 3177 C CA . ASP A 1 383 ? -11.930 9.142 -22.474 1.00 35.47 383 ASP A CA 1
ATOM 3178 C C . ASP A 1 383 ? -12.527 9.967 -23.606 1.00 35.47 383 ASP A C 1
ATOM 3180 O O . ASP A 1 383 ? -13.730 9.980 -23.867 1.00 35.47 383 ASP A O 1
ATOM 3184 N N . THR A 1 384 ? -11.665 10.797 -24.170 1.00 37.66 384 THR A N 1
ATOM 3185 C CA . THR A 1 384 ? -11.960 11.768 -25.212 1.00 37.66 384 THR A CA 1
ATOM 3186 C C . THR A 1 384 ? -12.147 11.012 -26.525 1.00 37.66 384 THR A C 1
ATOM 3188 O O . THR A 1 384 ? -11.307 11.085 -27.407 1.00 37.66 384 THR A O 1
ATOM 3191 N N . ASP A 1 385 ? -13.250 10.275 -26.638 1.00 36.81 385 ASP A N 1
ATOM 3192 C CA . ASP A 1 385 ? -13.750 9.693 -27.890 1.00 36.81 385 ASP A CA 1
ATOM 3193 C C . ASP A 1 385 ? -15.093 10.332 -28.285 1.00 36.81 385 ASP A C 1
ATOM 3195 O O . ASP A 1 385 ? -15.970 9.700 -28.866 1.00 36.81 385 ASP A O 1
ATOM 3199 N N . ASN A 1 386 ? -15.247 11.632 -28.017 1.00 38.50 386 ASN A N 1
ATOM 3200 C CA . ASN A 1 386 ? -16.270 12.438 -28.674 1.00 38.50 386 ASN A CA 1
ATOM 3201 C C . ASN A 1 386 ? -15.621 13.200 -29.830 1.00 38.50 386 ASN A C 1
ATOM 3203 O O . ASN A 1 386 ? -15.060 14.283 -29.659 1.00 38.50 386 ASN A O 1
ATOM 3207 N N . ASN A 1 387 ? -15.708 12.598 -31.018 1.00 41.31 387 ASN A N 1
ATOM 3208 C CA . ASN A 1 387 ? -15.654 13.305 -32.293 1.00 41.31 387 ASN A CA 1
ATOM 3209 C C . ASN A 1 387 ? -16.821 14.298 -32.354 1.00 41.31 387 ASN A C 1
ATOM 3211 O O . ASN A 1 387 ? -17.842 14.013 -32.972 1.00 41.31 387 ASN A O 1
ATOM 3215 N N . ASP A 1 388 ? -16.667 15.459 -31.726 1.00 39.41 388 ASP A N 1
ATOM 3216 C CA . ASP A 1 388 ? -17.498 16.607 -32.053 1.00 39.41 388 ASP A CA 1
ATOM 3217 C C . ASP A 1 388 ? -16.628 17.861 -32.137 1.00 39.41 388 ASP A C 1
ATOM 3219 O O . ASP A 1 388 ? -16.069 18.365 -31.160 1.00 39.41 388 ASP A O 1
ATOM 3223 N N . HIS A 1 389 ? -16.435 18.323 -33.370 1.00 45.47 389 HIS A N 1
ATOM 3224 C CA . HIS A 1 389 ? -15.652 19.506 -33.683 1.00 45.47 389 HIS A CA 1
ATOM 3225 C C . HIS A 1 389 ? -16.430 20.764 -33.294 1.00 45.47 389 HIS A C 1
ATOM 3227 O O . HIS A 1 389 ? -17.169 21.321 -34.100 1.00 45.47 389 HIS A O 1
ATOM 3233 N N . THR A 1 390 ? -16.189 21.282 -32.091 1.00 34.38 390 THR A N 1
ATOM 3234 C CA . THR A 1 390 ? -16.380 22.710 -31.803 1.00 34.38 390 THR A CA 1
ATOM 3235 C C . THR A 1 390 ? -15.169 23.241 -31.025 1.00 34.38 390 THR A C 1
ATOM 3237 O O . THR A 1 390 ? -14.879 22.766 -29.928 1.00 34.38 390 THR A O 1
ATOM 3240 N N . PRO A 1 391 ? -14.397 24.200 -31.572 1.00 41.62 391 PRO A N 1
ATOM 3241 C CA . PRO A 1 391 ? -13.238 24.740 -30.879 1.00 41.62 391 PRO A CA 1
ATOM 3242 C C . PRO A 1 391 ? -13.710 25.856 -29.948 1.00 41.62 391 PRO A C 1
ATOM 3244 O O . PRO A 1 391 ? -13.793 27.015 -30.353 1.00 41.62 391 PRO A O 1
ATOM 3247 N N . ASN A 1 392 ? -14.039 25.519 -28.701 1.00 34.03 392 ASN A N 1
ATOM 3248 C CA . ASN A 1 392 ? -14.285 26.534 -27.683 1.00 34.03 392 ASN A CA 1
ATOM 3249 C C . ASN A 1 392 ? -12.995 26.791 -26.890 1.00 34.03 392 ASN A C 1
ATOM 3251 O O . ASN A 1 392 ? -12.558 25.971 -26.085 1.00 34.03 392 ASN A O 1
ATOM 3255 N N . ASN A 1 393 ? -12.365 27.933 -27.162 1.00 40.62 393 ASN A N 1
ATOM 3256 C CA . ASN A 1 393 ? -11.099 28.382 -26.579 1.00 40.62 393 ASN A CA 1
ATOM 3257 C C . ASN A 1 393 ? -11.265 28.911 -25.144 1.00 40.62 393 ASN A C 1
ATOM 3259 O O . ASN A 1 393 ? -10.913 30.053 -24.873 1.00 40.62 393 ASN A O 1
ATOM 3263 N N . ASN A 1 394 ? -11.756 28.080 -24.225 1.00 37.00 394 ASN A N 1
ATOM 3264 C CA . ASN A 1 394 ? -11.711 28.339 -22.785 1.00 37.00 394 ASN A CA 1
ATOM 3265 C C . ASN A 1 394 ? -11.202 27.075 -22.087 1.00 37.00 394 ASN A C 1
ATOM 3267 O O . ASN A 1 394 ? -11.967 26.206 -21.684 1.00 37.00 394 ASN A O 1
ATOM 3271 N N . MET A 1 395 ? -9.880 26.953 -22.007 1.00 40.75 395 MET A N 1
ATOM 3272 C CA . MET A 1 395 ? -9.199 25.841 -21.352 1.00 40.75 395 MET A CA 1
ATOM 3273 C C . MET A 1 395 ? -9.064 26.163 -19.858 1.00 40.75 395 MET A C 1
ATOM 3275 O O . MET A 1 395 ? -7.988 26.496 -19.373 1.00 40.75 395 MET A O 1
ATOM 3279 N N . GLU A 1 396 ? -10.194 26.121 -19.154 1.00 37.56 396 GLU A N 1
ATOM 3280 C CA . GLU A 1 396 ? -10.249 25.997 -17.697 1.00 37.56 396 GLU A CA 1
ATOM 3281 C C . GLU A 1 396 ? -10.655 24.555 -17.356 1.00 37.56 396 GLU A C 1
ATOM 3283 O O . GLU A 1 396 ? -11.529 23.975 -18.000 1.00 37.56 396 GLU A O 1
ATOM 3288 N N . ASP A 1 397 ? -9.965 23.966 -16.377 1.00 41.53 397 ASP A N 1
ATOM 3289 C CA . ASP A 1 397 ? -10.115 22.593 -15.885 1.00 41.53 397 ASP A CA 1
ATOM 3290 C C . ASP A 1 397 ? -11.588 22.153 -15.723 1.00 41.53 397 ASP A C 1
ATOM 3292 O O . ASP A 1 397 ? -12.236 22.396 -14.703 1.00 41.53 397 ASP A O 1
ATOM 3296 N N . HIS A 1 398 ? -12.109 21.406 -16.699 1.00 43.47 398 HIS A N 1
ATOM 3297 C CA . HIS A 1 398 ? -13.427 20.764 -16.636 1.00 43.47 398 HIS A CA 1
ATOM 3298 C C . HIS A 1 398 ? -13.439 19.456 -15.810 1.00 43.47 398 HIS A C 1
ATOM 3300 O O . HIS A 1 398 ? -14.320 18.621 -15.983 1.00 43.47 398 HIS A O 1
ATOM 3306 N N . ASP A 1 399 ? -12.536 19.294 -14.834 1.00 47.72 399 ASP A N 1
ATOM 3307 C CA . ASP A 1 399 ? -12.554 18.195 -13.840 1.00 47.72 399 ASP A CA 1
ATOM 3308 C C . ASP A 1 399 ? -13.648 18.423 -12.758 1.00 47.72 399 ASP A C 1
ATOM 3310 O O . ASP A 1 399 ? -13.525 18.014 -11.602 1.00 47.72 399 ASP A O 1
ATOM 3314 N N . SER A 1 400 ? -14.726 19.145 -13.102 1.00 43.47 400 SER A N 1
ATOM 3315 C CA . SER A 1 400 ? -15.736 19.632 -12.163 1.00 43.47 400 SER A CA 1
ATOM 3316 C C . SER A 1 400 ? -17.086 18.908 -12.286 1.00 43.47 400 SER A C 1
ATOM 3318 O O . SER A 1 400 ? -17.742 18.925 -13.323 1.00 43.47 400 SER A O 1
ATOM 3320 N N . LYS A 1 401 ? -17.529 18.391 -11.126 1.00 46.78 401 LYS A N 1
ATOM 3321 C CA . LYS A 1 401 ? -18.918 18.093 -10.705 1.00 46.78 401 LYS A CA 1
ATOM 3322 C C . LYS A 1 401 ? -19.494 16.686 -10.893 1.00 46.78 401 LYS A C 1
ATOM 3324 O O . LYS A 1 401 ? -20.689 16.543 -11.127 1.00 46.78 401 LYS A O 1
ATOM 3329 N N . VAL A 1 402 ? -18.739 15.650 -10.547 1.00 54.56 402 VAL A N 1
ATOM 3330 C CA . VAL A 1 402 ? -19.366 14.560 -9.778 1.00 54.56 402 VAL A CA 1
ATOM 3331 C C . VAL A 1 402 ? -18.553 14.373 -8.511 1.00 54.56 402 VAL A C 1
ATOM 3333 O O . VAL A 1 402 ? -17.406 13.932 -8.566 1.00 54.56 402 VAL A O 1
ATOM 3336 N N . ASN A 1 403 ? -19.125 14.755 -7.367 1.00 67.81 403 ASN A N 1
ATOM 3337 C CA . ASN A 1 403 ? -18.537 14.437 -6.071 1.00 67.81 403 ASN A CA 1
ATOM 3338 C C . ASN A 1 403 ? -18.596 12.920 -5.910 1.00 67.81 403 ASN A C 1
ATOM 3340 O O . ASN A 1 403 ? -19.652 12.350 -5.643 1.00 67.81 403 ASN A O 1
ATOM 3344 N N . LYS A 1 404 ? -17.461 12.271 -6.151 1.00 84.38 404 LYS A N 1
ATOM 3345 C CA . LYS A 1 404 ? -17.298 10.837 -5.956 1.00 84.38 404 LYS A CA 1
ATOM 3346 C C . LYS A 1 404 ? -16.827 10.634 -4.526 1.00 84.38 404 LYS A C 1
ATOM 3348 O O . LYS A 1 404 ? -15.842 11.238 -4.104 1.00 84.38 404 LYS A O 1
ATOM 3353 N N . TYR A 1 405 ? -17.553 9.808 -3.791 1.00 87.56 405 TYR A N 1
ATOM 3354 C CA . TYR A 1 405 ? -17.249 9.494 -2.403 1.00 87.56 405 TYR A CA 1
ATOM 3355 C C . TYR A 1 405 ? -16.695 8.082 -2.317 1.00 87.56 405 TYR A C 1
ATOM 3357 O O . TYR A 1 405 ? -17.158 7.199 -3.033 1.00 87.56 405 TYR A O 1
ATOM 3365 N N . ILE A 1 406 ? -15.713 7.877 -1.451 1.00 89.69 406 ILE A N 1
ATOM 3366 C CA . ILE A 1 406 ? -15.272 6.556 -1.018 1.00 89.69 406 ILE A CA 1
ATOM 3367 C C . ILE A 1 406 ? -15.990 6.256 0.290 1.00 89.69 406 ILE A C 1
ATOM 3369 O O . ILE A 1 406 ? -15.996 7.082 1.202 1.00 89.69 406 ILE A O 1
ATOM 3373 N N . VAL A 1 407 ? -16.597 5.075 0.363 1.00 90.94 407 VAL A N 1
ATOM 3374 C CA . VAL A 1 407 ? -17.246 4.573 1.579 1.00 90.94 407 VAL A CA 1
ATOM 3375 C C . VAL A 1 407 ? -16.382 3.458 2.139 1.00 90.94 407 VAL A C 1
ATOM 3377 O O . VAL A 1 407 ? -15.984 2.553 1.408 1.00 90.94 407 VAL A O 1
ATOM 3380 N N . MET A 1 408 ? -16.073 3.530 3.426 1.00 92.31 408 MET A N 1
ATOM 3381 C CA . MET A 1 408 ? -15.258 2.550 4.132 1.00 92.31 408 MET A CA 1
ATOM 3382 C C . MET A 1 408 ? -16.046 2.015 5.318 1.00 92.31 408 MET A C 1
ATOM 3384 O O . MET A 1 408 ? -16.337 2.754 6.256 1.00 92.31 408 MET A O 1
ATOM 3388 N N . ASP A 1 409 ? -16.369 0.728 5.269 1.00 93.25 409 ASP A N 1
ATOM 3389 C CA . ASP A 1 409 ? -17.025 0.009 6.354 1.00 93.25 409 ASP A CA 1
ATOM 3390 C C . ASP A 1 409 ? -15.962 -0.759 7.139 1.00 93.25 409 ASP A C 1
ATOM 3392 O O . ASP A 1 409 ? -15.418 -1.749 6.648 1.00 93.25 409 ASP A O 1
ATOM 3396 N N . PHE A 1 410 ? -15.653 -0.305 8.350 1.00 94.31 410 PHE A N 1
ATOM 3397 C CA . PHE A 1 410 ? -14.681 -0.935 9.232 1.00 94.31 410 PHE A CA 1
ATOM 3398 C C . PHE A 1 410 ? -15.361 -1.817 10.278 1.00 94.31 410 PHE A C 1
ATOM 3400 O O . PHE A 1 410 ? -16.403 -1.484 10.842 1.00 94.31 410 PHE A O 1
ATOM 3407 N N . LYS A 1 411 ? -14.708 -2.932 10.586 1.00 94.81 411 LYS A N 1
ATOM 3408 C CA . LYS A 1 411 ? -15.028 -3.842 11.676 1.00 94.81 411 LYS A CA 1
ATOM 3409 C C . LYS A 1 411 ? -13.753 -4.131 12.455 1.00 94.81 411 LYS A C 1
ATOM 3411 O O . LYS A 1 411 ? -12.816 -4.724 11.918 1.00 94.81 411 LYS A O 1
ATOM 3416 N N . PHE A 1 412 ? -13.751 -3.748 13.721 1.00 93.94 412 PHE A N 1
ATOM 3417 C CA . PHE A 1 412 ? -12.666 -3.983 14.661 1.00 93.94 412 PHE A CA 1
ATOM 3418 C C . PHE A 1 412 ? -13.102 -5.055 15.644 1.00 93.94 412 PHE A C 1
ATOM 3420 O O . PHE A 1 412 ? -14.171 -4.967 16.242 1.00 93.94 412 PHE A O 1
ATOM 3427 N N . LYS A 1 413 ? -12.285 -6.088 15.796 1.00 94.00 413 LYS A N 1
ATOM 3428 C CA . LYS A 1 413 ? -12.545 -7.200 16.698 1.00 94.00 413 LYS A CA 1
ATOM 3429 C C . LYS A 1 413 ? -11.411 -7.283 17.706 1.00 94.00 413 LYS A C 1
ATOM 3431 O O . LYS A 1 413 ? -10.337 -7.797 17.405 1.00 94.00 413 LYS A O 1
ATOM 3436 N N . PHE A 1 414 ? -11.670 -6.776 18.900 1.00 92.69 414 PHE A N 1
ATOM 3437 C CA . PHE A 1 414 ? -10.753 -6.845 20.027 1.00 92.69 414 PHE A CA 1
ATOM 3438 C C . PHE A 1 414 ? -10.957 -8.159 20.776 1.00 92.69 414 PHE A C 1
ATOM 3440 O O . PHE A 1 414 ? -12.095 -8.571 20.996 1.00 92.69 414 PHE A O 1
ATOM 3447 N N . LYS A 1 415 ? -9.864 -8.802 21.179 1.00 91.31 415 LYS A N 1
ATOM 3448 C CA . LYS A 1 415 ? -9.833 -10.015 22.002 1.00 91.31 415 LYS A CA 1
ATOM 3449 C C . LYS A 1 415 ? -8.928 -9.797 23.203 1.00 91.31 415 LYS A C 1
ATOM 3451 O O . LYS A 1 415 ? -7.833 -9.259 23.047 1.00 91.31 415 LYS A O 1
ATOM 3456 N N . ASP A 1 416 ? -9.368 -10.248 24.374 1.00 90.38 416 ASP A N 1
ATOM 3457 C CA . ASP A 1 416 ? -8.579 -10.215 25.617 1.00 90.38 416 ASP A CA 1
ATOM 3458 C C . ASP A 1 416 ? -8.013 -8.826 25.975 1.00 90.38 416 ASP A C 1
ATOM 3460 O O . ASP A 1 416 ? -6.928 -8.701 26.556 1.00 90.38 416 ASP A O 1
ATOM 3464 N N . LEU A 1 417 ? -8.782 -7.783 25.648 1.00 92.00 417 LEU A N 1
ATOM 3465 C CA . LEU A 1 417 ? -8.424 -6.383 25.856 1.00 92.00 417 LEU A CA 1
ATOM 3466 C C . LEU A 1 417 ? -8.225 -6.075 27.347 1.00 92.00 417 LEU A C 1
ATOM 3468 O O . LEU A 1 417 ? -9.059 -6.433 28.177 1.00 92.00 417 LEU A O 1
ATOM 3472 N N . SER A 1 418 ? -7.146 -5.377 27.684 1.00 91.56 418 SER A N 1
ATOM 3473 C CA . SER A 1 418 ? -6.921 -4.793 29.009 1.00 91.56 418 SER A CA 1
ATOM 3474 C C . SER A 1 418 ? -6.667 -3.301 28.926 1.00 91.56 418 SER A C 1
ATOM 3476 O O . SER A 1 418 ? -6.030 -2.804 27.997 1.00 91.56 418 SER A O 1
ATOM 3478 N N . ALA A 1 419 ? -7.155 -2.610 29.948 1.00 93.62 419 ALA A N 1
ATOM 3479 C CA . ALA A 1 419 ? -7.158 -1.166 30.039 1.00 93.62 419 ALA A CA 1
ATOM 3480 C C . ALA A 1 419 ? -6.482 -0.686 31.328 1.00 93.62 419 ALA A C 1
ATOM 3482 O O . ALA A 1 419 ? -6.589 -1.326 32.378 1.00 93.62 419 ALA A O 1
ATOM 3483 N N . LYS A 1 420 ? -5.833 0.476 31.261 1.00 93.06 420 LYS A N 1
ATOM 3484 C CA . LYS A 1 420 ? -5.244 1.190 32.399 1.00 93.06 420 LYS A CA 1
ATOM 3485 C C . LYS A 1 420 ? -5.678 2.649 32.381 1.00 93.06 420 LYS A C 1
ATOM 3487 O O . LYS A 1 420 ? -5.969 3.199 31.324 1.00 93.06 420 LYS A O 1
ATOM 3492 N N . LEU A 1 421 ? -5.702 3.281 33.551 1.00 91.94 421 LEU A N 1
ATOM 3493 C CA . LEU A 1 421 ? -5.957 4.715 33.626 1.00 91.94 421 LEU A CA 1
ATOM 3494 C C . LEU A 1 421 ? -4.715 5.469 33.114 1.00 91.94 421 LEU A C 1
ATOM 3496 O O . LEU A 1 421 ? -3.635 5.274 33.678 1.00 91.94 421 LEU A O 1
ATOM 3500 N N . PRO A 1 422 ? -4.832 6.282 32.051 1.00 92.00 422 PRO A N 1
ATOM 3501 C CA . PRO A 1 422 ? -3.714 7.060 31.535 1.00 92.00 422 PRO A CA 1
ATOM 3502 C C . PRO A 1 422 ? -3.445 8.290 32.415 1.00 92.00 422 PRO A C 1
ATOM 3504 O O . PRO A 1 422 ? -4.309 8.730 33.174 1.00 92.00 422 PRO A O 1
ATOM 3507 N N . SER A 1 423 ? -2.244 8.860 32.296 1.00 88.56 423 SER A N 1
ATOM 3508 C CA . SER A 1 423 ? -1.875 10.122 32.955 1.00 88.56 423 SER A CA 1
ATOM 3509 C C . SER A 1 423 ? -2.514 11.344 32.295 1.00 88.56 423 SER A C 1
ATOM 3511 O O . SER A 1 423 ? -2.800 12.330 32.967 1.00 88.56 423 SER A O 1
ATOM 3513 N N . GLU A 1 424 ? -2.733 11.271 30.983 1.00 90.88 424 GLU A N 1
ATOM 3514 C CA . GLU A 1 424 ? -3.308 12.337 30.167 1.00 90.88 424 GLU A CA 1
ATOM 3515 C C . GLU A 1 424 ? -4.612 11.871 29.526 1.00 90.88 424 GLU A C 1
ATOM 3517 O O . GLU A 1 424 ? -4.820 10.681 29.263 1.00 90.88 424 GLU A O 1
ATOM 3522 N N . ASN A 1 425 ? -5.494 12.821 29.244 1.00 92.12 425 ASN A N 1
ATOM 3523 C CA . ASN A 1 425 ? -6.736 12.550 28.542 1.00 92.12 425 ASN A CA 1
ATOM 3524 C C . ASN A 1 425 ? -6.463 12.014 27.124 1.00 92.12 425 ASN A C 1
ATOM 3526 O O . ASN A 1 425 ? -5.461 12.373 26.513 1.00 92.12 425 ASN A O 1
ATOM 3530 N N . PRO A 1 426 ? -7.346 11.176 26.560 1.00 92.00 426 PRO A N 1
ATOM 3531 C CA . PRO A 1 426 ? -7.242 10.798 25.159 1.00 92.00 426 PRO A CA 1
ATOM 3532 C C . PRO A 1 426 ? -7.534 12.002 24.248 1.00 92.00 426 PRO A C 1
ATOM 3534 O O . PRO A 1 426 ? -8.535 12.704 24.430 1.00 92.00 426 PRO A O 1
ATOM 3537 N N . HIS A 1 427 ? -6.677 12.220 23.249 1.00 89.75 427 HIS A N 1
ATOM 3538 C CA . HIS A 1 427 ? -6.766 13.334 22.297 1.00 89.75 427 HIS A CA 1
ATOM 3539 C C . HIS A 1 427 ? -6.802 12.859 20.833 1.00 89.75 427 HIS A C 1
ATOM 3541 O O . HIS A 1 427 ? -6.234 11.822 20.473 1.00 89.75 427 HIS A O 1
ATOM 3547 N N . LEU A 1 428 ? -7.465 13.638 19.976 1.00 87.38 428 LEU A N 1
ATOM 3548 C CA . LEU A 1 428 ? -7.437 13.499 18.515 1.00 87.38 428 LEU A CA 1
ATOM 3549 C C . LEU A 1 428 ? -6.118 14.019 17.921 1.00 87.38 428 LEU A C 1
ATOM 3551 O O . LEU A 1 428 ? -5.287 14.602 18.619 1.00 87.38 428 LEU A O 1
ATOM 3555 N N . SER A 1 429 ? -5.932 13.852 16.608 1.00 82.31 429 SER A N 1
ATOM 3556 C CA . SER A 1 429 ? -4.736 14.347 15.906 1.00 82.31 429 SER A CA 1
ATOM 3557 C C . SER A 1 429 ? -4.586 15.872 15.964 1.00 82.31 429 SER A C 1
ATOM 3559 O O . SER A 1 429 ? -3.472 16.379 15.866 1.00 82.31 429 SER A O 1
ATOM 3561 N N . ASN A 1 430 ? -5.690 16.601 16.149 1.00 81.88 430 ASN A N 1
ATOM 3562 C CA . ASN A 1 430 ? -5.737 18.056 16.333 1.00 81.88 430 ASN A CA 1
ATOM 3563 C C . ASN A 1 430 ? -5.640 18.494 17.811 1.00 81.88 430 ASN A C 1
ATOM 3565 O O . ASN A 1 430 ? -6.013 19.621 18.132 1.00 81.88 430 ASN A O 1
ATOM 3569 N N . ASP A 1 431 ? -5.215 17.593 18.702 1.00 83.12 431 ASP A N 1
ATOM 3570 C CA . ASP A 1 431 ? -5.143 17.770 20.157 1.00 83.12 431 ASP A CA 1
ATOM 3571 C C . ASP A 1 431 ? -6.492 18.073 20.847 1.00 83.12 431 ASP A C 1
ATOM 3573 O O . ASP A 1 431 ? -6.536 18.365 22.045 1.00 83.12 431 ASP A O 1
ATOM 3577 N N . ALA A 1 432 ? -7.630 17.926 20.156 1.00 87.50 432 ALA A N 1
ATOM 3578 C CA . ALA A 1 432 ? -8.939 18.017 20.795 1.00 87.50 432 ALA A CA 1
ATOM 3579 C C . ALA A 1 432 ? -9.161 16.827 21.741 1.00 87.50 432 ALA A C 1
ATOM 3581 O O . ALA A 1 432 ? -8.938 15.673 21.373 1.00 87.50 432 ALA A O 1
ATOM 3582 N N . THR A 1 433 ? -9.603 17.108 22.966 1.00 89.38 433 THR A N 1
ATOM 3583 C CA . THR A 1 433 ? -9.908 16.079 23.967 1.00 89.38 433 THR A CA 1
ATOM 3584 C C . THR A 1 433 ? -11.119 15.255 23.539 1.00 89.38 433 THR A C 1
ATOM 3586 O O . THR A 1 433 ? -12.172 15.819 23.246 1.00 89.38 433 THR A O 1
ATOM 3589 N N . ILE A 1 434 ? -10.973 13.929 23.538 1.00 89.69 434 ILE A N 1
ATOM 3590 C CA . ILE A 1 434 ? -12.045 12.987 23.186 1.00 89.69 434 ILE A CA 1
ATOM 3591 C C . ILE A 1 434 ? -12.949 12.741 24.399 1.00 89.69 434 ILE A C 1
ATOM 3593 O O . ILE A 1 434 ? -14.161 12.905 24.310 1.00 89.69 434 ILE A O 1
ATOM 3597 N N . LEU A 1 435 ? -12.349 12.374 25.536 1.00 88.94 435 LEU A N 1
ATOM 3598 C CA . LEU A 1 435 ? -13.043 12.071 26.791 1.00 88.94 435 LEU A CA 1
ATOM 3599 C C . LEU A 1 435 ? -12.282 12.631 27.992 1.00 88.94 435 LEU A C 1
ATOM 3601 O O . LEU A 1 435 ? -11.052 12.760 27.983 1.00 88.94 435 LEU A O 1
ATOM 3605 N N . LYS A 1 436 ? -13.016 12.937 29.064 1.00 91.12 436 LYS A N 1
ATOM 3606 C CA . LYS A 1 436 ? -12.402 13.260 30.357 1.00 91.12 436 LYS A CA 1
ATOM 3607 C C . LYS A 1 436 ? -11.979 11.996 31.104 1.00 91.12 436 LYS A C 1
ATOM 3609 O O . LYS A 1 436 ? -12.579 10.941 30.935 1.00 91.12 436 LYS A O 1
ATOM 3614 N N . LEU A 1 437 ? -10.977 12.105 31.982 1.00 90.38 437 LEU A N 1
ATOM 3615 C CA . LEU A 1 437 ? -10.519 10.969 32.799 1.00 90.38 437 LEU A CA 1
ATOM 3616 C C . LEU A 1 437 ? -11.643 10.357 33.652 1.00 90.38 437 LEU A C 1
ATOM 3618 O O . LEU A 1 437 ? -11.662 9.147 33.858 1.00 90.38 437 LEU A O 1
ATOM 3622 N N . ASP A 1 438 ? -12.598 11.166 34.114 1.00 89.31 438 ASP A N 1
ATOM 3623 C CA . ASP A 1 438 ? -13.746 10.667 34.877 1.00 89.31 438 ASP A CA 1
ATOM 3624 C C . ASP A 1 438 ? -14.734 9.869 34.018 1.00 89.31 438 ASP A C 1
ATOM 3626 O O . ASP A 1 438 ? -15.241 8.845 34.470 1.00 89.31 438 ASP A O 1
ATOM 3630 N N . GLU A 1 439 ? -14.940 10.278 32.766 1.00 89.38 439 GLU A N 1
ATOM 3631 C CA . GLU A 1 439 ? -15.793 9.580 31.792 1.00 89.38 439 GLU A CA 1
ATOM 3632 C C . GLU A 1 439 ? -15.138 8.288 31.279 1.00 89.38 439 GLU A C 1
ATOM 3634 O O . GLU A 1 439 ? -15.816 7.380 30.808 1.00 89.38 439 GLU A O 1
ATOM 3639 N N . LEU A 1 440 ? -13.815 8.167 31.415 1.00 90.94 440 LEU A N 1
ATOM 3640 C CA . LEU A 1 440 ? -13.046 7.005 30.975 1.00 90.94 440 LEU A CA 1
ATOM 3641 C C . LEU A 1 440 ? -13.061 5.840 31.985 1.00 90.94 440 LEU A C 1
ATOM 3643 O O . LEU A 1 440 ? -12.912 4.677 31.607 1.00 90.94 440 LEU A O 1
ATOM 3647 N N . LYS A 1 441 ? -13.259 6.120 33.279 1.00 91.69 441 LYS A N 1
ATOM 3648 C CA . LYS A 1 441 ? -13.332 5.104 34.349 1.00 91.69 441 LYS A CA 1
ATOM 3649 C C . LYS A 1 441 ? -14.354 3.982 34.098 1.00 91.69 441 LYS A C 1
ATOM 3651 O O . LYS A 1 441 ? -13.964 2.819 34.262 1.00 91.69 441 LYS A O 1
ATOM 3656 N N . PRO A 1 442 ? -15.622 4.254 33.725 1.00 90.50 442 PRO A N 1
ATOM 3657 C CA . PRO A 1 442 ? -16.594 3.189 33.461 1.00 90.50 442 PRO A CA 1
ATOM 3658 C C . PRO A 1 442 ? -16.154 2.298 32.297 1.00 90.50 442 PRO A C 1
ATOM 3660 O O . PRO A 1 442 ? -16.281 1.077 32.362 1.00 90.50 442 PRO A O 1
ATOM 3663 N N . LEU A 1 443 ? -15.514 2.885 31.290 1.00 90.50 443 LEU A N 1
ATOM 3664 C CA . LEU A 1 443 ? -15.009 2.182 30.120 1.00 90.50 443 LEU A CA 1
ATOM 3665 C C . LEU A 1 443 ? -13.838 1.249 30.461 1.00 90.50 443 LEU A C 1
ATOM 3667 O O . LEU A 1 443 ? -13.862 0.067 30.112 1.00 90.50 443 LEU A O 1
ATOM 3671 N N . ILE A 1 444 ? -12.863 1.729 31.237 1.00 92.38 444 ILE A N 1
ATOM 3672 C CA . ILE A 1 444 ? -11.770 0.895 31.766 1.00 92.38 444 ILE A CA 1
ATOM 3673 C C . ILE A 1 444 ? -12.333 -0.248 32.623 1.00 92.38 444 ILE A C 1
ATOM 3675 O O . ILE A 1 444 ? -11.887 -1.394 32.519 1.00 92.38 444 ILE A O 1
ATOM 3679 N N . THR A 1 445 ? -13.331 0.055 33.457 1.00 91.50 445 THR A N 1
ATOM 3680 C CA . THR A 1 445 ? -13.981 -0.925 34.337 1.00 91.50 445 THR A CA 1
ATOM 3681 C C . THR A 1 445 ? -14.697 -1.998 33.525 1.00 91.50 445 THR A C 1
ATOM 3683 O O . THR A 1 445 ? -14.516 -3.184 33.801 1.00 91.50 445 THR A O 1
ATOM 3686 N N . TYR A 1 446 ? -15.447 -1.610 32.492 1.00 90.69 446 TYR A N 1
ATOM 3687 C CA . TYR A 1 446 ? -16.109 -2.532 31.575 1.00 90.69 446 TYR A CA 1
ATOM 3688 C C . TYR A 1 446 ? -15.101 -3.493 30.939 1.00 90.69 446 TYR A C 1
ATOM 3690 O O . TYR A 1 446 ? -15.233 -4.709 31.093 1.00 90.69 446 TYR A O 1
ATOM 3698 N N . VAL A 1 447 ? -14.048 -2.961 30.311 1.00 91.25 447 VAL A N 1
ATOM 3699 C CA . VAL A 1 447 ? -13.024 -3.757 29.614 1.00 91.25 447 VAL A CA 1
ATOM 3700 C C . VAL A 1 447 ? -12.355 -4.756 30.557 1.00 91.25 447 VAL A C 1
ATOM 3702 O O . VAL A 1 447 ? -12.321 -5.957 30.277 1.00 91.25 447 VAL A O 1
ATOM 3705 N N . ASN A 1 448 ? -11.881 -4.287 31.712 1.00 92.00 448 ASN A N 1
ATOM 3706 C CA . ASN A 1 448 ? -11.194 -5.149 32.668 1.00 92.00 448 ASN A CA 1
ATOM 3707 C C . ASN A 1 448 ? -12.146 -6.169 33.313 1.00 92.00 448 ASN A C 1
ATOM 3709 O O . ASN A 1 448 ? -11.748 -7.316 33.511 1.00 92.00 448 ASN A O 1
ATOM 3713 N N . SER A 1 449 ? -13.404 -5.800 33.589 1.00 87.88 449 SER A N 1
ATOM 3714 C CA . SER A 1 449 ? -14.409 -6.725 34.136 1.00 87.88 449 SER A CA 1
ATOM 3715 C C . SER A 1 449 ? -14.779 -7.839 33.155 1.00 87.88 449 SER A C 1
ATOM 3717 O O . SER A 1 449 ? -14.930 -8.990 33.559 1.00 87.88 449 SER A O 1
ATOM 3719 N N . LYS A 1 450 ? -14.860 -7.529 31.855 1.00 86.19 450 LYS A N 1
ATOM 3720 C CA . LYS A 1 450 ? -15.135 -8.518 30.809 1.00 86.19 450 LYS A CA 1
ATOM 3721 C C . LYS A 1 450 ? -14.005 -9.542 30.710 1.00 86.19 450 LYS A C 1
ATOM 3723 O O . LYS A 1 450 ? -14.262 -10.747 30.688 1.00 86.19 450 LYS A O 1
ATOM 3728 N N . LYS A 1 451 ? -12.753 -9.069 30.737 1.00 86.81 451 LYS A N 1
ATOM 3729 C CA . LYS A 1 451 ? -11.558 -9.924 30.722 1.00 86.81 451 LYS A CA 1
ATOM 3730 C C . LYS A 1 451 ? -11.483 -10.832 31.949 1.00 86.81 451 LYS A C 1
ATOM 3732 O O . LYS A 1 451 ? -11.284 -12.037 31.800 1.00 86.81 451 LYS A O 1
ATOM 3737 N N . THR A 1 452 ? -11.663 -10.289 33.153 1.00 85.69 452 THR A N 1
ATOM 3738 C CA . THR A 1 452 ? -11.608 -11.087 34.391 1.00 85.69 452 THR A CA 1
ATOM 3739 C C . THR A 1 452 ? -12.739 -12.108 34.459 1.00 85.69 452 THR A C 1
ATOM 3741 O O . THR A 1 452 ? -12.495 -13.274 34.777 1.00 85.69 452 THR A O 1
ATOM 3744 N N . TRP A 1 453 ? -13.959 -11.711 34.087 1.00 82.38 453 TRP A N 1
ATOM 3745 C CA . TRP A 1 453 ? -15.104 -12.614 34.016 1.00 82.38 453 TRP A CA 1
ATOM 3746 C C . TRP A 1 453 ? -14.841 -13.789 33.069 1.00 82.38 453 TRP A C 1
ATOM 3748 O O . TRP A 1 453 ? -14.987 -14.940 33.474 1.00 82.38 453 TRP A O 1
ATOM 3758 N N . TYR A 1 454 ? -14.352 -13.534 31.855 1.00 83.31 454 TYR A N 1
ATOM 3759 C CA . TYR A 1 454 ? -14.056 -14.605 30.905 1.00 83.31 454 TYR A CA 1
ATOM 3760 C C . TYR A 1 454 ? -13.004 -15.596 31.426 1.00 83.31 454 TYR A C 1
ATOM 3762 O O . TYR A 1 454 ? -13.216 -16.809 31.379 1.00 83.31 454 TYR A O 1
ATOM 3770 N N . HIS A 1 455 ? -11.883 -15.103 31.964 1.00 83.38 455 HIS A N 1
ATOM 3771 C CA . HIS A 1 455 ? -10.829 -15.978 32.483 1.00 83.38 455 HIS A CA 1
ATOM 3772 C C . HIS A 1 455 ? -11.286 -16.791 33.701 1.00 83.38 455 HIS A C 1
ATOM 3774 O O . HIS A 1 455 ? -10.966 -17.976 33.786 1.00 83.38 455 HIS A O 1
ATOM 3780 N N . SER A 1 456 ? -12.078 -16.200 34.602 1.00 82.62 456 SER A N 1
ATOM 3781 C CA . SER A 1 456 ? -12.651 -16.925 35.747 1.00 82.62 456 SER A CA 1
ATOM 3782 C C . SER A 1 456 ? -13.645 -18.013 35.323 1.00 82.62 456 SER A C 1
ATOM 3784 O O . SER A 1 456 ? -13.593 -19.126 35.845 1.00 82.62 456 SER A O 1
ATOM 3786 N N . MET A 1 457 ? -14.497 -17.744 34.327 1.00 77.25 457 MET A N 1
ATOM 3787 C CA . MET A 1 457 ? -15.426 -18.740 33.779 1.00 77.25 457 MET A CA 1
ATOM 3788 C C . MET A 1 457 ? -14.674 -19.884 33.097 1.00 77.25 457 MET A C 1
ATOM 3790 O O . MET A 1 457 ? -14.994 -21.051 33.321 1.00 77.25 457 MET A O 1
ATOM 3794 N N . ARG A 1 458 ? -13.629 -19.561 32.329 1.00 76.81 458 ARG A N 1
ATOM 3795 C CA . ARG A 1 458 ? -12.761 -20.548 31.679 1.00 76.81 458 ARG A CA 1
ATOM 3796 C C . ARG A 1 458 ? -12.030 -21.434 32.690 1.00 76.81 458 ARG A C 1
ATOM 3798 O O . ARG A 1 458 ? -11.928 -22.637 32.481 1.00 76.81 458 ARG A O 1
ATOM 3805 N N . GLN A 1 459 ? -11.546 -20.861 33.792 1.00 79.69 459 GLN A N 1
ATOM 3806 C CA . GLN A 1 459 ? -10.894 -21.621 34.861 1.00 79.69 459 GLN A CA 1
ATOM 3807 C C . GLN A 1 459 ? -11.880 -22.548 35.589 1.00 79.69 459 GLN A C 1
ATOM 3809 O O . GLN A 1 459 ? -11.525 -23.673 35.923 1.00 79.69 459 GLN A O 1
ATOM 3814 N N . LYS A 1 460 ? -13.117 -22.089 35.822 1.00 76.12 460 LYS A N 1
ATOM 3815 C CA . LYS A 1 460 ? -14.129 -22.829 36.589 1.00 76.12 460 LYS A CA 1
ATOM 3816 C C . LYS A 1 460 ? -14.811 -23.949 35.796 1.00 76.12 460 LYS A C 1
ATOM 3818 O O . LYS A 1 460 ? -15.140 -24.977 36.379 1.00 76.12 460 LYS A O 1
ATOM 3823 N N . TYR A 1 461 ? -15.036 -23.756 34.497 1.00 70.38 461 TYR A N 1
ATOM 3824 C CA . TYR A 1 461 ? -15.831 -24.675 33.667 1.00 70.38 461 TYR A CA 1
ATOM 3825 C C . TYR A 1 461 ? -15.051 -25.307 32.501 1.00 70.38 461 TYR A C 1
ATOM 3827 O O . TYR A 1 461 ? -15.627 -26.067 31.722 1.00 70.38 461 TYR A O 1
ATOM 3835 N N . GLY A 1 462 ? -13.750 -25.024 32.376 1.00 65.25 462 GLY A N 1
ATOM 3836 C CA . GLY A 1 462 ? -12.965 -25.381 31.194 1.00 65.25 462 GLY A CA 1
ATOM 3837 C C . GLY A 1 462 ? -13.355 -24.543 29.971 1.00 65.25 462 GLY A C 1
ATOM 3838 O O . GLY A 1 462 ? -14.138 -23.597 30.067 1.00 65.25 462 GLY A O 1
ATOM 3839 N N . ASP A 1 463 ? -12.799 -24.867 28.801 1.00 58.22 463 ASP A N 1
ATOM 3840 C CA . ASP A 1 463 ? -13.148 -24.175 27.555 1.00 58.22 463 ASP A CA 1
ATOM 3841 C C . ASP A 1 463 ? -14.651 -24.357 27.240 1.00 58.22 463 ASP A C 1
ATOM 3843 O O . ASP A 1 463 ? -15.078 -25.491 26.991 1.00 58.22 463 ASP A O 1
ATOM 3847 N N . PRO A 1 464 ? -15.457 -23.274 27.159 1.00 54.28 464 PRO A N 1
ATOM 3848 C CA . PRO A 1 464 ? -16.896 -23.357 26.862 1.00 54.28 464 PRO A CA 1
ATOM 3849 C C . PRO A 1 464 ? -17.203 -24.047 25.522 1.00 54.28 464 PRO A C 1
ATOM 3851 O O . PRO A 1 464 ? -18.291 -24.576 25.301 1.00 54.28 464 PRO A O 1
ATOM 3854 N N . PHE A 1 465 ? -16.224 -24.059 24.614 1.00 46.12 465 PHE A N 1
ATOM 3855 C CA . PHE A 1 465 ? -16.318 -24.718 23.316 1.00 46.12 465 PHE A CA 1
ATOM 3856 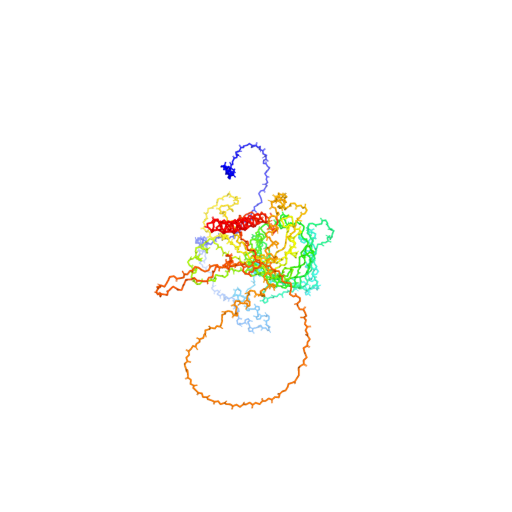C C . PHE A 1 465 ? -16.317 -26.252 23.429 1.00 46.12 465 PHE A C 1
ATOM 3858 O O . PHE A 1 465 ? -17.070 -26.917 22.720 1.00 46.12 465 PHE A O 1
ATOM 3865 N N . LEU A 1 466 ? -15.534 -26.829 24.350 1.00 44.62 466 LEU A N 1
ATOM 3866 C CA . LEU A 1 466 ? -15.418 -28.285 24.507 1.00 44.62 466 LEU A CA 1
ATOM 3867 C C . LEU A 1 466 ? -16.585 -28.896 25.299 1.00 44.62 466 LEU A C 1
ATOM 3869 O O . LEU A 1 466 ? -16.926 -30.059 25.082 1.00 44.62 466 LEU A O 1
ATOM 3873 N N . SER A 1 467 ? -17.238 -28.126 26.173 1.00 45.72 467 SER A N 1
ATOM 3874 C CA . SER A 1 467 ? -18.434 -28.574 26.902 1.00 45.72 467 SER A CA 1
ATOM 3875 C C . SER A 1 467 ? -19.685 -28.628 26.011 1.00 45.72 467 SER A C 1
ATOM 3877 O O . SER A 1 467 ? -20.509 -29.535 26.162 1.00 45.72 467 SER A O 1
ATOM 3879 N N . SER A 1 468 ? -19.792 -27.736 25.017 1.00 43.03 468 SER A N 1
ATOM 3880 C CA . SER A 1 468 ? -20.878 -27.765 24.021 1.00 43.03 468 SER A CA 1
ATOM 3881 C C . SER A 1 468 ? -20.802 -28.975 23.075 1.00 43.03 468 SER A C 1
ATOM 3883 O O . SER A 1 468 ? -21.833 -29.527 22.699 1.00 43.03 468 SER A O 1
ATOM 3885 N N . LEU A 1 469 ? -19.591 -29.460 22.769 1.00 38.75 469 LEU A N 1
ATOM 3886 C CA . LEU A 1 469 ? -19.376 -30.658 21.948 1.00 38.75 469 LEU A CA 1
ATOM 3887 C C . LEU A 1 469 ? -19.652 -31.962 22.711 1.00 38.75 469 LEU A C 1
ATOM 3889 O O . LEU A 1 469 ? -20.110 -32.928 22.109 1.00 38.75 469 LEU A O 1
ATOM 3893 N N . ARG A 1 470 ? -19.444 -32.003 24.036 1.00 35.78 470 ARG A N 1
ATOM 3894 C CA . ARG A 1 470 ? -19.798 -33.180 24.858 1.00 35.78 470 ARG A CA 1
ATOM 3895 C C . ARG A 1 470 ? -21.302 -33.350 25.076 1.00 35.78 470 ARG A C 1
ATOM 3897 O O . ARG A 1 470 ? -21.738 -34.457 25.365 1.00 35.78 470 ARG A O 1
ATOM 3904 N N . SER A 1 471 ? -22.086 -32.286 24.916 1.00 34.47 471 SER A N 1
ATOM 3905 C CA . SER A 1 471 ? -23.542 -32.316 25.127 1.00 34.47 471 SER A CA 1
ATOM 3906 C C . SER A 1 471 ? -24.333 -32.733 23.876 1.00 34.47 471 SER A C 1
ATOM 3908 O O . SER A 1 471 ? -25.552 -32.847 23.930 1.00 34.47 471 SER A O 1
ATOM 3910 N N . SER A 1 472 ? -23.654 -32.982 22.749 1.00 32.34 472 SER A N 1
ATOM 3911 C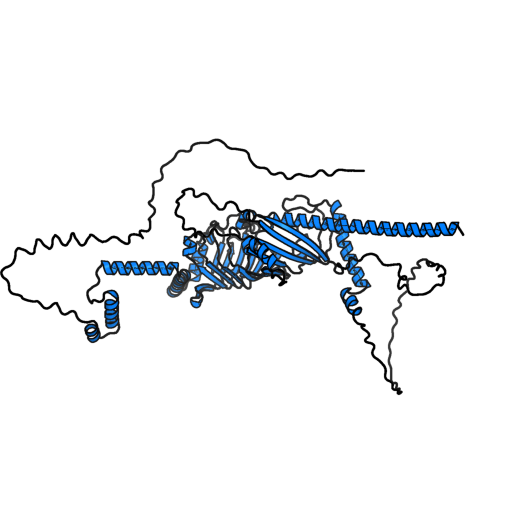 CA . SER A 1 472 ? -24.254 -33.295 21.446 1.00 32.34 472 SER A CA 1
ATOM 3912 C C . SER A 1 472 ? -23.870 -34.699 20.949 1.00 32.34 472 SER A C 1
ATOM 3914 O O . SER A 1 472 ? -23.444 -34.855 19.811 1.00 32.34 472 SER A O 1
ATOM 3916 N N . THR A 1 473 ? -24.017 -35.736 21.776 1.00 35.25 473 THR A N 1
ATOM 3917 C CA . THR A 1 473 ? -24.080 -37.132 21.290 1.00 35.25 473 THR A CA 1
ATOM 3918 C C . THR A 1 473 ? -24.690 -38.033 22.357 1.00 35.25 473 THR A C 1
ATOM 3920 O O . THR A 1 473 ? -23.968 -38.689 23.089 1.00 35.25 473 THR A O 1
ATOM 3923 N N . TYR A 1 474 ? -26.020 -38.066 22.431 1.00 27.64 474 TYR A N 1
ATOM 3924 C CA . TYR A 1 474 ? -26.787 -39.254 22.821 1.00 27.64 474 TYR A CA 1
ATOM 3925 C C . TYR A 1 474 ? -28.132 -39.190 22.092 1.00 27.64 474 TYR A C 1
ATOM 3927 O O . TYR A 1 474 ? -29.158 -38.828 22.652 1.00 27.64 474 TYR A O 1
ATOM 3935 N N . ILE A 1 475 ? -28.107 -39.504 20.795 1.00 27.92 475 ILE A N 1
ATOM 3936 C CA . ILE A 1 475 ? -29.285 -40.062 20.132 1.00 27.92 475 ILE A CA 1
ATOM 3937 C C . ILE A 1 475 ? -29.214 -41.553 20.453 1.00 27.92 475 ILE A C 1
ATOM 3939 O O . ILE A 1 475 ? -28.442 -42.294 19.844 1.00 27.92 475 ILE A O 1
ATOM 3943 N N . SER A 1 476 ? -29.939 -41.975 21.486 1.00 26.25 476 SER A N 1
ATOM 3944 C CA . SER A 1 476 ? -30.190 -43.387 21.750 1.00 26.25 476 SER A CA 1
ATOM 3945 C C . SER A 1 476 ? -31.136 -43.901 20.669 1.00 26.25 476 SER A C 1
ATOM 3947 O O . SER A 1 476 ? -32.342 -43.676 20.726 1.00 26.25 476 SER A O 1
ATOM 3949 N N . ASN A 1 477 ? -30.582 -44.574 19.663 1.00 28.59 477 ASN A N 1
ATOM 3950 C CA . ASN A 1 477 ? -31.377 -45.427 18.793 1.00 28.59 477 ASN A CA 1
ATOM 3951 C C . ASN A 1 477 ? -31.763 -46.677 19.587 1.00 28.59 477 ASN A C 1
ATOM 3953 O O . ASN A 1 477 ? -30.956 -47.590 19.755 1.00 28.59 477 ASN A O 1
ATOM 3957 N N . GLU A 1 478 ? -32.999 -46.706 20.076 1.00 28.20 478 GLU A N 1
ATOM 3958 C CA . GLU A 1 478 ? -33.653 -47.942 20.486 1.00 28.20 478 GLU A CA 1
ATOM 3959 C C . GLU A 1 478 ? -34.021 -48.773 19.250 1.00 28.20 478 GLU A C 1
ATOM 3961 O O . GLU A 1 478 ? -34.712 -48.317 18.337 1.00 28.20 478 GLU A O 1
ATOM 3966 N N . SER A 1 479 ? -33.575 -50.027 19.230 1.00 23.97 479 SER A N 1
ATOM 3967 C CA . SER A 1 479 ? -34.248 -51.133 18.543 1.00 23.97 479 SER A CA 1
ATOM 3968 C C . SER A 1 479 ? -33.815 -52.475 19.150 1.00 23.97 479 SER A C 1
ATOM 3970 O O . SER A 1 479 ? -32.758 -52.548 19.778 1.00 23.97 479 SER A O 1
ATOM 3972 N N . PRO A 1 480 ? -34.665 -53.514 19.066 1.00 32.03 480 PRO A N 1
ATOM 3973 C CA . PRO A 1 480 ? -34.985 -54.338 20.226 1.00 32.03 480 PRO A CA 1
ATOM 3974 C C . PRO A 1 480 ? -34.230 -55.673 20.304 1.00 32.03 480 PRO A C 1
ATOM 3976 O O . PRO A 1 480 ? -33.792 -56.225 19.301 1.00 32.03 480 PRO A O 1
ATOM 3979 N N . ALA A 1 481 ? -34.149 -56.162 21.547 1.00 27.95 481 ALA A N 1
ATOM 3980 C CA . ALA A 1 481 ? -34.001 -57.537 22.039 1.00 27.95 481 ALA A CA 1
ATOM 3981 C C . ALA A 1 481 ? -33.354 -58.612 21.137 1.00 27.95 481 ALA A C 1
ATOM 3983 O O . ALA A 1 481 ? -33.910 -58.997 20.113 1.00 27.95 481 ALA A O 1
ATOM 3984 N N . ASN A 1 482 ? -32.314 -59.279 21.662 1.00 25.91 482 ASN A N 1
ATOM 3985 C CA . ASN A 1 482 ? -32.376 -60.735 21.845 1.00 25.91 482 ASN A CA 1
ATOM 3986 C C . ASN A 1 482 ? -31.307 -61.294 22.800 1.00 25.91 482 ASN A C 1
ATOM 3988 O O . ASN A 1 482 ? -30.164 -60.853 22.847 1.00 25.91 482 ASN A O 1
ATOM 3992 N N . ASN A 1 483 ? -31.758 -62.292 23.558 1.00 28.09 483 ASN A N 1
ATOM 3993 C CA . ASN A 1 483 ? -31.085 -63.066 24.598 1.00 28.09 483 ASN A CA 1
ATOM 3994 C C . ASN A 1 483 ? -29.759 -63.717 24.161 1.00 28.09 483 ASN A C 1
ATOM 3996 O O . ASN A 1 483 ? -29.681 -64.278 23.073 1.00 28.09 483 ASN A O 1
ATOM 4000 N N . SER A 1 484 ? -28.784 -63.825 25.072 1.00 25.70 484 SER A N 1
ATOM 4001 C CA . SER A 1 484 ? -28.368 -65.129 25.628 1.00 25.70 484 SER A CA 1
ATOM 4002 C C . SER A 1 484 ? -27.180 -65.019 26.600 1.00 25.70 484 SER A C 1
ATOM 4004 O O . SER A 1 484 ? -26.267 -64.215 26.453 1.00 25.70 484 SER A O 1
ATOM 4006 N N . SER A 1 485 ? -27.253 -65.870 27.618 1.00 27.89 485 SER A N 1
ATOM 4007 C CA . SER A 1 485 ? -26.301 -66.195 28.685 1.00 27.89 485 SER A CA 1
ATOM 4008 C C . SER A 1 485 ? -24.830 -66.406 28.282 1.00 27.89 485 SER A C 1
ATOM 4010 O O . SER A 1 485 ? -24.584 -67.091 27.291 1.00 27.89 485 SER A O 1
ATOM 4012 N N . ARG A 1 486 ? -23.878 -66.086 29.179 1.00 25.97 486 ARG A N 1
ATOM 4013 C CA . ARG A 1 486 ? -23.114 -67.082 29.982 1.00 25.97 486 ARG A CA 1
ATOM 4014 C C . ARG A 1 486 ? -21.976 -66.463 30.814 1.00 25.97 486 ARG A C 1
ATOM 4016 O O . ARG A 1 486 ? -21.236 -65.606 30.354 1.00 25.97 486 ARG A O 1
ATOM 4023 N N . ASN A 1 487 ? -21.844 -67.007 32.026 1.00 29.25 487 ASN A N 1
ATOM 4024 C CA . ASN A 1 487 ? -20.705 -66.957 32.950 1.00 29.25 487 ASN A CA 1
ATOM 4025 C C . ASN A 1 487 ? -19.342 -67.247 32.294 1.00 29.25 487 ASN A C 1
ATOM 4027 O O . ASN A 1 487 ? -19.238 -68.229 31.564 1.00 29.25 487 ASN A O 1
ATOM 4031 N N . SER A 1 488 ? -18.288 -66.558 32.748 1.00 27.77 488 SER A N 1
ATOM 4032 C CA . SER A 1 488 ? -17.138 -67.181 33.441 1.00 27.77 488 SER A CA 1
ATOM 4033 C C . SER A 1 488 ? -16.183 -66.112 33.985 1.00 27.77 488 SER A C 1
ATOM 4035 O O . SER A 1 488 ? -15.809 -65.198 33.254 1.00 27.77 488 SER A O 1
ATOM 4037 N N . GLY A 1 489 ? -15.766 -66.246 35.246 1.00 26.09 489 GLY A N 1
ATOM 4038 C CA . GLY A 1 489 ? -14.703 -65.430 35.828 1.00 26.09 489 GLY A CA 1
ATOM 4039 C C . GLY A 1 489 ? -13.303 -65.846 35.370 1.00 26.09 489 GLY A C 1
ATOM 4040 O O . GLY A 1 489 ? -13.106 -66.953 34.877 1.00 26.09 489 GLY A O 1
ATOM 4041 N N . ASN A 1 490 ? -12.331 -64.958 35.576 1.00 27.91 490 ASN A N 1
ATOM 4042 C CA . ASN A 1 490 ? -11.092 -65.275 36.284 1.00 27.91 490 ASN A CA 1
ATOM 4043 C C . ASN A 1 490 ? -10.314 -63.999 36.627 1.00 27.91 490 ASN A C 1
ATOM 4045 O O . ASN A 1 490 ? -10.286 -63.033 35.869 1.00 27.91 490 ASN A O 1
ATOM 4049 N N . ALA A 1 491 ? -9.730 -64.042 37.820 1.00 28.02 491 ALA A N 1
ATOM 4050 C CA . ALA A 1 491 ? -8.922 -63.030 38.479 1.00 28.02 491 ALA A CA 1
ATOM 4051 C C . ALA A 1 491 ? -7.433 -63.114 38.095 1.00 28.02 491 ALA A C 1
ATOM 4053 O O . ALA A 1 491 ? -7.012 -64.149 37.582 1.00 28.02 491 ALA A O 1
ATOM 4054 N N . LEU A 1 492 ? -6.688 -62.044 38.434 1.00 25.88 492 LEU A N 1
ATOM 4055 C CA . LEU A 1 492 ? -5.227 -61.863 38.663 1.00 25.88 492 LEU A CA 1
ATOM 4056 C C . LEU A 1 492 ? -4.812 -60.516 38.038 1.00 25.88 492 LEU A C 1
ATOM 4058 O O . LEU A 1 492 ? -5.049 -60.325 36.853 1.00 25.88 492 LEU A O 1
ATOM 4062 N N . GLY A 1 493 ? -4.200 -59.519 38.679 1.00 27.17 493 GLY A N 1
ATOM 4063 C CA . GLY A 1 493 ? -3.640 -59.228 40.009 1.00 27.17 493 GLY A CA 1
ATOM 4064 C C . GLY A 1 493 ? -2.957 -57.842 39.853 1.00 27.17 493 GLY A C 1
ATOM 4065 O O . GLY A 1 493 ? -2.472 -57.556 38.763 1.00 27.17 493 GLY A O 1
ATOM 4066 N N . ASP A 1 494 ? -3.200 -56.875 40.748 1.00 24.80 494 ASP A N 1
ATOM 4067 C CA . ASP A 1 494 ? -2.232 -56.348 41.749 1.00 24.80 494 ASP A CA 1
ATOM 4068 C C . ASP A 1 494 ? -1.041 -55.571 41.113 1.00 24.80 494 ASP A C 1
ATOM 4070 O O . ASP A 1 494 ? -0.437 -56.066 40.173 1.00 24.80 494 ASP A O 1
ATOM 4074 N N . MET A 1 495 ? -0.607 -54.345 41.448 1.00 27.44 495 MET A N 1
ATOM 4075 C CA . MET A 1 495 ? -0.585 -53.451 42.628 1.00 27.44 495 MET A CA 1
ATOM 4076 C C . MET A 1 495 ? -0.529 -51.992 42.075 1.00 27.44 495 MET A C 1
ATOM 4078 O O . MET A 1 495 ? 0.020 -51.787 40.998 1.00 27.44 495 MET A O 1
ATOM 4082 N N . GLY A 1 496 ? -1.042 -50.893 42.640 1.00 23.73 496 GLY A N 1
ATOM 4083 C CA . GLY A 1 496 ? -1.244 -50.497 44.031 1.00 23.73 496 GLY A CA 1
ATOM 4084 C C . GLY A 1 496 ? -0.123 -49.548 44.480 1.00 23.73 496 GLY A C 1
ATOM 4085 O O . GLY A 1 496 ? 0.906 -50.062 44.874 1.00 23.73 496 GLY A O 1
ATOM 4086 N N . TRP A 1 497 ? -0.318 -48.216 44.432 1.00 24.25 497 TRP A N 1
ATOM 4087 C CA . TRP A 1 497 ? 0.245 -47.227 45.383 1.00 24.25 497 TRP A CA 1
ATOM 4088 C C . TRP A 1 497 ? -0.574 -45.926 45.345 1.00 24.25 497 TRP A C 1
ATOM 4090 O O . TRP A 1 497 ? -0.509 -45.137 44.405 1.00 24.25 497 TRP A O 1
ATOM 4100 N N . THR A 1 498 ? -1.365 -45.733 46.395 1.00 24.20 498 THR A N 1
ATOM 4101 C CA . THR A 1 498 ? -2.097 -44.514 46.745 1.00 24.20 498 THR A CA 1
ATOM 4102 C C . THR A 1 498 ? -1.248 -43.649 47.671 1.00 24.20 498 THR A C 1
ATOM 4104 O O . THR A 1 498 ? -0.742 -44.161 48.668 1.00 24.20 498 THR A O 1
ATOM 4107 N N . PHE A 1 499 ? -1.177 -42.343 47.412 1.00 26.00 499 PHE A N 1
ATOM 4108 C CA . PHE A 1 499 ? -0.951 -41.342 48.453 1.00 26.00 499 PHE A CA 1
ATOM 4109 C C . PHE A 1 499 ? -1.976 -40.217 48.308 1.00 26.00 499 PHE A C 1
ATOM 4111 O O . PHE A 1 499 ? -2.265 -39.736 47.215 1.00 26.00 499 PHE A O 1
ATOM 4118 N N . THR A 1 500 ? -2.564 -39.912 49.454 1.00 25.89 500 THR A N 1
ATOM 4119 C CA . THR A 1 500 ? -3.632 -38.968 49.764 1.00 25.89 500 THR A CA 1
ATOM 4120 C C . THR A 1 500 ? -3.146 -37.527 49.683 1.00 25.89 500 THR A C 1
ATOM 4122 O O . THR A 1 500 ? -2.070 -37.231 50.199 1.00 25.89 500 THR A O 1
ATOM 4125 N N . ASP A 1 501 ? -3.964 -36.634 49.124 1.00 27.77 501 ASP A N 1
ATOM 4126 C CA . ASP A 1 501 ? -3.829 -35.195 49.351 1.00 27.77 501 ASP A CA 1
ATOM 4127 C C . ASP A 1 501 ? -5.075 -34.693 50.089 1.00 27.77 501 ASP A C 1
ATOM 4129 O O . ASP A 1 501 ? -6.209 -34.826 49.614 1.00 27.77 501 ASP A O 1
ATOM 4133 N N . ASP A 1 502 ? -4.834 -34.196 51.299 1.00 26.38 502 ASP A N 1
ATOM 4134 C CA . ASP A 1 502 ? -5.803 -33.640 52.232 1.00 26.38 502 ASP A CA 1
ATOM 4135 C C . ASP A 1 502 ? -6.417 -32.366 51.645 1.00 26.38 502 ASP A C 1
ATOM 4137 O O . ASP A 1 502 ? -5.844 -31.278 51.697 1.00 26.38 502 ASP A O 1
ATOM 4141 N N . GLN A 1 503 ? -7.639 -32.469 51.126 1.00 29.25 503 GLN A N 1
ATOM 4142 C CA . GLN A 1 503 ? -8.463 -31.295 50.861 1.00 29.25 503 GLN A CA 1
ATOM 4143 C C . GLN A 1 503 ? -9.282 -30.977 52.112 1.00 29.25 503 GLN A C 1
ATOM 4145 O O . GLN A 1 503 ? -10.364 -31.518 52.347 1.00 29.25 503 GLN A O 1
ATOM 4150 N N . ILE A 1 504 ? -8.728 -30.066 52.912 1.00 30.02 504 ILE A N 1
ATOM 4151 C CA . ILE A 1 504 ? -9.408 -29.329 53.976 1.00 30.02 504 ILE A CA 1
ATOM 4152 C C . ILE A 1 504 ? -10.694 -28.724 53.394 1.00 30.02 504 ILE A C 1
ATOM 4154 O O . ILE A 1 504 ? -10.673 -27.740 52.653 1.00 30.02 504 ILE A O 1
ATOM 4158 N N . GLN A 1 505 ? -11.837 -29.322 53.732 1.00 27.95 505 GLN A N 1
ATOM 4159 C CA . GLN A 1 505 ? -13.147 -28.755 53.445 1.00 27.95 505 GLN A CA 1
ATOM 4160 C C . GLN A 1 505 ? -13.381 -27.543 54.352 1.00 27.95 505 GLN A C 1
ATOM 4162 O O . GLN A 1 505 ? -13.806 -27.676 55.501 1.00 27.95 505 GLN A O 1
ATOM 4167 N N . HIS A 1 506 ? -13.167 -26.336 53.829 1.00 28.16 506 HIS A N 1
ATOM 4168 C CA . HIS A 1 506 ? -13.797 -25.154 54.406 1.00 28.16 506 HIS A CA 1
ATOM 4169 C C . HIS A 1 506 ? -15.308 -25.223 54.144 1.00 28.16 506 HIS A C 1
ATOM 4171 O O . HIS A 1 506 ? -15.796 -24.855 53.078 1.00 28.16 506 HIS A O 1
ATOM 4177 N N . LYS A 1 507 ? -16.063 -25.697 55.142 1.00 27.92 507 LYS A N 1
ATOM 4178 C CA . LYS A 1 507 ? -17.505 -25.452 55.255 1.00 27.92 507 LYS A CA 1
ATOM 4179 C C . LYS A 1 507 ? -17.727 -23.941 55.388 1.00 27.92 507 LYS A C 1
ATOM 4181 O O . LYS A 1 507 ? -17.580 -23.399 56.480 1.00 27.92 507 LYS A O 1
ATOM 4186 N N . SER A 1 508 ? -18.120 -23.256 54.314 1.00 29.00 508 SER A N 1
ATOM 4187 C CA . SER A 1 508 ? -18.890 -22.019 54.459 1.00 29.00 508 SER A CA 1
ATOM 4188 C C . SER A 1 508 ? -20.361 -22.400 54.592 1.00 29.00 508 SER A C 1
ATOM 4190 O O . SER A 1 508 ? -21.029 -22.743 53.618 1.00 29.00 508 SER A O 1
ATOM 4192 N N . SER A 1 509 ? -20.836 -22.396 55.833 1.00 25.56 509 SER A N 1
ATOM 4193 C CA . SER A 1 509 ? -22.243 -22.492 56.202 1.00 25.56 509 SER A CA 1
ATOM 4194 C C . SER A 1 509 ? -23.030 -21.338 55.573 1.00 25.56 509 SER A C 1
ATOM 4196 O O . SER A 1 509 ? -22.896 -20.191 55.997 1.00 25.56 509 SER A O 1
ATOM 4198 N N . TYR A 1 510 ? -23.852 -21.636 54.571 1.00 30.91 510 TYR A N 1
ATOM 4199 C CA . TYR A 1 510 ? -24.995 -20.794 54.220 1.00 30.91 510 TYR A CA 1
ATOM 4200 C C . TYR A 1 510 ? -26.189 -21.245 55.075 1.00 30.91 510 TYR A C 1
ATOM 4202 O O . TYR A 1 510 ? -26.264 -22.435 55.393 1.00 30.91 510 TYR A O 1
ATOM 4210 N N . PRO A 1 511 ? -27.103 -20.347 55.484 1.00 26.45 511 PRO A N 1
ATOM 4211 C CA . PRO A 1 511 ? -28.291 -20.768 56.211 1.00 26.45 511 PRO A CA 1
ATOM 4212 C C . PRO A 1 511 ? -29.157 -21.644 55.297 1.00 26.45 511 PRO A C 1
ATOM 4214 O O . PRO A 1 511 ? -29.404 -21.299 54.141 1.00 26.45 511 PRO A O 1
ATOM 4217 N N . GLU A 1 512 ? -29.579 -22.791 55.826 1.00 26.31 512 GLU A N 1
ATOM 4218 C CA . GLU A 1 512 ? -30.567 -23.691 55.231 1.00 26.31 512 GLU A CA 1
ATOM 4219 C C . GLU A 1 512 ? -31.850 -22.901 54.938 1.00 26.31 512 GLU A C 1
ATOM 4221 O O . GLU A 1 512 ? -32.510 -22.406 55.850 1.00 26.31 512 GLU A O 1
ATOM 4226 N N . ILE A 1 513 ? -32.198 -22.750 53.659 1.00 26.95 513 ILE A N 1
ATOM 4227 C CA . ILE A 1 513 ? -33.512 -22.242 53.265 1.00 26.95 513 ILE A CA 1
ATOM 4228 C C . ILE A 1 513 ? -34.451 -23.445 53.306 1.00 26.95 513 ILE A C 1
ATOM 4230 O O . ILE A 1 513 ? -34.398 -24.310 52.432 1.00 26.95 513 ILE A O 1
ATOM 4234 N N . THR A 1 514 ? -35.292 -23.522 54.332 1.00 28.06 514 THR A N 1
ATOM 4235 C CA . THR A 1 514 ? -36.396 -24.480 54.388 1.00 28.06 514 THR A CA 1
ATOM 4236 C C . THR A 1 514 ? -37.420 -24.125 53.310 1.00 28.06 514 THR A C 1
ATOM 4238 O O . THR A 1 514 ? -38.112 -23.111 53.378 1.00 28.06 514 THR A O 1
ATOM 4241 N N . VAL A 1 515 ? -37.498 -24.955 52.269 1.00 29.89 515 VAL A N 1
ATOM 4242 C CA . VAL A 1 515 ? -38.543 -24.869 51.243 1.00 29.89 515 VAL A CA 1
ATOM 4243 C C . VAL A 1 515 ? -39.790 -25.553 51.799 1.00 29.89 515 VAL A C 1
ATOM 4245 O O . VAL A 1 515 ? -39.800 -26.769 51.965 1.00 29.89 515 VAL A O 1
ATOM 4248 N N . PHE A 1 516 ? -40.842 -24.788 52.091 1.00 24.36 516 PHE A N 1
ATOM 4249 C CA . PHE A 1 516 ? -42.165 -25.359 52.352 1.00 24.36 516 PHE A CA 1
ATOM 4250 C C . PHE A 1 516 ? -42.824 -25.747 51.023 1.00 24.36 516 PHE A C 1
ATOM 4252 O O . PHE A 1 516 ? -43.023 -24.902 50.150 1.00 24.36 516 PHE A O 1
ATOM 4259 N N . SER A 1 517 ? -43.162 -27.028 50.874 1.00 28.03 517 SER A N 1
ATOM 4260 C CA . SER A 1 517 ? -44.053 -27.534 49.829 1.00 28.03 517 SER A CA 1
ATOM 4261 C C . SER A 1 517 ? -45.504 -27.403 50.294 1.00 28.03 517 SER A C 1
ATOM 4263 O O . SER A 1 517 ? -45.863 -27.947 51.340 1.00 28.03 517 SER A O 1
ATOM 4265 N N . TRP A 1 518 ? -46.335 -26.705 49.524 1.00 29.50 518 TRP A N 1
ATOM 4266 C CA . TRP A 1 518 ? -47.790 -26.734 49.699 1.00 29.50 518 TRP A CA 1
ATOM 4267 C C . TRP A 1 518 ? -48.348 -28.063 49.162 1.00 29.50 518 TRP A C 1
ATOM 4269 O O . TRP A 1 518 ? -47.779 -28.584 48.199 1.00 29.50 518 TRP A O 1
ATOM 4279 N N . PRO A 1 519 ? -49.402 -28.637 49.771 1.00 33.62 519 PRO A N 1
ATOM 4280 C CA . PRO A 1 519 ? -49.951 -29.909 49.322 1.00 33.62 519 PRO A CA 1
ATOM 4281 C C . PRO A 1 519 ? -50.610 -29.735 47.950 1.00 33.62 519 PRO A C 1
ATOM 4283 O O . PRO A 1 519 ? -51.372 -28.795 47.732 1.00 33.62 519 PRO A O 1
ATOM 4286 N N . GLU A 1 520 ? -50.245 -30.619 47.025 1.00 37.06 520 GLU A N 1
ATOM 4287 C CA . GLU A 1 520 ? -50.836 -30.739 45.694 1.00 37.06 520 GLU A CA 1
ATOM 4288 C C . GLU A 1 520 ? -52.253 -31.314 45.844 1.00 37.06 520 GLU A C 1
ATOM 4290 O O . GLU A 1 520 ? -52.418 -32.401 46.397 1.00 37.06 520 GLU A O 1
ATOM 4295 N N . ASP A 1 521 ? -53.268 -30.583 45.377 1.00 31.83 521 ASP A N 1
ATOM 4296 C CA . ASP A 1 521 ? -54.606 -31.144 45.190 1.00 31.83 521 ASP A CA 1
ATOM 4297 C C . ASP A 1 521 ? -54.558 -32.154 44.031 1.00 31.83 521 ASP A C 1
ATOM 4299 O O . ASP A 1 521 ? -54.056 -31.859 42.941 1.00 31.83 521 ASP A O 1
ATOM 4303 N N . GLU A 1 522 ? -55.061 -33.361 44.292 1.00 41.81 522 GLU A N 1
ATOM 4304 C CA . GLU A 1 522 ? -55.244 -34.420 43.303 1.00 41.81 522 GLU A CA 1
ATOM 4305 C C . GLU A 1 522 ? -56.296 -33.997 42.273 1.00 41.81 522 GLU A C 1
ATOM 4307 O O . GLU A 1 522 ? -57.469 -33.884 42.606 1.00 41.81 522 GLU A O 1
ATOM 4312 N N . ASP A 1 523 ? -55.887 -33.808 41.018 1.00 35.69 523 ASP A N 1
ATOM 4313 C CA . ASP A 1 523 ? -56.667 -34.228 39.853 1.00 35.69 523 ASP A CA 1
ATOM 4314 C C . ASP A 1 523 ? -55.774 -34.289 38.605 1.00 35.69 523 ASP A C 1
ATOM 4316 O O . ASP A 1 523 ? -54.851 -33.499 38.395 1.00 35.69 523 ASP A O 1
ATOM 4320 N N . GLY A 1 524 ? -56.004 -35.330 37.809 1.00 33.06 524 GLY A N 1
ATOM 4321 C CA . GLY A 1 524 ? -55.004 -35.932 36.938 1.00 33.06 524 GLY A CA 1
ATOM 4322 C C . GLY A 1 524 ? -54.742 -35.259 35.584 1.00 33.06 524 GLY A C 1
ATOM 4323 O O . GLY A 1 524 ? -55.644 -34.803 34.885 1.00 33.06 524 GLY A O 1
ATOM 4324 N N . ASN A 1 525 ? -53.479 -35.440 35.181 1.00 29.77 525 ASN A N 1
ATOM 4325 C CA . ASN A 1 525 ? -52.927 -35.624 33.832 1.00 29.77 525 ASN A CA 1
ATOM 4326 C C . ASN A 1 525 ? -52.359 -34.424 33.041 1.00 29.77 525 ASN A C 1
ATOM 4328 O O . ASN A 1 525 ? -53.003 -33.809 32.195 1.00 29.77 525 ASN A O 1
ATOM 4332 N N . ASN A 1 526 ? -51.032 -34.327 33.214 1.00 29.94 526 ASN A N 1
ATOM 4333 C CA . ASN A 1 526 ? -49.959 -34.042 32.253 1.00 29.94 526 ASN A CA 1
ATOM 4334 C C . ASN A 1 526 ? -49.749 -32.602 31.777 1.00 29.94 526 ASN A C 1
ATOM 4336 O O . ASN A 1 526 ? -49.810 -32.274 30.593 1.00 29.94 526 ASN A O 1
ATOM 4340 N N . SER A 1 527 ? -49.309 -31.790 32.733 1.00 29.38 527 SER A N 1
ATOM 4341 C CA . SER A 1 527 ? -48.414 -30.654 32.541 1.00 29.38 527 SER A CA 1
ATOM 4342 C C . SER A 1 527 ? -46.938 -31.091 32.602 1.00 29.38 527 SER A C 1
ATOM 4344 O O . SER A 1 527 ? -46.422 -31.368 33.684 1.00 29.38 527 SER A O 1
ATOM 4346 N N . GLU A 1 528 ? -46.204 -31.060 31.486 1.00 33.25 528 GLU A N 1
ATOM 4347 C CA . GLU A 1 528 ? -44.748 -30.831 31.544 1.00 33.25 528 GLU A CA 1
ATOM 4348 C C . GLU A 1 528 ? -44.516 -29.329 31.727 1.00 33.25 528 GLU A C 1
ATOM 4350 O O . GLU A 1 528 ? -44.269 -28.559 30.800 1.00 33.25 528 GLU A O 1
ATOM 4355 N N . GLY A 1 529 ? -44.686 -28.897 32.970 1.00 39.12 529 GLY A N 1
ATOM 4356 C CA . GLY A 1 529 ? -44.493 -27.529 33.402 1.00 39.12 529 GLY A CA 1
ATOM 4357 C C . GLY A 1 529 ? -44.285 -27.519 34.904 1.00 39.12 529 GLY A C 1
ATOM 4358 O O . GLY A 1 529 ? -45.215 -27.773 35.655 1.00 39.12 529 GLY A O 1
ATOM 4359 N N . GLY A 1 530 ? -43.061 -27.205 35.326 1.00 36.66 530 GLY A N 1
ATOM 4360 C CA . GLY A 1 530 ? -42.764 -26.867 36.715 1.00 36.66 530 GLY A CA 1
ATOM 4361 C C . GLY A 1 530 ? -41.755 -27.788 37.382 1.00 36.66 530 GLY A C 1
ATOM 4362 O O . GLY A 1 530 ? -42.137 -28.703 38.099 1.00 36.66 530 GLY A O 1
ATOM 4363 N N . LYS A 1 531 ? -40.465 -27.488 37.188 1.00 34.81 531 LYS A N 1
ATOM 4364 C CA . LYS A 1 531 ? -39.394 -27.595 38.198 1.00 34.81 531 LYS A CA 1
ATOM 4365 C C . LYS A 1 531 ? -38.088 -27.087 37.586 1.00 34.81 531 LYS A C 1
ATOM 4367 O O . LYS A 1 531 ? -37.424 -27.816 36.872 1.00 34.81 531 LYS A O 1
ATOM 4372 N N . GLU A 1 532 ? -37.790 -25.808 37.828 1.00 30.11 532 GLU A N 1
ATOM 4373 C CA . GLU A 1 532 ? -36.439 -25.223 37.936 1.00 30.11 532 GLU A CA 1
ATOM 4374 C C . GLU A 1 532 ? -36.573 -23.699 38.124 1.00 30.11 532 GLU A C 1
ATOM 4376 O O . GLU A 1 532 ? -36.630 -22.921 37.171 1.00 30.11 532 GLU A O 1
ATOM 4381 N N . ILE A 1 533 ? -36.639 -23.250 39.380 1.00 38.06 533 ILE A N 1
ATOM 4382 C CA . ILE A 1 533 ? -36.471 -21.839 39.745 1.00 38.06 533 ILE A CA 1
ATOM 4383 C C . ILE A 1 533 ? -35.131 -21.744 40.470 1.00 38.06 533 ILE A C 1
ATOM 4385 O O . ILE A 1 533 ? -35.062 -21.952 41.672 1.00 38.06 533 ILE A O 1
ATOM 4389 N N . ILE A 1 534 ? -34.067 -21.571 39.684 1.00 32.59 534 ILE A N 1
ATOM 4390 C CA . ILE A 1 534 ? -33.087 -20.469 39.712 1.00 32.59 534 ILE A CA 1
ATOM 4391 C C . ILE A 1 534 ? -32.384 -20.564 38.347 1.00 32.59 534 ILE A C 1
ATOM 4393 O O . ILE A 1 534 ? -31.354 -21.212 38.177 1.00 32.59 534 ILE A O 1
ATOM 4397 N N . LYS A 1 535 ? -32.977 -19.944 37.322 1.00 30.62 535 LYS A N 1
ATOM 4398 C CA . LYS A 1 535 ? -32.252 -19.642 36.083 1.00 30.62 535 LYS A CA 1
ATOM 4399 C C . LYS A 1 535 ? -31.431 -18.385 36.334 1.00 30.62 535 LYS A C 1
ATOM 4401 O O . LYS A 1 535 ? -31.987 -17.288 36.450 1.00 30.62 535 LYS A O 1
ATOM 4406 N N . TYR A 1 536 ? -30.110 -18.535 36.399 1.00 31.67 536 TYR A N 1
ATOM 4407 C CA . TYR A 1 536 ? -29.206 -17.402 36.219 1.00 31.67 536 TYR A CA 1
ATOM 4408 C C . TYR A 1 536 ? -29.574 -16.710 34.900 1.00 31.67 536 TYR A C 1
ATOM 4410 O O . TYR A 1 536 ? -29.660 -17.342 33.847 1.00 31.67 536 TYR A O 1
ATOM 4418 N N . HIS A 1 537 ? -29.920 -15.433 35.005 1.00 33.88 537 HIS A N 1
ATOM 4419 C CA . HIS A 1 537 ? -30.503 -14.647 33.930 1.00 33.88 537 HIS A CA 1
ATOM 4420 C C . HIS A 1 537 ? -29.535 -14.467 32.750 1.00 33.88 537 HIS A C 1
ATOM 4422 O O . HIS A 1 537 ? -28.339 -14.276 32.945 1.00 33.88 537 HIS A O 1
ATOM 4428 N N . ASN A 1 538 ? -30.108 -14.520 31.541 1.00 35.06 538 ASN A N 1
ATOM 4429 C CA . ASN A 1 538 ? -29.639 -13.935 30.279 1.00 35.06 538 ASN A CA 1
ATOM 4430 C C . ASN A 1 538 ? -28.121 -13.807 30.093 1.00 35.06 538 ASN A C 1
ATOM 4432 O O . ASN A 1 538 ? -27.551 -12.719 30.093 1.00 35.06 538 ASN A O 1
ATOM 4436 N N . ILE A 1 539 ? -27.491 -14.939 29.795 1.00 38.06 539 ILE A N 1
ATOM 4437 C CA . ILE A 1 539 ? -26.281 -14.940 28.979 1.00 38.06 539 ILE A CA 1
ATOM 4438 C C . ILE A 1 539 ? -26.733 -14.504 27.583 1.00 38.06 539 ILE A C 1
ATOM 4440 O O . ILE A 1 539 ? -27.524 -15.213 26.956 1.00 38.06 539 ILE A O 1
ATOM 4444 N N . ASP A 1 540 ? -26.264 -13.352 27.103 1.00 35.28 540 ASP A N 1
ATOM 4445 C CA . ASP A 1 540 ? -26.257 -13.060 25.670 1.00 35.28 540 ASP A CA 1
ATOM 4446 C C . ASP A 1 540 ? -25.557 -14.255 24.996 1.00 35.28 540 ASP A C 1
ATOM 4448 O O . ASP A 1 540 ? -24.330 -14.379 25.043 1.00 35.28 540 ASP A O 1
ATOM 4452 N N . ARG A 1 541 ? -26.346 -15.184 24.435 1.00 37.34 541 ARG A N 1
ATOM 4453 C CA . ARG A 1 541 ? -25.890 -16.473 23.876 1.00 37.34 541 ARG A CA 1
ATOM 4454 C C . ARG A 1 541 ? -24.893 -16.323 22.714 1.00 37.34 541 ARG A C 1
ATOM 4456 O O . ARG A 1 541 ? -24.359 -17.329 22.263 1.00 37.34 541 ARG A O 1
ATOM 4463 N N . ASP A 1 542 ? -24.573 -15.094 22.308 1.00 41.19 542 ASP A N 1
ATOM 4464 C CA . ASP A 1 542 ? -23.630 -14.765 21.237 1.00 41.19 542 ASP A CA 1
ATOM 4465 C C . ASP A 1 542 ? -22.250 -14.244 21.700 1.00 41.19 542 ASP A C 1
ATOM 4467 O O . ASP A 1 542 ? -21.417 -13.917 20.856 1.00 41.19 542 ASP A O 1
ATOM 4471 N N . THR A 1 543 ? -21.925 -14.200 23.004 1.00 46.50 543 THR A N 1
ATOM 4472 C CA . THR A 1 543 ? -20.588 -13.745 23.474 1.00 46.50 543 THR A CA 1
ATOM 4473 C C . THR A 1 543 ? -19.838 -14.753 24.349 1.00 46.50 543 THR A C 1
ATOM 4475 O O . THR A 1 543 ? -19.171 -14.394 25.314 1.00 46.50 543 THR A O 1
ATOM 4478 N N . ASN A 1 544 ? -19.834 -16.032 23.958 1.00 51.59 544 ASN A N 1
ATOM 4479 C CA . ASN A 1 544 ? -18.926 -17.032 24.551 1.00 51.59 544 ASN A CA 1
ATOM 4480 C C . ASN A 1 544 ? -17.431 -16.770 24.272 1.00 51.59 544 ASN A C 1
ATOM 4482 O O . ASN A 1 544 ? -16.579 -17.531 24.725 1.00 51.59 544 ASN A O 1
ATOM 4486 N N . ASN A 1 545 ? -17.098 -15.692 23.561 1.00 62.06 545 ASN A N 1
ATOM 4487 C CA . ASN A 1 545 ? -15.733 -15.267 23.306 1.00 62.06 545 ASN A CA 1
ATOM 4488 C C . ASN A 1 545 ? -15.508 -13.911 23.988 1.00 62.06 545 ASN A C 1
ATOM 4490 O O . ASN A 1 545 ? -16.374 -13.039 23.903 1.00 62.06 545 ASN A O 1
ATOM 4494 N N . ASN A 1 546 ? -14.346 -13.709 24.622 1.00 83.00 546 ASN A N 1
ATOM 4495 C CA . ASN A 1 546 ? -13.893 -12.427 25.186 1.00 83.00 546 ASN A CA 1
ATOM 4496 C C . ASN A 1 546 ? -13.607 -11.389 24.089 1.00 83.00 546 ASN A C 1
ATOM 4498 O O . ASN A 1 546 ? -12.473 -10.956 23.882 1.00 83.00 546 ASN A O 1
ATOM 4502 N N . GLU A 1 547 ? -14.640 -11.073 23.319 1.00 88.50 547 GLU A N 1
ATOM 4503 C CA . GLU A 1 547 ? -14.582 -10.332 22.076 1.00 88.50 547 GLU A CA 1
ATOM 4504 C C . GLU A 1 547 ? -15.392 -9.043 22.220 1.00 88.50 547 GLU A C 1
ATOM 4506 O O . GLU A 1 547 ? -16.536 -9.046 22.682 1.00 88.50 547 GLU A O 1
ATOM 4511 N N . ILE A 1 548 ? -14.790 -7.917 21.848 1.00 90.06 548 ILE A N 1
ATOM 4512 C CA . ILE A 1 548 ? -15.479 -6.634 21.682 1.00 90.06 548 ILE A CA 1
ATOM 4513 C C . ILE A 1 548 ? -15.421 -6.322 20.193 1.00 90.06 548 ILE A C 1
ATOM 4515 O O . ILE A 1 548 ? -14.338 -6.214 19.618 1.00 90.06 548 ILE A O 1
ATOM 4519 N N . ILE A 1 549 ? -16.588 -6.253 19.560 1.00 91.25 549 ILE A N 1
ATOM 4520 C CA . ILE A 1 549 ? -16.711 -5.982 18.131 1.00 91.25 549 ILE A CA 1
ATOM 4521 C C . ILE A 1 549 ? -17.263 -4.573 17.990 1.00 91.25 549 ILE A C 1
ATOM 4523 O O . ILE A 1 549 ? -18.363 -4.317 18.463 1.00 91.25 549 ILE A O 1
ATOM 4527 N N . LEU A 1 550 ? -16.500 -3.704 17.336 1.00 92.69 550 LEU A N 1
ATOM 4528 C CA . LEU A 1 550 ? -16.900 -2.338 17.018 1.00 92.69 550 LEU A CA 1
ATOM 4529 C C . LEU A 1 550 ? -16.999 -2.189 15.504 1.00 92.69 550 LEU A C 1
ATOM 4531 O O . LEU A 1 550 ? -16.173 -2.736 14.762 1.00 92.69 550 LEU A O 1
ATOM 4535 N N . THR A 1 551 ? -18.004 -1.459 15.038 1.00 91.69 551 THR A N 1
ATOM 4536 C CA . THR A 1 551 ? -18.203 -1.218 13.604 1.00 91.69 551 THR A CA 1
ATOM 4537 C C . THR A 1 551 ? -18.411 0.255 13.336 1.00 91.69 551 THR A C 1
ATOM 4539 O O . THR A 1 551 ? -19.218 0.887 14.005 1.00 91.69 551 THR A O 1
ATOM 4542 N N . CYS A 1 552 ? -17.735 0.794 12.325 1.00 92.00 552 CYS A N 1
ATOM 4543 C CA . CYS A 1 552 ? -17.939 2.178 11.914 1.00 92.00 552 CYS A CA 1
ATOM 4544 C C . CYS A 1 552 ? -17.929 2.323 10.394 1.00 92.00 552 CYS A C 1
ATOM 4546 O O . CYS A 1 552 ? -17.331 1.524 9.671 1.00 92.00 552 CYS A O 1
ATOM 4548 N N . ARG A 1 553 ? -18.622 3.355 9.912 1.00 91.81 553 ARG A N 1
ATOM 4549 C CA . ARG A 1 553 ? -18.698 3.710 8.496 1.00 91.81 553 ARG A CA 1
ATOM 4550 C C . ARG A 1 553 ? -18.149 5.112 8.307 1.00 91.81 553 ARG A C 1
ATOM 4552 O O . ARG A 1 553 ? -18.661 6.056 8.897 1.00 91.81 553 ARG A O 1
ATOM 4559 N N . VAL A 1 554 ? -17.159 5.249 7.433 1.00 91.69 554 VAL A N 1
ATOM 4560 C CA . VAL A 1 554 ? -16.559 6.539 7.075 1.00 91.69 554 VAL A CA 1
ATOM 4561 C C . VAL A 1 554 ? -16.809 6.828 5.604 1.00 91.69 554 VAL A C 1
ATOM 4563 O O . VAL A 1 554 ? -16.698 5.941 4.757 1.00 91.69 554 VAL A O 1
ATOM 4566 N N . VAL A 1 555 ? -17.157 8.077 5.298 1.00 90.94 555 VAL A N 1
ATOM 4567 C CA . VAL A 1 555 ? -17.419 8.541 3.935 1.00 90.94 555 VAL A CA 1
ATOM 4568 C C . VAL A 1 555 ? -16.561 9.765 3.669 1.00 90.94 555 VAL A C 1
ATOM 4570 O O . VAL A 1 555 ? -16.686 10.765 4.367 1.00 90.94 555 VAL A O 1
ATOM 4573 N N . GLU A 1 556 ? -15.716 9.691 2.647 1.00 89.25 556 GLU A N 1
ATOM 4574 C CA . GLU A 1 556 ? -14.802 10.775 2.277 1.00 89.25 556 GLU A CA 1
ATOM 4575 C C . GLU A 1 556 ? -14.888 11.098 0.792 1.00 89.25 556 GLU A C 1
ATOM 4577 O O . GLU A 1 556 ? -15.140 10.223 -0.040 1.00 89.25 556 GLU A O 1
ATOM 4582 N N . ASN A 1 557 ? -14.666 12.362 0.435 1.00 89.38 557 ASN A N 1
ATOM 4583 C CA . ASN A 1 557 ? -14.602 12.757 -0.968 1.00 89.38 557 ASN A CA 1
ATOM 4584 C C . ASN A 1 557 ? -13.258 12.317 -1.570 1.00 89.38 557 ASN A C 1
ATOM 4586 O O . ASN A 1 557 ? -12.197 12.552 -0.996 1.00 89.38 557 ASN A O 1
ATOM 4590 N N . VAL A 1 558 ? -13.278 11.737 -2.773 1.00 86.62 558 VAL A N 1
ATOM 4591 C CA . VAL A 1 558 ? -12.062 11.340 -3.507 1.00 86.62 558 VAL A CA 1
ATOM 4592 C C . VAL A 1 558 ? -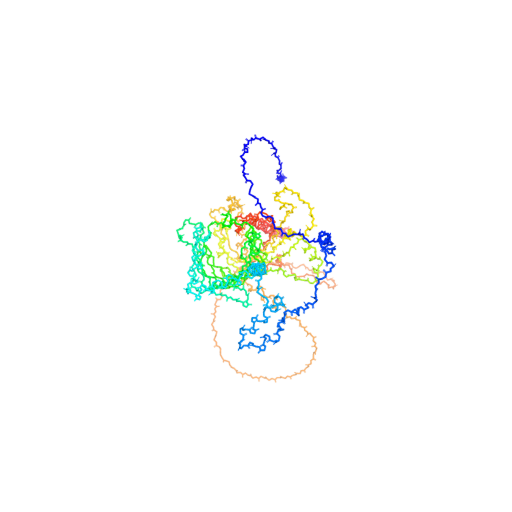11.098 12.519 -3.699 1.00 86.62 558 VAL A C 1
ATOM 4594 O O . VAL A 1 558 ? -9.882 12.329 -3.696 1.00 86.62 558 VAL A O 1
ATOM 4597 N N . GLN A 1 559 ? -11.617 13.740 -3.850 1.00 85.00 559 GLN A N 1
ATOM 4598 C CA . GLN A 1 559 ? -10.788 14.937 -3.999 1.00 85.00 559 GLN A CA 1
ATOM 4599 C C . GLN A 1 559 ? -10.065 15.326 -2.703 1.00 85.00 559 GLN A C 1
ATOM 4601 O O . GLN A 1 559 ? -8.964 15.867 -2.778 1.00 85.00 559 GLN A O 1
ATOM 4606 N N . ASP A 1 560 ? -10.612 14.987 -1.534 1.00 85.75 560 ASP A N 1
ATOM 4607 C CA . ASP A 1 560 ? -9.990 15.280 -0.234 1.00 85.75 560 ASP A CA 1
ATOM 4608 C C . ASP A 1 560 ? -8.825 14.327 0.089 1.00 85.75 560 ASP A C 1
ATOM 4610 O O . ASP A 1 560 ? -7.996 14.625 0.956 1.00 85.75 560 ASP A O 1
ATOM 4614 N N . LEU A 1 561 ? -8.730 13.210 -0.645 1.00 85.00 561 LEU A N 1
ATOM 4615 C CA . LEU A 1 561 ? -7.628 12.239 -0.609 1.00 85.00 561 LEU A CA 1
ATOM 4616 C C . LEU A 1 561 ? -6.542 12.525 -1.658 1.00 85.00 561 LEU A C 1
ATOM 4618 O O . LEU A 1 561 ? -5.576 11.773 -1.793 1.00 85.00 561 LEU A O 1
ATOM 4622 N N . ARG A 1 562 ? -6.697 13.602 -2.433 1.00 84.12 562 ARG A N 1
ATOM 4623 C CA . ARG A 1 562 ? -5.729 14.002 -3.451 1.00 84.12 562 ARG A CA 1
ATOM 4624 C C . ARG A 1 562 ? -4.404 14.404 -2.804 1.00 84.12 562 ARG A C 1
ATOM 4626 O O . ARG A 1 562 ? -4.393 15.195 -1.868 1.00 84.12 562 ARG A O 1
ATOM 4633 N N . ASN A 1 563 ? -3.293 13.941 -3.382 1.00 82.31 563 ASN A N 1
ATOM 4634 C CA . ASN A 1 563 ? -1.927 14.237 -2.926 1.00 82.31 563 ASN A CA 1
ATOM 4635 C C . ASN A 1 563 ? -1.667 13.859 -1.454 1.00 82.31 563 ASN A C 1
ATOM 4637 O O . ASN A 1 563 ? -0.781 14.438 -0.833 1.00 82.31 563 ASN A O 1
ATOM 4641 N N . LYS A 1 564 ? -2.419 12.896 -0.914 1.00 83.44 564 LYS A N 1
ATOM 4642 C CA . LYS A 1 564 ? -2.206 12.332 0.420 1.00 83.44 564 LYS A CA 1
ATOM 4643 C C . LYS A 1 564 ? -1.865 10.854 0.295 1.00 83.44 564 LYS A C 1
ATOM 4645 O O . LYS A 1 564 ? -2.525 10.115 -0.443 1.00 83.44 564 LYS A O 1
ATOM 4650 N N . LEU A 1 565 ? -0.834 10.432 1.007 1.00 80.06 565 LEU A N 1
ATOM 4651 C CA . LEU A 1 565 ? -0.398 9.047 1.131 1.00 80.06 565 LEU A CA 1
ATOM 4652 C C . LEU A 1 565 ? -0.717 8.499 2.520 1.00 80.06 565 LEU A C 1
ATOM 4654 O O . LEU A 1 565 ? -1.137 7.349 2.639 1.00 80.06 565 LEU A O 1
ATOM 4658 N N . LEU A 1 566 ? -0.523 9.311 3.562 1.00 78.31 566 LEU A N 1
ATOM 4659 C CA . LEU A 1 566 ? -0.671 8.885 4.950 1.00 78.31 566 LEU A CA 1
ATOM 4660 C C . LEU A 1 566 ? -2.088 9.137 5.474 1.00 78.31 566 LEU A C 1
ATOM 4662 O O . LEU A 1 566 ? -2.609 10.248 5.413 1.00 78.31 566 LEU A O 1
ATOM 4666 N N . PHE A 1 567 ? -2.688 8.119 6.101 1.00 76.25 567 PHE A N 1
ATOM 4667 C CA . PHE A 1 567 ? -3.988 8.252 6.773 1.00 76.25 567 PHE A CA 1
ATOM 4668 C C . PHE A 1 567 ? -3.997 9.315 7.871 1.00 76.25 567 PHE A C 1
ATOM 4670 O O . PHE A 1 567 ? -5.028 9.941 8.088 1.00 76.25 567 PHE A O 1
ATOM 4677 N N . LYS A 1 568 ? -2.864 9.552 8.536 1.00 73.38 568 LYS A N 1
ATOM 4678 C CA . LYS A 1 568 ? -2.740 10.576 9.581 1.00 73.38 568 LYS A CA 1
ATOM 4679 C C . LYS A 1 568 ? -2.988 11.996 9.054 1.00 73.38 568 LYS A C 1
ATOM 4681 O O . LYS A 1 568 ? -3.457 12.847 9.795 1.00 73.38 568 LYS A O 1
ATOM 4686 N N . GLU A 1 569 ? -2.706 12.247 7.776 1.00 73.94 569 GLU A N 1
ATOM 4687 C CA . GLU A 1 569 ? -2.991 13.539 7.133 1.00 73.94 569 GLU A CA 1
ATOM 4688 C C . GLU A 1 569 ? -4.426 13.632 6.592 1.00 73.94 569 GLU A C 1
ATOM 4690 O O . GLU A 1 569 ? -4.902 14.690 6.164 1.00 73.94 569 GLU A O 1
ATOM 4695 N N . THR A 1 570 ? -5.138 12.506 6.588 1.00 79.69 570 THR A N 1
ATOM 4696 C CA . THR A 1 570 ? -6.558 12.453 6.254 1.00 79.69 570 THR A CA 1
ATOM 4697 C C . THR A 1 570 ? -7.394 12.596 7.523 1.00 79.69 570 THR A C 1
ATOM 4699 O O . THR A 1 570 ? -7.010 12.132 8.593 1.00 79.69 570 THR A O 1
ATOM 4702 N N . LYS A 1 571 ? -8.595 13.171 7.400 1.00 83.44 571 LYS A N 1
ATOM 4703 C CA . LYS A 1 571 ? -9.556 13.222 8.514 1.00 83.44 571 LYS A CA 1
ATOM 4704 C C . LYS A 1 571 ? -10.134 11.844 8.864 1.00 83.44 571 LYS A C 1
ATOM 4706 O O . LYS A 1 571 ? -10.796 11.712 9.888 1.00 83.44 571 LYS A O 1
ATOM 4711 N N . ILE A 1 572 ? -9.841 10.817 8.058 1.00 87.81 572 ILE A N 1
ATOM 4712 C CA . ILE A 1 572 ? -10.319 9.442 8.240 1.00 87.81 572 ILE A CA 1
ATOM 4713 C C . ILE A 1 572 ? -9.916 8.909 9.610 1.00 87.81 572 ILE A C 1
ATOM 4715 O O . ILE A 1 572 ? -10.758 8.340 10.293 1.00 87.81 572 ILE A O 1
ATOM 4719 N N . TYR A 1 573 ? -8.658 9.091 10.027 1.00 87.25 573 TYR A N 1
ATOM 4720 C CA . TYR A 1 573 ? -8.190 8.560 11.311 1.00 87.25 573 TYR A CA 1
ATOM 4721 C C . TYR A 1 573 ? -8.979 9.147 12.492 1.00 87.25 573 TYR A C 1
ATOM 4723 O O . TYR A 1 573 ? -9.441 8.405 13.361 1.00 87.25 573 TYR A O 1
ATOM 4731 N N . ASP A 1 574 ? -9.196 10.464 12.489 1.00 89.12 574 ASP A N 1
ATOM 4732 C CA . ASP A 1 574 ? -9.965 11.149 13.530 1.00 89.12 574 ASP A CA 1
ATOM 4733 C C . ASP A 1 574 ? -11.448 10.741 13.496 1.00 89.12 574 ASP A C 1
ATOM 4735 O O . ASP A 1 574 ? -12.037 10.488 14.546 1.00 89.12 574 ASP A O 1
ATOM 4739 N N . MET A 1 575 ? -12.045 10.601 12.304 1.00 90.38 575 MET A N 1
ATOM 4740 C CA . MET A 1 575 ? -13.426 10.123 12.153 1.00 90.38 575 MET A CA 1
ATOM 4741 C C . MET A 1 575 ? -13.600 8.692 12.671 1.00 90.38 575 MET A C 1
ATOM 4743 O O . MET A 1 575 ? -14.511 8.436 13.453 1.00 90.38 575 MET A O 1
ATOM 4747 N N . VAL A 1 576 ? -12.712 7.768 12.283 1.00 91.50 576 VAL A N 1
ATOM 4748 C CA . VAL A 1 576 ? -12.723 6.382 12.777 1.00 91.50 576 VAL A CA 1
ATOM 4749 C C . VAL A 1 576 ? -12.596 6.367 14.295 1.00 91.50 576 VAL A C 1
ATOM 4751 O O . VAL A 1 576 ? -13.353 5.669 14.961 1.00 91.50 576 VAL A O 1
ATOM 4754 N N . THR A 1 577 ? -11.670 7.154 14.845 1.00 91.38 577 THR A N 1
ATOM 4755 C CA . THR A 1 577 ? -11.448 7.241 16.290 1.00 91.38 577 THR A CA 1
ATOM 4756 C C . THR A 1 577 ? -12.723 7.673 17.013 1.00 91.38 577 THR A C 1
ATOM 4758 O O . THR A 1 577 ? -13.160 6.986 17.932 1.00 91.38 577 THR A O 1
ATOM 4761 N N . MET A 1 578 ? -13.362 8.760 16.574 1.00 91.00 578 MET A N 1
ATOM 4762 C CA . MET A 1 578 ? -14.589 9.265 17.200 1.00 91.00 578 MET A CA 1
ATOM 4763 C C . MET A 1 578 ? -15.749 8.267 17.135 1.00 91.00 578 MET A C 1
ATOM 4765 O O . MET A 1 578 ? -16.424 8.058 18.142 1.00 91.00 578 MET A O 1
ATOM 4769 N N . GLU A 1 579 ? -15.956 7.620 15.988 1.00 91.38 579 GLU A N 1
ATOM 4770 C CA . GLU A 1 579 ? -17.001 6.602 15.831 1.00 91.38 579 GLU A CA 1
ATOM 4771 C C . GLU A 1 579 ? -16.746 5.382 16.728 1.00 91.38 579 GLU A C 1
ATOM 4773 O O . GLU A 1 579 ? -17.674 4.861 17.341 1.00 91.38 579 GLU A O 1
ATOM 4778 N N . LEU A 1 580 ? -15.485 4.955 16.871 1.00 91.88 580 LEU A N 1
ATOM 4779 C CA . LEU A 1 580 ? -15.125 3.862 17.778 1.00 91.88 580 LEU A CA 1
ATOM 4780 C C . LEU A 1 580 ? -15.400 4.209 19.238 1.00 91.88 580 LEU A C 1
ATOM 4782 O O . LEU A 1 580 ? -15.904 3.366 19.976 1.00 91.88 580 LEU A O 1
ATOM 4786 N N . TYR A 1 581 ? -15.087 5.435 19.657 1.00 92.50 581 TYR A N 1
ATOM 4787 C CA . TYR A 1 581 ? -15.403 5.898 21.004 1.00 92.50 581 TYR A CA 1
ATOM 4788 C C . TYR A 1 581 ? -16.908 5.963 21.247 1.00 92.50 581 TYR A C 1
ATOM 4790 O O . TYR A 1 581 ? -17.364 5.530 22.302 1.00 92.50 581 TYR A O 1
ATOM 4798 N N . TYR A 1 582 ? -17.679 6.458 20.278 1.00 90.94 582 TYR A N 1
ATOM 4799 C CA . TYR A 1 582 ? -19.135 6.508 20.374 1.00 90.94 582 TYR A CA 1
ATOM 4800 C C . TYR A 1 582 ? -19.754 5.108 20.515 1.00 90.94 582 TYR A C 1
ATOM 4802 O O . TYR A 1 582 ? -20.545 4.875 21.430 1.00 90.94 582 TYR A O 1
ATOM 4810 N N . ASP A 1 583 ? -19.356 4.163 19.658 1.00 90.56 583 ASP A N 1
ATOM 4811 C CA . ASP A 1 583 ? -19.841 2.777 19.703 1.00 90.56 583 ASP A CA 1
ATOM 4812 C C . ASP A 1 583 ? -19.439 2.089 21.019 1.00 90.56 583 ASP A C 1
ATOM 4814 O O . ASP A 1 583 ? -20.250 1.436 21.675 1.00 90.56 583 ASP A O 1
ATOM 4818 N N . LEU A 1 584 ? -18.204 2.315 21.479 1.00 90.25 584 LEU A N 1
ATOM 4819 C CA . LEU A 1 584 ? -17.718 1.767 22.742 1.00 90.25 584 LEU A CA 1
ATOM 4820 C C . LEU A 1 584 ? -18.482 2.328 23.948 1.00 90.25 584 LEU A C 1
ATOM 4822 O O . LEU A 1 584 ? -18.872 1.558 24.822 1.00 90.25 584 LEU A O 1
ATOM 4826 N N . MET A 1 585 ? -18.737 3.638 23.990 1.00 89.50 585 MET A N 1
ATOM 4827 C CA . MET A 1 585 ? -19.529 4.260 25.056 1.00 89.50 585 MET A CA 1
ATOM 4828 C C . MET A 1 585 ? -20.947 3.703 25.098 1.00 89.50 585 MET A C 1
ATOM 4830 O O . MET A 1 585 ? -21.420 3.344 26.171 1.00 89.50 585 MET A O 1
ATOM 4834 N N . LYS A 1 586 ? -21.588 3.534 23.940 1.00 90.00 586 LYS A N 1
ATOM 4835 C CA . LYS A 1 586 ? -22.912 2.913 23.851 1.00 90.00 586 LYS A CA 1
ATOM 4836 C C . LYS A 1 586 ? -22.919 1.488 24.416 1.00 90.00 586 LYS A C 1
ATOM 4838 O O . LYS A 1 586 ? -23.812 1.132 25.178 1.00 90.00 586 LYS A O 1
ATOM 4843 N N . VAL A 1 587 ? -21.901 0.684 24.095 1.00 88.56 587 VAL A N 1
ATOM 4844 C CA . VAL A 1 587 ? -21.744 -0.671 24.656 1.00 88.56 587 VAL A CA 1
ATOM 4845 C C . VAL A 1 587 ? -21.610 -0.635 26.183 1.00 88.56 587 VAL A C 1
ATOM 4847 O O . VAL A 1 587 ? -22.158 -1.501 26.869 1.00 88.56 587 VAL A O 1
ATOM 4850 N N . VAL A 1 588 ? -20.891 0.351 26.725 1.00 89.44 588 VAL A N 1
ATOM 4851 C CA . VAL A 1 588 ? -20.734 0.521 28.176 1.00 89.44 588 VAL A CA 1
ATOM 4852 C C . VAL A 1 588 ? -22.032 0.988 28.833 1.00 89.44 588 VAL A C 1
ATOM 4854 O O . VAL A 1 588 ? -22.411 0.420 29.853 1.00 89.44 588 VAL A O 1
ATOM 4857 N N . GLU A 1 589 ? -22.748 1.945 28.244 1.00 89.06 589 GLU A N 1
ATOM 4858 C CA . GLU A 1 589 ? -24.052 2.411 28.734 1.00 89.06 589 GLU A CA 1
ATOM 4859 C C . GLU A 1 589 ? -25.074 1.267 28.794 1.00 89.06 589 GLU A C 1
ATOM 4861 O O . GLU A 1 589 ? -25.733 1.075 29.819 1.00 89.06 589 GLU A O 1
ATOM 4866 N N . ASP A 1 590 ? -25.157 0.448 27.740 1.00 87.50 590 ASP A N 1
ATOM 4867 C CA . ASP A 1 590 ? -26.028 -0.731 27.702 1.00 87.50 590 ASP A CA 1
ATOM 4868 C C . ASP A 1 590 ? -25.642 -1.755 28.785 1.00 87.50 590 ASP A C 1
ATOM 4870 O O . ASP A 1 590 ? -26.509 -2.376 29.411 1.00 87.50 590 ASP A O 1
ATOM 4874 N N . TRP A 1 591 ? -24.341 -1.931 29.044 1.00 87.19 591 TRP A N 1
ATOM 4875 C CA . TRP A 1 591 ? -23.846 -2.805 30.110 1.00 87.19 591 TRP A CA 1
ATOM 4876 C C . TRP A 1 591 ? -24.184 -2.277 31.509 1.00 87.19 591 TRP A C 1
ATOM 4878 O O . TRP A 1 591 ? -24.658 -3.047 32.348 1.00 87.19 591 TRP A O 1
ATOM 4888 N N . GLU A 1 592 ? -23.984 -0.985 31.771 1.00 87.31 592 GLU A N 1
ATOM 4889 C CA . GLU A 1 592 ? -24.335 -0.361 33.051 1.00 87.31 592 GLU A CA 1
ATOM 4890 C C . GLU A 1 592 ? -25.840 -0.416 33.300 1.00 87.31 592 GLU A C 1
ATOM 4892 O O . GLU A 1 592 ? -26.277 -0.755 34.403 1.00 87.31 592 GLU A O 1
ATOM 4897 N N . TYR A 1 593 ? -26.638 -0.148 32.264 1.00 88.50 593 TYR A N 1
ATOM 4898 C CA . TYR A 1 593 ? -28.088 -0.249 32.328 1.00 88.50 593 TYR A CA 1
ATOM 4899 C C . TYR A 1 593 ? -28.532 -1.669 32.687 1.00 88.50 593 TYR A C 1
ATOM 4901 O O . TYR A 1 593 ? -29.294 -1.844 33.640 1.00 88.50 593 TYR A O 1
ATOM 4909 N N . LYS A 1 594 ? -28.017 -2.691 31.985 1.00 84.75 594 LYS A N 1
ATOM 4910 C CA . LYS A 1 594 ? -28.305 -4.105 32.286 1.00 84.75 594 LYS A CA 1
ATOM 4911 C C . LYS A 1 594 ? -27.909 -4.458 33.718 1.00 84.75 594 LYS A C 1
ATOM 4913 O O . LYS A 1 594 ? -28.726 -4.987 34.463 1.00 84.75 594 LYS A O 1
ATOM 4918 N N . LYS A 1 595 ? -26.690 -4.103 34.133 1.00 82.12 595 LYS A N 1
ATOM 4919 C CA . LYS A 1 595 ? -26.178 -4.384 35.480 1.00 82.12 595 LYS A CA 1
ATOM 4920 C C . LYS A 1 595 ? -27.051 -3.760 36.569 1.00 82.12 595 LYS A C 1
ATOM 4922 O O . LYS A 1 595 ? -27.377 -4.432 37.545 1.00 82.12 595 LYS A O 1
ATOM 4927 N N . ASN A 1 596 ? -27.438 -2.498 36.405 1.00 83.94 596 ASN A N 1
ATOM 4928 C CA . ASN A 1 596 ? -28.285 -1.803 37.368 1.00 83.94 596 ASN A CA 1
ATOM 4929 C C . ASN A 1 596 ? -29.704 -2.380 37.385 1.00 83.94 596 ASN A C 1
ATOM 4931 O O . ASN A 1 596 ? -30.257 -2.578 38.461 1.00 83.94 596 ASN A O 1
ATOM 4935 N N . HIS A 1 597 ? -30.279 -2.687 36.221 1.00 86.56 597 HIS A N 1
ATOM 4936 C CA . HIS A 1 597 ? -31.617 -3.275 36.105 1.00 86.56 597 HIS A CA 1
ATOM 4937 C C . HIS A 1 597 ? -31.702 -4.687 36.688 1.00 86.56 597 HIS A C 1
ATOM 4939 O O . HIS A 1 597 ? -32.666 -5.032 37.367 1.00 86.56 597 HIS A O 1
ATOM 4945 N N . ASP A 1 598 ? -30.686 -5.513 36.457 1.00 81.88 598 ASP A N 1
ATOM 4946 C CA . ASP A 1 598 ? -30.634 -6.860 37.020 1.00 81.88 598 ASP A CA 1
ATOM 4947 C C . ASP A 1 598 ? -30.387 -6.812 38.531 1.00 81.88 598 ASP A C 1
ATOM 4949 O O . ASP A 1 598 ? -31.012 -7.561 39.283 1.00 81.88 598 ASP A O 1
ATOM 4953 N N . TRP A 1 599 ? -29.546 -5.884 39.002 1.00 82.94 599 TRP A N 1
ATOM 4954 C CA . TRP A 1 599 ? -29.350 -5.660 40.432 1.00 82.94 599 TRP A CA 1
ATOM 4955 C C . TRP A 1 599 ? -30.631 -5.182 41.124 1.00 82.94 599 TRP A C 1
ATOM 4957 O O . TRP A 1 599 ? -30.986 -5.733 42.165 1.00 82.94 599 TRP A O 1
ATOM 4967 N N . THR A 1 600 ? -31.362 -4.215 40.555 1.00 83.44 600 THR A N 1
ATOM 4968 C CA . THR A 1 600 ? -32.626 -3.743 41.144 1.00 83.44 600 THR A CA 1
ATOM 4969 C C . THR A 1 600 ? -33.673 -4.845 41.155 1.00 83.44 600 THR A C 1
ATOM 4971 O O . THR A 1 600 ? -34.318 -5.033 42.179 1.00 83.44 600 THR A O 1
ATOM 4974 N N . LYS A 1 601 ? -33.800 -5.639 40.085 1.00 87.19 601 LYS A N 1
ATOM 4975 C CA . LYS A 1 601 ? -34.686 -6.813 40.067 1.00 87.19 601 LYS A CA 1
ATOM 4976 C C . LYS A 1 601 ? -34.343 -7.820 41.156 1.00 87.19 601 LYS A C 1
ATOM 4978 O O . LYS A 1 601 ? -35.245 -8.270 41.857 1.00 87.19 601 LYS A O 1
ATOM 4983 N N . LEU A 1 602 ? -33.064 -8.174 41.299 1.00 83.44 602 LEU A N 1
ATOM 4984 C CA . LEU A 1 602 ? -32.606 -9.115 42.323 1.00 83.44 602 LEU A CA 1
ATOM 4985 C C . LEU A 1 602 ? -32.876 -8.574 43.724 1.00 83.44 602 LEU A C 1
ATOM 4987 O O . LEU A 1 602 ? -33.410 -9.296 44.559 1.00 83.44 602 LEU A O 1
ATOM 4991 N N . TRP A 1 603 ? -32.558 -7.303 43.962 1.00 87.44 603 TRP A N 1
ATOM 4992 C CA . TRP A 1 603 ? -32.780 -6.653 45.246 1.00 87.44 603 TRP A CA 1
ATOM 4993 C C . TRP A 1 603 ? -34.270 -6.519 45.582 1.00 87.44 603 TRP A C 1
ATOM 4995 O O . TRP A 1 603 ? -34.679 -6.802 46.703 1.00 87.44 603 TRP A O 1
ATOM 5005 N N . THR A 1 604 ? -35.115 -6.155 44.616 1.00 86.56 604 THR A N 1
ATOM 5006 C CA . THR A 1 604 ? -36.569 -6.120 44.810 1.00 86.56 604 THR A CA 1
ATOM 5007 C C . THR A 1 604 ? -37.122 -7.523 45.048 1.00 86.56 604 THR A C 1
ATOM 5009 O O . THR A 1 604 ? -37.946 -7.692 45.937 1.00 86.56 604 THR A O 1
ATOM 5012 N N . ALA A 1 605 ? -36.658 -8.545 44.327 1.00 89.38 605 ALA A N 1
ATOM 5013 C CA . ALA A 1 605 ? -37.094 -9.922 44.548 1.00 89.38 605 ALA A CA 1
ATOM 5014 C C . ALA A 1 605 ? -36.701 -10.440 45.943 1.00 89.38 605 ALA A C 1
ATOM 5016 O O . ALA A 1 605 ? -37.530 -11.047 46.622 1.00 89.38 605 ALA A O 1
ATOM 5017 N N . THR A 1 606 ? -35.473 -10.174 46.406 1.00 90.81 606 THR A N 1
ATOM 5018 C CA . THR A 1 606 ? -35.039 -10.566 47.757 1.00 90.81 606 THR A CA 1
ATOM 5019 C C . THR A 1 606 ? -35.774 -9.784 48.837 1.00 90.81 606 THR A C 1
ATOM 5021 O O . THR A 1 606 ? -36.214 -10.387 49.812 1.00 90.81 606 THR A O 1
ATOM 5024 N N . PHE A 1 607 ? -35.982 -8.481 48.646 1.00 91.12 607 PHE A N 1
ATOM 5025 C CA . PHE A 1 607 ? -36.766 -7.655 49.561 1.00 91.12 607 PHE A CA 1
ATOM 5026 C C . PHE A 1 607 ? -38.220 -8.135 49.663 1.00 91.12 607 PHE A C 1
ATOM 5028 O O . PHE A 1 607 ? -38.728 -8.311 50.766 1.00 91.12 607 PHE A O 1
ATOM 5035 N N . MET A 1 608 ? -38.877 -8.417 48.533 1.00 89.69 608 MET A N 1
ATOM 5036 C CA . MET A 1 608 ? -40.255 -8.922 48.510 1.00 89.69 608 MET A CA 1
ATOM 5037 C C . MET A 1 608 ? -40.360 -10.318 49.133 1.00 89.69 608 MET A C 1
ATOM 5039 O O . MET A 1 608 ? -41.314 -10.583 49.854 1.00 89.69 608 MET A O 1
ATOM 5043 N N . SER A 1 609 ? -39.368 -11.187 48.915 1.00 91.00 609 SER A N 1
ATOM 5044 C CA . SER A 1 609 ? -39.295 -12.500 49.569 1.00 91.00 609 SER A CA 1
ATOM 5045 C C . SER A 1 609 ? -39.160 -12.371 51.091 1.00 91.00 609 SER A C 1
ATOM 5047 O O . SER A 1 609 ? -39.904 -13.004 51.835 1.00 91.00 609 SER A O 1
ATOM 5049 N N . GLN A 1 610 ? -38.281 -11.484 51.572 1.00 89.19 610 GLN A N 1
ATOM 5050 C CA . GLN A 1 610 ? -38.126 -11.216 53.006 1.00 89.19 610 GLN A CA 1
ATOM 5051 C C . GLN A 1 610 ? -39.390 -10.603 53.619 1.00 89.19 610 GLN A C 1
ATOM 5053 O O . GLN A 1 610 ? -39.790 -11.000 54.711 1.00 89.19 610 GLN A O 1
ATOM 5058 N N . LEU A 1 611 ? -40.045 -9.679 52.913 1.00 88.94 611 LEU A N 1
ATOM 5059 C CA . LEU A 1 611 ? -41.307 -9.082 53.348 1.00 88.94 611 LEU A CA 1
ATOM 5060 C C . LEU A 1 611 ? -42.419 -10.137 53.423 1.00 88.94 611 LEU A C 1
ATOM 5062 O O . LEU A 1 611 ? -43.177 -10.146 54.386 1.00 88.94 611 LEU A O 1
ATOM 5066 N N . LEU A 1 612 ? -42.477 -11.065 52.463 1.00 87.88 612 LEU A N 1
ATOM 5067 C CA . LEU A 1 612 ? -43.429 -12.178 52.464 1.00 87.88 612 LEU A CA 1
ATOM 5068 C C . LEU A 1 612 ? -43.178 -13.132 53.643 1.00 87.88 612 LEU A C 1
ATOM 5070 O O . LEU A 1 612 ? -44.124 -13.484 54.343 1.00 87.88 612 LEU A O 1
ATOM 5074 N N . ILE A 1 613 ? -41.919 -13.492 53.921 1.00 87.19 613 ILE A N 1
ATOM 5075 C CA . ILE A 1 613 ? -41.551 -14.323 55.083 1.00 87.19 613 ILE A CA 1
ATOM 5076 C C . ILE A 1 613 ? -41.937 -13.630 56.399 1.00 87.19 613 ILE A C 1
ATOM 5078 O O . ILE A 1 613 ? -42.525 -14.266 57.270 1.00 87.19 613 ILE A O 1
ATOM 5082 N N . LEU A 1 614 ? -41.659 -12.329 56.539 1.00 81.94 614 LEU A N 1
ATOM 5083 C CA . LEU A 1 614 ? -42.041 -11.557 57.727 1.00 81.94 614 LEU A CA 1
ATOM 5084 C C . LEU A 1 614 ? -43.564 -11.425 57.871 1.00 81.94 614 LEU A C 1
ATOM 5086 O O . LEU A 1 614 ? -44.078 -11.542 58.979 1.00 81.94 614 LEU A O 1
ATOM 5090 N N . GLY A 1 615 ? -44.286 -11.217 56.768 1.00 76.75 615 GLY A N 1
ATOM 5091 C CA . GLY A 1 615 ? -45.745 -11.103 56.764 1.00 76.75 615 GLY A CA 1
ATOM 5092 C C . GLY A 1 615 ? -46.461 -12.420 57.076 1.00 76.75 615 GLY A C 1
ATOM 5093 O O . GLY A 1 615 ? -47.474 -12.408 57.768 1.00 76.75 615 GLY A O 1
ATOM 5094 N N . LEU A 1 616 ? -45.930 -13.562 56.625 1.00 74.00 616 LEU A N 1
ATOM 5095 C CA . LEU A 1 616 ? -46.431 -14.881 57.033 1.00 74.00 616 LEU A CA 1
ATOM 5096 C C . LEU A 1 616 ? -46.076 -15.192 58.492 1.00 74.00 616 LEU A C 1
ATOM 5098 O O . LEU A 1 616 ? -46.904 -15.737 59.216 1.00 74.00 616 LEU A O 1
ATOM 5102 N N . GLY A 1 617 ? -44.887 -14.791 58.947 1.00 65.25 617 GLY A N 1
ATOM 5103 C CA . GLY A 1 617 ? -44.462 -14.946 60.339 1.00 65.25 617 GLY A CA 1
ATOM 5104 C C . GLY A 1 617 ? -45.222 -14.077 61.346 1.00 65.25 617 GLY A C 1
ATOM 5105 O O . GLY A 1 617 ? -45.143 -14.359 62.532 1.00 65.25 617 GLY A O 1
ATOM 5106 N N . SER A 1 618 ? -45.953 -13.042 60.912 1.00 63.53 618 SER A N 1
ATOM 5107 C CA . SER A 1 618 ? -46.848 -12.264 61.785 1.00 63.53 618 SER A CA 1
ATOM 5108 C C . SER A 1 618 ? -48.303 -12.751 61.775 1.00 63.53 618 SER A C 1
ATOM 5110 O O . SER A 1 618 ? -49.131 -12.185 62.486 1.00 63.53 618 SER A O 1
ATOM 5112 N N . ILE A 1 619 ? -48.633 -13.734 60.927 1.00 59.91 619 ILE A N 1
ATOM 5113 C CA . ILE A 1 619 ? -49.964 -14.365 60.836 1.00 59.91 619 ILE A CA 1
ATOM 5114 C C . ILE A 1 619 ? -49.997 -15.717 61.577 1.00 59.91 619 ILE A C 1
ATOM 5116 O O . ILE A 1 619 ? -51.077 -16.154 61.975 1.00 59.91 619 ILE A O 1
ATOM 5120 N N . ALA A 1 620 ? -48.839 -16.356 61.775 1.00 50.09 620 ALA A N 1
ATOM 5121 C CA . ALA A 1 620 ? -48.643 -17.487 62.688 1.00 50.09 620 ALA A CA 1
ATOM 5122 C C . ALA A 1 620 ? -48.337 -16.992 64.108 1.00 50.09 620 ALA A C 1
ATOM 5124 O O . ALA A 1 620 ? -48.778 -17.669 65.065 1.00 50.09 620 ALA A O 1
#